Protein 4JN7 (pdb70)

CATH classification: 3.30.390.10 (+1 more: 3.20.20.120)

Foldseek 3Di:
DAFADKDWFFFPQAQAIWIKIWTADPVGDIFIFTFDRPFPCVVLVVLLVVLVVQRGGDDLLVLCVSLVVLCVVVVPRDAFRNLLNLLGVSRGSLQRNQVVVQFASLVVLQHFPDFWAFAEEEQFAQAQQVQVQVVQVVCCVPFQHQEYEYALFPDDCQADDLVVRLVSSLVSLVRNCVRHDVRGAYAHELPQFDADLVSLQSSQQSNQVSAHVEYENNHDQPDLLVLLVSCVNRRHFYEYACNPAALVSLLSNLVSVNGQEYAHQSSGRSHPVGVVSSLVSCVVSNHAYAYDDPDAQNSVLSVGSSQRNRPRYDYYYDYDQWFADDDHYDHHRGPRTDHHPQWPDGFGHHSRTTGDDGSGTGSPIDTDVVNSVVGRDHGDDDDFDARPVGDTTGD

InterPro domains:
  IPR013341 Mandelate racemase, N-terminal domain [PF02746] (12-110)
  IPR013342 Mandelate racemase, C-terminal domain [PF13378] (133-370)
  IPR013342 Mandelate racemase, C-terminal domain [SM00922] (129-237)
  IPR029017 Enolase-like, N-terminal [G3DSA:3.30.390.10] (1-107)
  IPR029017 Enolase-like, N-terminal [SSF54826] (1-115)
  IPR034593 D-galactonate dehydratase DgoD-like [PTHR48080] (14-375)
  IPR034623 Galactarate dehydratase 3 [SFLDF00563] (1-395)
  IPR036849 Enolase-like, C-terminal domain superfamily [G3DSA:3.20.20.120] (108-378)
  IPR036849 Enolase-like, C-terminal domain superfamily [SSF51604] (98-374)

Sequence (395 aa):
MKIDRMRVFMTRDKDRPRVIVALDTDDDGLTGWGECYNHGPDKALPPILDYLYGFLSSGQDPTRIDYLVNLLIQQQSRFPPGALGLSSAISALDHCLWDLSAKAANVPVYKLLGGAVRDRRVKKVYAGVYTAPDAPAARDEFDRLNAEWGFTAFKLSPWRVDIHAHRWGNVVKASADYFRSSLRETVRDDDYEIAFDAHAQQIFEPVAARQLGNALAPYDPLFYEEPLRPENIDDMWGDLKQGLNCVLATGESLYNRNEFLRRLLQVKGADLIQPDICVVGGISSEMRRIATLAEAYFVGVAPHNPMGPLATAVNVHFSAATQNFRILEYRLPKGQAYVYGGKDDIEKRQGETRYVVDPYLPKDGYLELRPDRPGWGVEMDEKAMEEEGYIHWQRRVPKRPDGSYAFA

B-factor: mean 12.77, std 7.73, range [4.07, 57.21]

GO terms:
  GO:0008867 galactarate dehydratase activity (F, IDA)

Radius of gyration: 20.5 Å; Cα contacts (8 Å, |Δi|>4): 910; chains: 1; bounding box: 51×58×53 Å

Secondary structure (DSSP, 8-state):
--EEEEEEEEEEETTEEEEEEEEEETTS-EEEEE----S-GGGHHHHHHHHHTTTTT--TT-HHHHHHHHHHHH-S--HHHHHHHHHHHHHHHHHHHHHHTTSBGGGGTT--SSSEEEEEEE--S---HHHHHHHHHHHHHHH---EEEE---SS-TTSS-HHHHHHHHHHHHHHHHHHS-TT-EEEEE-TT----HHHHHHHHHHHGGG--S-EE--S-SS-SHHHHHHHTT--S-EEE-TT--SHHHHHHHHHTT--SEE---TTTTTSHHHHHHHHHHHHHTT-EE-----S-HHHHHHHHHHHHH-TTB--EEE--SEEEPS----SS----EEE--SBSS----BTTEEE--TTS-BTS--B-HHHHHHS----------B-TTS-B---

Organism: Rhizobium rhizogenes (strain K84 / ATCC BAA-868) (NCBI:txid311403)

Structure (mmCIF, N/CA/C/O backbone):
data_4JN7
#
_entry.id   4JN7
#
_cell.length_a   131.008
_cell.length_b   131.008
_cell.length_c   102.232
_cell.angle_alpha   90.00
_cell.angle_beta   90.00
_cell.angle_gamma   90.00
#
_symmetry.space_group_name_H-M   'I 4 2 2'
#
loop_
_entity.id
_entity.type
_entity.pdbx_description
1 polymer ENOLASE
2 non-polymer 'SODIUM ION'
3 non-polymer '(2S)-2-hydroxybutanedioic acid'
4 non-polymer 'PHOSPHATE ION'
5 non-polymer 1,2-ETHANEDIOL
6 non-polymer 'CHLORIDE ION'
7 water water
#
loop_
_atom_site.group_PDB
_atom_site.id
_atom_site.type_symbol
_atom_site.label_atom_id
_atom_site.label_alt_id
_atom_site.label_comp_id
_atom_site.label_asym_id
_atom_site.label_entity_id
_atom_site.label_seq_id
_atom_site.pdbx_PDB_ins_code
_atom_site.Cartn_x
_atom_site.Cartn_y
_atom_site.Cartn_z
_atom_site.occupancy
_atom_site.B_iso_or_equiv
_atom_site.auth_seq_id
_atom_site.auth_comp_id
_atom_site.auth_asym_id
_atom_site.auth_atom_id
_atom_site.pdbx_PDB_model_num
ATOM 1 N N . MET A 1 1 ? 22.603 -36.074 59.805 1.00 15.66 1 MET A N 1
ATOM 2 C CA . MET A 1 1 ? 21.444 -36.904 59.381 1.00 15.07 1 MET A CA 1
ATOM 3 C C . MET A 1 1 ? 21.693 -38.347 59.787 1.00 13.15 1 MET A C 1
ATOM 4 O O . MET A 1 1 ? 22.818 -38.719 60.133 1.00 14.14 1 MET A O 1
ATOM 20 N N . LYS A 1 2 ? 20.638 -39.152 59.760 1.00 13.23 2 LYS A N 1
ATOM 21 C CA . LYS A 1 2 ? 20.707 -40.552 60.138 1.00 12.87 2 LYS A CA 1
ATOM 22 C C . LYS A 1 2 ? 20.104 -41.426 59.058 1.00 11.97 2 LYS A C 1
ATOM 23 O O . LYS A 1 2 ? 19.091 -41.090 58.447 1.00 12.78 2 LYS A O 1
ATOM 42 N N . ILE A 1 3 ? 20.741 -42.562 58.828 1.00 11.01 3 ILE A N 1
ATOM 43 C CA . ILE A 1 3 ? 20.183 -43.579 57.962 1.00 10.97 3 ILE A CA 1
ATOM 44 C C . ILE A 1 3 ? 18.873 -44.082 58.569 1.00 11.32 3 ILE A C 1
ATOM 45 O O . ILE A 1 3 ? 18.826 -44.432 59.752 1.00 12.37 3 ILE A O 1
ATOM 61 N N . ASP A 1 4 ? 17.802 -44.119 57.780 1.00 11.38 4 ASP A N 1
ATOM 62 C CA . ASP A 1 4 ? 16.516 -44.548 58.328 1.00 12.36 4 ASP A CA 1
ATOM 63 C C . ASP A 1 4 ? 15.728 -45.529 57.459 1.00 12.97 4 ASP A C 1
ATOM 64 O O . ASP A 1 4 ? 14.637 -45.942 57.851 1.00 14.84 4 ASP A O 1
ATOM 73 N N . ARG A 1 5 ? 16.255 -45.933 56.311 1.00 12.51 5 ARG A N 1
ATOM 74 C CA . ARG A 1 5 ? 15.612 -46.980 55.531 1.00 11.89 5 ARG A CA 1
ATOM 75 C C . ARG A 1 5 ? 16.605 -47.573 54.547 1.00 10.86 5 ARG A C 1
ATOM 76 O O . ARG A 1 5 ? 17.512 -46.890 54.082 1.00 11.58 5 ARG A O 1
ATOM 97 N N . MET A 1 6 ? 16.408 -48.849 54.233 1.00 11.77 6 MET A N 1
ATOM 98 C CA . MET A 1 6 ? 17.100 -49.499 53.130 1.00 10.76 6 MET A CA 1
ATOM 99 C C . MET A 1 6 ? 16.051 -50.069 52.184 1.00 11.70 6 MET A C 1
ATOM 100 O O . MET A 1 6 ? 15.053 -50.647 52.622 1.00 13.15 6 MET A O 1
ATOM 114 N N . ARG A 1 7 ? 16.274 -49.896 50.886 1.00 10.99 7 ARG A N 1
ATOM 115 C CA . ARG A 1 7 ? 15.417 -50.495 49.869 1.00 11.79 7 ARG A CA 1
ATOM 116 C C . ARG A 1 7 ? 16.298 -51.339 48.958 1.00 11.59 7 ARG A C 1
ATOM 117 O O . ARG A 1 7 ? 17.356 -50.891 48.513 1.00 13.77 7 ARG A O 1
ATOM 138 N N . VAL A 1 8 ? 15.889 -52.571 48.714 1.00 11.13 8 VAL A N 1
ATOM 139 C CA . VAL A 1 8 ? 16.683 -53.515 47.939 1.00 11.05 8 VAL A CA 1
ATOM 140 C C . VAL A 1 8 ? 15.872 -53.904 46.715 1.00 11.57 8 VAL A C 1
ATOM 141 O O . VAL A 1 8 ? 14.695 -54.283 46.824 1.00 13.51 8 VAL A O 1
ATOM 154 N N . PHE A 1 9 ? 16.484 -53.767 45.546 1.00 10.34 9 PHE A N 1
ATOM 155 C CA . PHE A 1 9 ? 15.829 -54.044 44.278 1.00 10.62 9 PHE A CA 1
ATOM 156 C C . PHE A 1 9 ? 16.498 -55.244 43.619 1.00 10.93 9 PHE A C 1
ATOM 157 O O . PHE A 1 9 ? 17.708 -55.225 43.363 1.00 12.62 9 PHE A O 1
ATOM 174 N N . MET A 1 10 ? 15.732 -56.286 43.342 0.85 10.64 10 MET A N 1
ATOM 175 C CA . MET A 1 10 ? 16.226 -57.411 42.575 0.85 10.98 10 MET A CA 1
ATOM 176 C C . MET A 1 10 ? 15.864 -57.161 41.131 0.85 10.76 10 MET A C 1
ATOM 177 O O . MET A 1 10 ? 14.693 -57.221 40.755 0.85 12.56 10 MET A O 1
ATOM 191 N N . THR A 1 11 ? 16.861 -56.846 40.322 1.00 11.68 11 THR A N 1
ATOM 192 C CA . THR A 1 11 ? 16.621 -56.554 38.926 1.00 11.73 11 THR A CA 1
ATOM 193 C C . THR A 1 11 ? 17.618 -57.347 38.073 1.00 11.51 11 THR A C 1
ATOM 194 O O . THR A 1 11 ? 18.051 -58.430 38.474 1.00 11.59 11 THR A O 1
ATOM 205 N N . ARG A 1 12 ? 17.949 -56.846 36.890 1.00 12.72 12 ARG A N 1
ATOM 206 C CA . ARG A 1 12 ? 18.865 -57.571 36.019 1.00 12.46 12 ARG A CA 1
ATOM 207 C C . ARG A 1 12 ? 19.670 -56.637 35.130 1.00 12.26 12 ARG A C 1
ATOM 208 O O . ARG A 1 12 ? 19.308 -55.474 34.915 1.00 13.45 12 ARG A O 1
ATOM 229 N N . ASP A 1 13 ? 20.771 -57.178 34.625 1.00 11.51 13 ASP A N 1
ATOM 230 C CA . ASP A 1 13 ? 21.672 -56.496 33.713 1.00 11.13 13 ASP A CA 1
ATOM 231 C C . ASP A 1 13 ? 21.816 -57.453 32.548 1.00 11.36 13 ASP A C 1
ATOM 232 O O . ASP A 1 13 ? 22.680 -58.337 32.540 1.00 11.29 13 ASP A O 1
ATOM 241 N N . LYS A 1 14 ? 20.913 -57.295 31.586 1.00 11.29 14 LYS A N 1
ATOM 242 C CA . LYS A 1 14 ? 20.776 -58.219 30.465 1.00 12.30 14 LYS A CA 1
ATOM 243 C C . LYS A 1 14 ? 20.468 -59.638 30.959 1.00 11.62 14 LYS A C 1
ATOM 244 O O . LYS A 1 14 ? 19.396 -59.861 31.514 1.00 14.47 14 LYS A O 1
ATOM 263 N N . ASP A 1 15 ? 21.388 -60.580 30.792 1.00 11.22 15 ASP A N 1
ATOM 264 C CA . ASP A 1 15 ? 21.153 -61.970 31.186 1.00 12.21 15 ASP A CA 1
ATOM 265 C C . ASP A 1 15 ? 21.667 -62.347 32.578 1.00 11.07 15 ASP A C 1
ATOM 266 O O . ASP A 1 15 ? 21.583 -63.512 32.961 1.00 12.41 15 ASP A O 1
ATOM 275 N N . ARG A 1 16 ? 22.171 -61.378 33.334 1.00 9.83 16 ARG A N 1
ATOM 276 C CA . ARG A 1 16 ? 22.639 -61.643 34.692 1.00 9.39 16 ARG A CA 1
ATOM 277 C C . ARG A 1 16 ? 21.777 -60.879 35.670 1.00 10.46 16 ARG A C 1
ATOM 278 O O . ARG A 1 16 ? 21.418 -59.730 35.408 1.00 11.71 16 ARG A O 1
ATOM 299 N N . PRO A 1 17 ? 21.406 -61.507 36.797 1.00 9.76 17 PRO A N 1
ATOM 300 C CA . PRO A 1 17 ? 20.650 -60.755 37.798 1.00 9.83 17 PRO A CA 1
ATOM 301 C C . PRO A 1 17 ? 21.521 -59.676 38.439 1.00 9.46 17 PRO A C 1
ATOM 302 O O . PRO A 1 17 ? 22.749 -59.716 38.352 1.00 9.36 17 PRO A O 1
ATOM 313 N N . ARG A 1 18 ? 20.883 -58.703 39.071 1.00 9.42 18 ARG A N 1
ATOM 314 C CA . ARG A 1 18 ? 21.598 -57.608 39.697 1.00 8.98 18 ARG A CA 1
ATOM 315 C C . ARG A 1 18 ? 20.801 -57.052 40.860 1.00 9.46 18 ARG A C 1
ATOM 316 O O . ARG A 1 18 ? 19.630 -56.666 40.706 1.00 10.74 18 ARG A O 1
ATOM 337 N N . VAL A 1 19 ? 21.439 -57.023 42.024 1.00 9.21 19 VAL A N 1
ATOM 338 C CA . VAL A 1 19 ? 20.854 -56.437 43.219 1.00 9.22 19 VAL A CA 1
ATOM 339 C C . VAL A 1 19 ? 21.375 -55.019 43.388 1.00 8.71 19 VAL A C 1
ATOM 340 O O . VAL A 1 19 ? 22.595 -54.782 43.440 1.00 9.39 19 VAL A O 1
ATOM 353 N N . ILE A 1 20 ? 20.430 -54.083 43.435 1.00 9.63 20 ILE A N 1
ATOM 354 C CA . ILE A 1 20 ? 20.693 -52.663 43.578 1.00 8.98 20 ILE A CA 1
ATOM 355 C C . ILE A 1 20 ? 20.139 -52.216 44.933 1.00 10.13 20 ILE A C 1
ATOM 356 O O . ILE A 1 20 ? 19.035 -52.616 45.319 1.00 10.60 20 ILE A O 1
ATOM 372 N N . VAL A 1 21 ? 20.898 -51.408 45.661 1.00 8.91 21 VAL A N 1
ATOM 373 C CA . VAL A 1 21 ? 20.566 -51.049 47.034 1.00 9.60 21 VAL A CA 1
ATOM 374 C C . VAL A 1 21 ? 20.482 -49.539 47.178 1.00 9.30 21 VAL A C 1
ATOM 375 O O . VAL A 1 21 ? 21.339 -48.805 46.670 1.00 9.70 21 VAL A O 1
ATOM 388 N N . ALA A 1 22 ? 19.454 -49.085 47.888 1.00 10.16 22 ALA A N 1
ATOM 389 C CA . ALA A 1 22 ? 19.331 -47.693 48.291 1.00 10.24 22 ALA A CA 1
ATOM 390 C C . ALA A 1 22 ? 19.359 -47.591 49.810 1.00 10.39 22 ALA A C 1
ATOM 391 O O . ALA A 1 22 ? 18.697 -48.372 50.497 1.00 11.73 22 ALA A O 1
ATOM 398 N N . LEU A 1 23 ? 20.091 -46.609 50.322 1.00 10.07 23 LEU A N 1
ATOM 399 C CA . LEU A 1 23 ? 19.995 -46.213 51.729 1.00 10.42 23 LEU A CA 1
ATOM 400 C C . LEU A 1 23 ? 19.427 -44.805 51.790 1.00 10.45 23 LEU A C 1
ATOM 401 O O . LEU A 1 23 ? 19.950 -43.890 51.143 1.00 10.96 23 LEU A O 1
ATOM 417 N N . ASP A 1 24 ? 18.356 -44.639 52.561 1.00 10.91 24 ASP A N 1
ATOM 418 C CA . ASP A 1 24 ? 17.686 -43.351 52.694 1.00 11.99 24 ASP A CA 1
ATOM 419 C C . ASP A 1 24 ? 18.010 -42.747 54.066 1.00 12.01 24 ASP A C 1
ATOM 420 O O . ASP A 1 24 ? 18.267 -43.471 55.032 1.00 12.00 24 ASP A O 1
ATOM 429 N N . THR A 1 25 ? 17.997 -41.422 54.150 1.00 12.73 25 THR A N 1
ATOM 430 C CA . THR A 1 25 ? 18.196 -40.742 55.421 1.00 11.28 25 THR A CA 1
ATOM 431 C C . THR A 1 25 ? 16.992 -39.907 55.830 1.00 13.62 25 THR A C 1
ATOM 432 O O . THR A 1 25 ? 16.084 -39.632 55.027 1.00 13.98 25 THR A O 1
ATOM 443 N N . ASP A 1 26 ? 17.013 -39.487 57.090 1.00 11.97 26 ASP A N 1
ATOM 444 C CA . ASP A 1 26 ? 15.929 -38.700 57.650 1.00 13.96 26 ASP A CA 1
ATOM 445 C C . ASP A 1 26 ? 15.932 -37.247 57.181 1.00 16.38 26 ASP A C 1
ATOM 446 O O . ASP A 1 26 ? 15.059 -36.479 57.578 1.00 19.52 26 ASP A O 1
ATOM 455 N N A ASP A 1 27 ? 16.878 -36.848 56.342 0.52 17.11 27 ASP A N 1
ATOM 456 N N B ASP A 1 27 ? 16.899 -36.887 56.341 0.48 17.56 27 ASP A N 1
ATOM 457 C CA A ASP A 1 27 ? 16.785 -35.530 55.722 0.52 19.34 27 ASP A CA 1
ATOM 458 C CA B ASP A 1 27 ? 16.944 -35.572 55.707 0.48 19.50 27 ASP A CA 1
ATOM 459 C C A ASP A 1 27 ? 16.584 -35.672 54.215 0.52 17.58 27 ASP A C 1
ATOM 460 C C B ASP A 1 27 ? 16.386 -35.620 54.283 0.48 17.68 27 ASP A C 1
ATOM 461 O O A ASP A 1 27 ? 16.933 -34.782 53.434 0.52 19.04 27 ASP A O 1
ATOM 462 O O B ASP A 1 27 ? 16.285 -34.591 53.614 0.48 20.39 27 ASP A O 1
ATOM 479 N N . GLY A 1 28 ? 16.029 -36.813 53.817 1.00 15.38 28 GLY A N 1
ATOM 480 C CA . GLY A 1 28 ? 15.485 -36.975 52.482 1.00 15.17 28 GLY A CA 1
ATOM 481 C C . GLY A 1 28 ? 16.477 -37.292 51.381 1.00 14.25 28 GLY A C 1
ATOM 482 O O . GLY A 1 28 ? 16.140 -37.165 50.210 1.00 16.58 28 GLY A O 1
ATOM 487 N N . LEU A 1 29 ? 17.690 -37.706 51.736 1.00 12.92 29 LEU A N 1
ATOM 488 C CA . LEU A 1 29 ? 18.678 -38.100 50.744 1.00 11.63 29 LEU A CA 1
ATOM 489 C C . LEU A 1 29 ? 18.654 -39.611 50.540 1.00 11.68 29 LEU A C 1
ATOM 490 O O . LEU A 1 29 ? 18.203 -40.365 51.403 1.00 12.18 29 LEU A O 1
ATOM 506 N N . THR A 1 30 ? 19.151 -40.043 49.388 1.00 11.84 30 THR A N 1
ATOM 507 C CA . THR A 1 30 ? 19.288 -41.457 49.076 1.00 11.31 30 THR A CA 1
ATOM 508 C C . THR A 1 30 ? 20.637 -41.700 48.426 1.00 10.90 30 THR A C 1
ATOM 509 O O . THR A 1 30 ? 21.035 -40.956 47.521 1.00 11.98 30 THR A O 1
ATOM 520 N N . GLY A 1 31 ? 21.334 -42.739 48.883 1.00 10.09 31 GLY A N 1
ATOM 521 C CA . GLY A 1 31 ? 22.533 -43.209 48.214 1.00 9.90 31 GLY A CA 1
ATOM 522 C C . GLY A 1 31 ? 22.321 -44.588 47.623 1.00 9.40 31 GLY A C 1
ATOM 523 O O . GLY A 1 31 ? 21.575 -45.401 48.186 1.00 9.57 31 GLY A O 1
ATOM 527 N N . TRP A 1 32 ? 23.026 -44.863 46.526 1.00 8.77 32 TRP A N 1
ATOM 528 C CA . TRP A 1 32 ? 22.804 -46.060 45.727 1.00 8.68 32 TRP A CA 1
ATOM 529 C C . TRP A 1 32 ? 24.075 -46.902 45.574 1.00 8.19 32 TRP A C 1
ATOM 530 O O . TRP A 1 32 ? 25.176 -46.360 45.475 1.00 8.97 32 TRP A O 1
ATOM 551 N N . GLY A 1 33 ? 23.897 -48.214 45.496 1.00 8.52 33 GLY A N 1
ATOM 552 C CA . GLY A 1 33 ? 25.005 -49.129 45.303 1.00 7.75 33 GLY A CA 1
ATOM 553 C C . GLY A 1 33 ? 24.616 -50.357 44.501 1.00 8.14 33 GLY A C 1
ATOM 554 O O . GLY A 1 33 ? 23.434 -50.710 44.391 1.00 8.45 33 GLY A O 1
ATOM 558 N N . GLU A 1 34 ? 25.627 -51.019 43.930 1.00 7.60 34 GLU A N 1
ATOM 559 C CA . GLU A 1 34 ? 25.447 -52.178 43.075 1.00 8.10 34 GLU A CA 1
ATOM 560 C C . GLU A 1 34 ? 26.267 -53.369 43.599 1.00 7.50 34 GLU A C 1
ATOM 561 O O . GLU A 1 34 ? 27.479 -53.269 43.784 1.00 8.30 34 GLU A O 1
ATOM 573 N N . CYS A 1 35 ? 25.593 -54.494 43.828 1.00 7.73 35 CYS A N 1
ATOM 574 C CA . CYS A 1 35 ? 26.241 -55.738 44.233 1.00 7.58 35 CYS A CA 1
ATOM 575 C C . CYS A 1 35 ? 26.816 -56.474 43.041 1.00 8.12 35 CYS A C 1
ATOM 576 O O . CYS A 1 35 ? 26.182 -56.535 41.988 1.00 10.01 35 CYS A O 1
ATOM 584 N N . TYR A 1 36 ? 27.991 -57.086 43.192 1.00 7.61 36 TYR A N 1
ATOM 585 C CA . TYR A 1 36 ? 28.448 -58.018 42.166 1.00 7.42 36 TYR A CA 1
ATOM 586 C C . TYR A 1 36 ? 27.465 -59.182 42.042 1.00 8.92 36 TYR A C 1
ATOM 587 O O . TYR A 1 36 ? 26.833 -59.578 43.025 1.00 11.23 36 TYR A O 1
ATOM 605 N N . ASN A 1 37 ? 27.341 -59.736 40.840 1.00 8.13 37 ASN A N 1
ATOM 606 C CA . ASN A 1 37 ? 26.556 -60.949 40.602 1.00 8.76 37 ASN A CA 1
ATOM 607 C C . ASN A 1 37 ? 27.435 -62.203 40.657 1.00 8.29 37 ASN A C 1
ATOM 608 O O . ASN A 1 37 ? 27.965 -62.664 39.649 1.00 8.95 37 ASN A O 1
ATOM 619 N N . HIS A 1 38 ? 27.603 -62.743 41.860 1.00 7.43 38 HIS A N 1
ATOM 620 C CA . HIS A 1 38 ? 28.329 -63.990 42.038 1.00 7.62 38 HIS A CA 1
ATOM 621 C C . HIS A 1 38 ? 27.564 -65.198 41.527 1.00 8.04 38 HIS A C 1
ATOM 622 O O . HIS A 1 38 ? 28.156 -66.107 40.966 1.00 10.18 38 HIS A O 1
ATOM 637 N N . GLY A 1 39 ? 26.254 -65.205 41.678 1.00 9.44 39 GLY A N 1
ATOM 638 C CA . GLY A 1 39 ? 25.460 -66.303 41.164 1.00 9.89 39 GLY A CA 1
ATOM 639 C C . GLY A 1 39 ? 24.130 -66.386 41.877 1.00 9.14 39 GLY A C 1
ATOM 640 O O . GLY A 1 39 ? 23.094 -65.995 41.334 1.00 9.29 39 GLY A O 1
ATOM 644 N N . PRO A 1 40 ? 24.146 -66.888 43.120 1.00 8.62 40 PRO A N 1
ATOM 645 C CA . PRO A 1 40 ? 22.922 -67.063 43.910 1.00 9.72 40 PRO A CA 1
ATOM 646 C C . PRO A 1 40 ? 22.452 -65.750 44.511 1.00 9.68 40 PRO A C 1
ATOM 647 O O . PRO A 1 40 ? 22.463 -65.555 45.736 1.00 10.63 40 PRO A O 1
ATOM 658 N N . ASP A 1 41 ? 22.044 -64.825 43.668 1.00 10.39 41 ASP A N 1
ATOM 659 C CA . ASP A 1 41 ? 21.814 -63.475 44.147 1.00 12.21 41 ASP A CA 1
ATOM 660 C C . ASP A 1 41 ? 20.576 -63.324 45.054 1.00 11.21 41 ASP A C 1
ATOM 661 O O . ASP A 1 41 ? 20.449 -62.326 45.762 1.00 10.31 41 ASP A O 1
ATOM 670 N N . LYS A 1 42 ? 19.699 -64.319 45.094 1.00 10.15 42 LYS A N 1
ATOM 671 C CA . LYS A 1 42 ? 18.642 -64.309 46.093 1.00 10.76 42 LYS A CA 1
ATOM 672 C C . LYS A 1 42 ? 19.197 -64.379 47.516 1.00 10.67 42 LYS A C 1
ATOM 673 O O . LYS A 1 42 ? 18.458 -64.125 48.462 1.00 11.24 42 LYS A O 1
ATOM 692 N N . ALA A 1 43 ? 20.474 -64.703 47.679 1.00 9.55 43 ALA A N 1
ATOM 693 C CA . ALA A 1 43 ? 21.088 -64.677 48.998 1.00 10.10 43 ALA A CA 1
ATOM 694 C C . ALA A 1 43 ? 21.400 -63.249 49.452 1.00 9.66 43 ALA A C 1
ATOM 695 O O . ALA A 1 43 ? 21.596 -63.000 50.648 1.00 10.40 43 ALA A O 1
ATOM 702 N N . LEU A 1 44 ? 21.476 -62.305 48.519 1.00 9.56 44 LEU A N 1
ATOM 703 C CA . LEU A 1 44 ? 21.918 -60.965 48.879 1.00 9.58 44 LEU A CA 1
ATOM 704 C C . LEU A 1 44 ? 20.913 -60.194 49.751 1.00 10.19 44 LEU A C 1
ATOM 705 O O . LEU A 1 44 ? 21.322 -59.581 50.725 1.00 9.87 44 LEU A O 1
ATOM 721 N N . PRO A 1 45 ? 19.610 -60.224 49.424 1.00 9.89 45 PRO A N 1
ATOM 722 C CA . PRO A 1 45 ? 18.694 -59.476 50.292 1.00 10.34 45 PRO A CA 1
ATOM 723 C C . PRO A 1 45 ? 18.748 -59.894 51.782 1.00 9.78 45 PRO A C 1
ATOM 724 O O . PRO A 1 45 ? 18.785 -59.003 52.634 1.00 10.14 45 PRO A O 1
ATOM 735 N N . PRO A 1 46 ? 18.778 -61.206 52.103 1.00 10.08 46 PRO A N 1
ATOM 736 C CA . PRO A 1 46 ? 18.891 -61.505 53.542 1.00 11.09 46 PRO A CA 1
ATOM 737 C C . PRO A 1 46 ? 20.226 -61.090 54.165 1.00 9.41 46 PRO A C 1
ATOM 738 O O . PRO A 1 46 ? 20.268 -60.767 55.351 1.00 9.79 46 PRO A O 1
ATOM 749 N N . ILE A 1 47 ? 21.311 -61.112 53.398 1.00 9.12 47 ILE A N 1
ATOM 750 C CA . ILE A 1 47 ? 22.575 -60.596 53.914 1.00 8.80 47 ILE A CA 1
ATOM 751 C C . ILE A 1 47 ? 22.435 -59.110 54.203 1.00 8.63 47 ILE A C 1
ATOM 752 O O . ILE A 1 47 ? 22.798 -58.631 55.278 1.00 9.78 47 ILE A O 1
ATOM 768 N N . LEU A 1 48 ? 21.889 -58.381 53.236 1.00 9.52 48 LEU A N 1
ATOM 769 C CA . LEU A 1 48 ? 21.681 -56.944 53.386 1.00 9.83 48 LEU A CA 1
ATOM 770 C C . LEU A 1 48 ? 20.788 -56.616 54.586 1.00 10.26 48 LEU A C 1
ATOM 771 O O . LEU A 1 48 ? 21.062 -55.668 55.328 1.00 10.24 48 LEU A O 1
ATOM 787 N N . ASP A 1 49 ? 19.725 -57.391 54.780 1.00 9.59 49 ASP A N 1
ATOM 788 C CA . ASP A 1 49 ? 18.837 -57.183 55.916 1.00 11.19 49 ASP A CA 1
ATOM 789 C C . ASP A 1 49 ? 19.615 -57.263 57.232 1.00 10.76 49 ASP A C 1
ATOM 790 O O . ASP A 1 49 ? 19.386 -56.483 58.160 1.00 12.60 49 ASP A O 1
ATOM 799 N N . TYR A 1 50 ? 20.502 -58.246 57.336 1.00 9.47 50 TYR A N 1
ATOM 800 C CA . TYR A 1 50 ? 21.302 -58.459 58.536 1.00 9.62 50 TYR A CA 1
ATOM 801 C C . TYR A 1 50 ? 22.295 -57.310 58.721 1.00 9.52 50 TYR A C 1
ATOM 802 O O . TYR A 1 50 ? 22.417 -56.738 59.810 1.00 10.37 50 TYR A O 1
ATOM 820 N N . LEU A 1 51 ? 22.986 -56.945 57.652 1.00 9.82 51 LEU A N 1
ATOM 821 C CA . LEU A 1 51 ? 23.967 -55.872 57.746 1.00 9.93 51 LEU A CA 1
ATOM 822 C C . LEU A 1 51 ? 23.316 -54.535 58.095 1.00 9.35 51 LEU A C 1
ATOM 823 O O . LEU A 1 51 ? 23.902 -53.708 58.798 1.00 10.33 51 LEU A O 1
ATOM 839 N N . TYR A 1 52 ? 22.103 -54.324 57.604 1.00 10.34 52 TYR A N 1
ATOM 840 C CA . TYR A 1 52 ? 21.408 -53.063 57.845 1.00 10.54 52 TYR A CA 1
ATOM 841 C C . TYR A 1 52 ? 21.191 -52.803 59.331 1.00 10.54 52 TYR A C 1
ATOM 842 O O . TYR A 1 52 ? 21.134 -51.660 59.759 1.00 10.58 52 TYR A O 1
ATOM 860 N N . GLY A 1 53 ? 21.060 -53.865 60.119 1.00 10.76 53 GLY A N 1
ATOM 861 C CA . GLY A 1 53 ? 20.932 -53.715 61.561 1.00 11.95 53 GLY A CA 1
ATOM 862 C C . GLY A 1 53 ? 22.057 -52.900 62.181 1.00 11.35 53 GLY A C 1
ATOM 863 O O . GLY A 1 53 ? 21.869 -52.266 63.221 1.00 12.37 53 GLY A O 1
ATOM 867 N N . PHE A 1 54 ? 23.225 -52.913 61.550 1.00 10.05 54 PHE A N 1
ATOM 868 C CA . PHE A 1 54 ? 24.377 -52.181 62.050 1.00 10.76 54 PHE A CA 1
ATOM 869 C C . PHE A 1 54 ? 24.467 -50.763 61.498 1.00 11.27 54 PHE A C 1
ATOM 870 O O . PHE A 1 54 ? 25.291 -49.969 61.963 1.00 13.31 54 PHE A O 1
ATOM 887 N N . LEU A 1 55 ? 23.619 -50.434 60.524 1.00 9.90 55 LEU A N 1
ATOM 888 C CA . LEU A 1 55 ? 23.629 -49.117 59.885 1.00 10.79 55 LEU A CA 1
ATOM 889 C C . LEU A 1 55 ? 22.469 -48.230 60.317 1.00 10.29 55 LEU A C 1
ATOM 890 O O . LEU A 1 55 ? 22.568 -47.013 60.282 1.00 11.13 55 LEU A O 1
ATOM 906 N N A SER A 1 56 ? 21.350 -48.843 60.682 0.32 11.73 56 SER A N 1
ATOM 907 N N B SER A 1 56 ? 21.368 -48.854 60.724 0.68 11.55 56 SER A N 1
ATOM 908 C CA A SER A 1 56 ? 20.154 -48.084 61.017 0.32 12.69 56 SER A CA 1
ATOM 909 C CA B SER A 1 56 ? 20.170 -48.129 61.125 0.68 12.67 56 SER A CA 1
ATOM 910 C C A SER A 1 56 ? 20.448 -47.094 62.135 0.32 12.33 56 SER A C 1
ATOM 911 C C B SER A 1 56 ? 20.507 -47.069 62.160 0.68 11.03 56 SER A C 1
ATOM 912 O O A SER A 1 56 ? 21.031 -47.452 63.154 0.32 11.20 56 SER A O 1
ATOM 913 O O B SER A 1 56 ? 21.179 -47.353 63.149 0.68 12.87 56 SER A O 1
ATOM 928 N N . GLY A 1 57 ? 20.040 -45.847 61.923 1.00 11.52 57 GLY A N 1
ATOM 929 C CA . GLY A 1 57 ? 20.231 -44.785 62.885 1.00 12.34 57 GLY A CA 1
ATOM 930 C C . GLY A 1 57 ? 21.607 -44.154 62.912 1.00 12.90 57 GLY A C 1
ATOM 931 O O . GLY A 1 57 ? 21.848 -43.254 63.718 1.00 12.57 57 GLY A O 1
ATOM 936 N N . GLN A 1 58 ? 22.512 -44.600 62.040 1.00 10.43 58 GLN A N 1
ATOM 937 C CA . GLN A 1 58 ? 23.887 -44.117 62.057 1.00 10.49 58 GLN A CA 1
ATOM 938 C C . GLN A 1 58 ? 24.096 -42.942 61.106 1.00 10.52 58 GLN A C 1
ATOM 939 O O . GLN A 1 58 ? 23.296 -42.688 60.205 1.00 10.94 58 GLN A O 1
ATOM 953 N N . ASP A 1 59 ? 25.193 -42.232 61.331 1.00 10.31 59 ASP A N 1
ATOM 954 C CA . ASP A 1 59 ? 25.602 -41.088 60.524 1.00 10.76 59 ASP A CA 1
ATOM 955 C C . ASP A 1 59 ? 26.319 -41.607 59.280 1.00 9.81 59 ASP A C 1
ATOM 956 O O . ASP A 1 59 ? 27.434 -42.109 59.393 1.00 9.65 59 ASP A O 1
ATOM 965 N N . PRO A 1 60 ? 25.696 -41.480 58.099 1.00 9.34 60 PRO A N 1
ATOM 966 C CA . PRO A 1 60 ? 26.313 -42.079 56.909 1.00 9.46 60 PRO A CA 1
ATOM 967 C C . PRO A 1 60 ? 27.612 -41.421 56.464 1.00 8.43 60 PRO A C 1
ATOM 968 O O . PRO A 1 60 ? 28.314 -41.987 55.617 1.00 9.55 60 PRO A O 1
ATOM 979 N N . THR A 1 61 ? 27.925 -40.246 56.996 1.00 8.59 61 THR A N 1
ATOM 980 C CA . THR A 1 61 ? 29.181 -39.586 56.651 1.00 8.84 61 THR A CA 1
ATOM 981 C C . THR A 1 61 ? 30.383 -40.197 57.384 1.00 8.66 61 THR A C 1
ATOM 982 O O . THR A 1 61 ? 31.520 -39.807 57.119 1.00 9.31 61 THR A O 1
ATOM 993 N N . ARG A 1 62 ? 30.133 -41.143 58.285 1.00 8.26 62 ARG A N 1
ATOM 994 C CA . ARG A 1 62 ? 31.199 -41.920 58.921 1.00 7.88 62 ARG A CA 1
ATOM 995 C C . ARG A 1 62 ? 31.408 -43.194 58.098 1.00 7.80 62 ARG A C 1
ATOM 996 O O . ARG A 1 62 ? 31.117 -44.305 58.550 1.00 7.90 62 ARG A O 1
ATOM 1017 N N . ILE A 1 63 ? 31.896 -43.022 56.872 1.00 7.60 63 ILE A N 1
ATOM 1018 C CA . ILE A 1 63 ? 31.870 -44.105 55.897 1.00 7.67 63 ILE A CA 1
ATOM 1019 C C . ILE A 1 63 ? 32.742 -45.272 56.348 1.00 7.32 63 ILE A C 1
ATOM 1020 O O . ILE A 1 63 ? 32.266 -46.393 56.484 1.00 7.70 63 ILE A O 1
ATOM 1036 N N . ASP A 1 64 ? 34.030 -45.033 56.562 1.00 6.65 64 ASP A N 1
ATOM 1037 C CA . ASP A 1 64 ? 34.908 -46.140 56.922 1.00 7.10 64 ASP A CA 1
ATOM 1038 C C . ASP A 1 64 ? 34.563 -46.736 58.283 1.00 6.96 64 ASP A C 1
ATOM 1039 O O . ASP A 1 64 ? 34.756 -47.925 58.529 1.00 7.30 64 ASP A O 1
ATOM 1048 N N . TYR A 1 65 ? 34.067 -45.902 59.180 1.00 6.82 65 TYR A N 1
ATOM 1049 C CA . TYR A 1 65 ? 33.630 -46.360 60.487 1.00 6.68 65 TYR A CA 1
ATOM 1050 C C . TYR A 1 65 ? 32.577 -47.451 60.335 1.00 7.19 65 TYR A C 1
ATOM 1051 O O . TYR A 1 65 ? 32.658 -48.501 60.972 1.00 7.65 65 TYR A O 1
ATOM 1069 N N . LEU A 1 66 ? 31.590 -47.182 59.481 1.00 7.08 66 LEU A N 1
ATOM 1070 C CA . LEU A 1 66 ? 30.471 -48.106 59.303 1.00 7.55 66 LEU A CA 1
ATOM 1071 C C . LEU A 1 66 ? 30.868 -49.317 58.453 1.00 6.65 66 LEU A C 1
ATOM 1072 O O . LEU A 1 66 ? 30.496 -50.446 58.765 1.00 7.21 66 LEU A O 1
ATOM 1088 N N . VAL A 1 67 ? 31.635 -49.110 57.389 1.00 6.62 67 VAL A N 1
ATOM 1089 C CA . VAL A 1 67 ? 32.026 -50.238 56.557 1.00 6.86 67 VAL A CA 1
ATOM 1090 C C . VAL A 1 67 ? 32.905 -51.194 57.368 1.00 6.87 67 VAL A C 1
ATOM 1091 O O . VAL A 1 67 ? 32.718 -52.411 57.343 1.00 6.81 67 VAL A O 1
ATOM 1104 N N . ASN A 1 68 ? 33.849 -50.656 58.135 1.00 6.69 68 ASN A N 1
ATOM 1105 C CA . ASN A 1 68 ? 34.670 -51.506 58.985 1.00 6.23 68 ASN A CA 1
ATOM 1106 C C . ASN A 1 68 ? 33.817 -52.231 60.026 1.00 6.41 68 ASN A C 1
ATOM 1107 O O . ASN A 1 68 ? 34.094 -53.370 60.357 1.00 7.14 68 ASN A O 1
ATOM 1118 N N . LEU A 1 69 ? 32.792 -51.578 60.568 1.00 6.65 69 LEU A N 1
ATOM 1119 C CA . LEU A 1 69 ? 31.901 -52.271 61.492 1.00 6.56 69 LEU A CA 1
ATOM 1120 C C . LEU A 1 69 ? 31.275 -53.492 60.804 1.00 6.67 69 LEU A C 1
ATOM 1121 O O . LEU A 1 69 ? 31.175 -54.563 61.407 1.00 7.42 69 LEU A O 1
ATOM 1137 N N . LEU A 1 70 ? 30.826 -53.332 59.567 1.00 7.31 70 LEU A N 1
ATOM 1138 C CA . LEU A 1 70 ? 30.275 -54.467 58.830 1.00 7.61 70 LEU A CA 1
ATOM 1139 C C . LEU A 1 70 ? 31.283 -55.594 58.677 1.00 8.04 70 LEU A C 1
ATOM 1140 O O . LEU A 1 70 ? 30.945 -56.766 58.852 1.00 8.74 70 LEU A O 1
ATOM 1156 N N . ILE A 1 71 ? 32.527 -55.247 58.373 1.00 7.01 71 ILE A N 1
ATOM 1157 C CA . ILE A 1 71 ? 33.588 -56.230 58.271 1.00 6.82 71 ILE A CA 1
ATOM 1158 C C . ILE A 1 71 ? 33.822 -56.920 59.613 1.00 7.28 71 ILE A C 1
ATOM 1159 O O . ILE A 1 71 ? 33.960 -58.150 59.684 1.00 7.56 71 ILE A O 1
ATOM 1175 N N . GLN A 1 72 ? 33.889 -56.151 60.691 1.00 6.96 72 GLN A N 1
ATOM 1176 C CA . GLN A 1 72 ? 34.220 -56.741 61.982 1.00 7.43 72 GLN A CA 1
ATOM 1177 C C . GLN A 1 72 ? 33.078 -57.579 62.566 1.00 8.00 72 GLN A C 1
ATOM 1178 O O . GLN A 1 72 ? 33.329 -58.572 63.261 1.00 8.46 72 GLN A O 1
ATOM 1192 N N A GLN A 1 73 ? 31.831 -57.187 62.306 0.64 8.95 73 GLN A N 1
ATOM 1193 N N B GLN A 1 73 ? 31.834 -57.220 62.301 0.36 8.90 73 GLN A N 1
ATOM 1194 C CA A GLN A 1 73 ? 30.690 -57.988 62.746 0.64 8.79 73 GLN A CA 1
ATOM 1195 C CA B GLN A 1 73 ? 30.746 -58.030 62.828 0.36 8.87 73 GLN A CA 1
ATOM 1196 C C A GLN A 1 73 ? 30.797 -59.374 62.135 0.64 7.64 73 GLN A C 1
ATOM 1197 C C B GLN A 1 73 ? 30.664 -59.363 62.072 0.36 8.51 73 GLN A C 1
ATOM 1198 O O A GLN A 1 73 ? 30.448 -60.378 62.773 0.64 9.21 73 GLN A O 1
ATOM 1199 O O B GLN A 1 73 ? 30.065 -60.326 62.549 0.36 8.54 73 GLN A O 1
ATOM 1226 N N . SER A 1 74 ? 31.276 -59.416 60.894 1.00 8.42 74 SER A N 1
ATOM 1227 C CA . SER A 1 74 ? 31.413 -60.664 60.144 1.00 9.66 74 SER A CA 1
ATOM 1228 C C . SER A 1 74 ? 32.526 -61.517 60.753 1.00 9.54 74 SER A C 1
ATOM 1229 O O . SER A 1 74 ? 32.381 -62.734 60.894 1.00 9.60 74 SER A O 1
ATOM 1238 N N . ARG A 1 75 ? 33.623 -60.847 61.124 1.00 9.75 75 ARG A N 1
ATOM 1239 C CA . ARG A 1 75 ? 34.790 -61.413 61.819 1.00 9.90 75 ARG A CA 1
ATOM 1240 C C . ARG A 1 75 ? 35.621 -62.312 60.919 1.00 8.74 75 ARG A C 1
ATOM 1241 O O . ARG A 1 75 ? 36.835 -62.098 60.758 1.00 9.01 75 ARG A O 1
ATOM 1262 N N . PHE A 1 76 ? 34.994 -63.344 60.366 1.00 8.21 76 PHE A N 1
ATOM 1263 C CA . PHE A 1 76 ? 35.608 -64.145 59.322 1.00 7.75 76 PHE A CA 1
ATOM 1264 C C . PHE A 1 76 ? 35.739 -63.250 58.096 1.00 8.82 76 PHE A C 1
ATOM 1265 O O . PHE A 1 76 ? 34.826 -62.480 57.779 1.00 10.18 76 PHE A O 1
ATOM 1282 N N . PRO A 1 77 ? 36.841 -63.354 57.354 1.00 7.25 77 PRO A N 1
ATOM 1283 C CA . PRO A 1 77 ? 36.888 -62.588 56.094 1.00 8.64 77 PRO A CA 1
ATOM 1284 C C . PRO A 1 77 ? 35.687 -62.987 55.201 1.00 10.09 77 PRO A C 1
ATOM 1285 O O . PRO A 1 77 ? 35.485 -64.165 54.938 1.00 11.27 77 PRO A O 1
ATOM 1296 N N . PRO A 1 78 ? 34.873 -62.027 54.726 1.00 10.75 78 PRO A N 1
ATOM 1297 C CA . PRO A 1 78 ? 33.603 -62.490 54.115 1.00 11.96 78 PRO A CA 1
ATOM 1298 C C . PRO A 1 78 ? 33.694 -63.200 52.747 1.00 10.76 78 PRO A C 1
ATOM 1299 O O . PRO A 1 78 ? 32.874 -64.074 52.440 1.00 13.80 78 PRO A O 1
ATOM 1310 N N . GLY A 1 79 ? 34.655 -62.857 51.912 1.00 12.46 79 GLY A N 1
ATOM 1311 C CA . GLY A 1 79 ? 34.628 -63.414 50.572 1.00 12.30 79 GLY A CA 1
ATOM 1312 C C . GLY A 1 79 ? 33.344 -63.058 49.831 1.00 10.13 79 GLY A C 1
ATOM 1313 O O . GLY A 1 79 ? 32.693 -62.046 50.108 1.00 10.81 79 GLY A O 1
ATOM 1317 N N . ALA A 1 80 ? 32.957 -63.913 48.889 1.00 10.34 80 ALA A N 1
ATOM 1318 C CA . ALA A 1 80 ? 32.150 -63.478 47.769 1.00 8.65 80 ALA A CA 1
ATOM 1319 C C . ALA A 1 80 ? 30.839 -62.795 48.155 1.00 7.40 80 ALA A C 1
ATOM 1320 O O . ALA A 1 80 ? 30.642 -61.613 47.884 1.00 7.27 80 ALA A O 1
ATOM 1327 N N . LEU A 1 81 ? 29.903 -63.533 48.734 1.00 7.83 81 LEU A N 1
ATOM 1328 C CA . LEU A 1 81 ? 28.561 -62.984 48.885 1.00 8.08 81 LEU A CA 1
ATOM 1329 C C . LEU A 1 81 ? 28.526 -61.859 49.913 1.00 7.84 81 LEU A C 1
ATOM 1330 O O . LEU A 1 81 ? 27.937 -60.809 49.675 1.00 8.08 81 LEU A O 1
ATOM 1346 N N . GLY A 1 82 ? 29.166 -62.085 51.057 1.00 7.87 82 GLY A N 1
ATOM 1347 C CA . GLY A 1 82 ? 29.204 -61.076 52.093 1.00 8.87 82 GLY A CA 1
ATOM 1348 C C . GLY A 1 82 ? 29.832 -59.780 51.620 1.00 7.24 82 GLY A C 1
ATOM 1349 O O . GLY A 1 82 ? 29.299 -58.700 51.890 1.00 8.00 82 GLY A O 1
ATOM 1353 N N . LEU A 1 83 ? 30.958 -59.861 50.926 1.00 6.59 83 LEU A N 1
ATOM 1354 C CA . LEU A 1 83 ? 31.603 -58.644 50.437 1.00 7.20 83 LEU A CA 1
ATOM 1355 C C . LEU A 1 83 ? 30.862 -57.963 49.300 1.00 7.00 83 LEU A C 1
ATOM 1356 O O . LEU A 1 83 ? 31.000 -56.760 49.117 1.00 7.38 83 LEU A O 1
ATOM 1372 N N A SER A 1 84 ? 30.108 -58.720 48.513 0.54 6.52 84 SER A N 1
ATOM 1373 N N B SER A 1 84 ? 30.082 -58.708 48.523 0.46 6.40 84 SER A N 1
ATOM 1374 C CA A SER A 1 84 ? 29.294 -58.121 47.470 0.54 6.54 84 SER A CA 1
ATOM 1375 C CA B SER A 1 84 ? 29.310 -58.085 47.455 0.46 6.44 84 SER A CA 1
ATOM 1376 C C A SER A 1 84 ? 28.255 -57.209 48.113 0.54 6.66 84 SER A C 1
ATOM 1377 C C B SER A 1 84 ? 28.179 -57.247 48.047 0.46 8.52 84 SER A C 1
ATOM 1378 O O A SER A 1 84 ? 28.043 -56.076 47.682 0.54 6.69 84 SER A O 1
ATOM 1379 O O B SER A 1 84 ? 27.849 -56.186 47.522 0.46 8.59 84 SER A O 1
ATOM 1394 N N . ALA A 1 85 ? 27.600 -57.712 49.153 1.00 7.23 85 ALA A N 1
ATOM 1395 C CA . ALA A 1 85 ? 26.615 -56.934 49.896 1.00 7.92 85 ALA A CA 1
ATOM 1396 C C . ALA A 1 85 ? 27.271 -55.721 50.566 1.00 7.15 85 ALA A C 1
ATOM 1397 O O . ALA A 1 85 ? 26.757 -54.594 50.489 1.00 7.77 85 ALA A O 1
ATOM 1405 N N . ILE A 1 86 ? 28.408 -55.929 51.229 1.00 7.11 86 ILE A N 1
ATOM 1406 C CA . ILE A 1 86 ? 29.124 -54.821 51.836 1.00 6.64 86 ILE A CA 1
ATOM 1407 C C . ILE A 1 86 ? 29.519 -53.778 50.790 1.00 6.70 86 ILE A C 1
ATOM 1408 O O . ILE A 1 86 ? 29.435 -52.582 51.051 1.00 7.38 86 ILE A O 1
ATOM 1424 N N . SER A 1 87 ? 29.943 -54.231 49.610 1.00 7.06 87 SER A N 1
ATOM 1425 C CA . SER A 1 87 ? 30.316 -53.300 48.548 1.00 7.12 87 SER A CA 1
ATOM 1426 C C . SER A 1 87 ? 29.186 -52.336 48.214 1.00 6.63 87 SER A C 1
ATOM 1427 O O . SER A 1 87 ? 29.395 -51.126 48.148 1.00 7.09 87 SER A O 1
ATOM 1435 N N . ALA A 1 88 ? 27.978 -52.863 48.012 1.00 7.17 88 ALA A N 1
ATOM 1436 C CA . ALA A 1 88 ? 26.857 -51.987 47.663 1.00 7.74 88 ALA A CA 1
ATOM 1437 C C . ALA A 1 88 ? 26.555 -50.994 48.782 1.00 7.86 88 ALA A C 1
ATOM 1438 O O . ALA A 1 88 ? 26.239 -49.835 48.523 1.00 7.88 88 ALA A O 1
ATOM 1445 N N . LEU A 1 89 ? 26.663 -51.450 50.031 1.00 7.22 89 LEU A N 1
ATOM 1446 C CA . LEU A 1 89 ? 26.425 -50.565 51.165 1.00 7.99 89 LEU A CA 1
ATOM 1447 C C . LEU A 1 89 ? 27.492 -49.473 51.267 1.00 7.97 89 LEU A C 1
ATOM 1448 O O . LEU A 1 89 ? 27.166 -48.319 51.535 1.00 7.50 89 LEU A O 1
ATOM 1464 N N . ASP A 1 90 ? 28.757 -49.835 51.035 1.00 7.10 90 ASP A N 1
ATOM 1465 C CA . ASP A 1 90 ? 29.824 -48.848 50.917 1.00 6.94 90 ASP A CA 1
ATOM 1466 C C . ASP A 1 90 ? 29.444 -47.812 49.852 1.00 7.28 90 ASP A C 1
ATOM 1467 O O . ASP A 1 90 ? 29.537 -46.605 50.093 1.00 7.34 90 ASP A O 1
ATOM 1476 N N . HIS A 1 91 ? 29.014 -48.260 48.673 1.00 6.95 91 HIS A N 1
ATOM 1477 C CA . HIS A 1 91 ? 28.669 -47.300 47.624 1.00 7.00 91 HIS A CA 1
ATOM 1478 C C . HIS A 1 91 ? 27.604 -46.329 48.128 1.00 7.23 91 HIS A C 1
ATOM 1479 O O . HIS A 1 91 ? 27.690 -45.120 47.926 1.00 8.01 91 HIS A O 1
ATOM 1494 N N . CYS A 1 92 ? 26.579 -46.874 48.765 1.00 7.67 92 CYS A N 1
ATOM 1495 C CA . CYS A 1 92 ? 25.484 -46.049 49.269 1.00 7.93 92 CYS A CA 1
ATOM 1496 C C . CYS A 1 92 ? 25.972 -44.967 50.220 1.00 8.41 92 CYS A C 1
ATOM 1497 O O . CYS A 1 92 ? 25.484 -43.838 50.195 1.00 8.82 92 CYS A O 1
ATOM 1505 N N . LEU A 1 93 ? 26.921 -45.317 51.077 1.00 7.51 93 LEU A N 1
ATOM 1506 C CA . LEU A 1 93 ? 27.462 -44.382 52.050 1.00 7.57 93 LEU A CA 1
ATOM 1507 C C . LEU A 1 93 ? 28.276 -43.258 51.412 1.00 7.35 93 LEU A C 1
ATOM 1508 O O . LEU A 1 93 ? 28.137 -42.102 51.804 1.00 8.68 93 LEU A O 1
ATOM 1524 N N . TRP A 1 94 ? 29.137 -43.584 50.444 1.00 7.96 94 TRP A N 1
ATOM 1525 C CA . TRP A 1 94 ? 29.859 -42.537 49.719 1.00 7.77 94 TRP A CA 1
ATOM 1526 C C . TRP A 1 94 ? 28.889 -41.611 49.013 1.00 8.51 94 TRP A C 1
ATOM 1527 O O . TRP A 1 94 ? 29.052 -40.398 49.023 1.00 8.85 94 TRP A O 1
ATOM 1548 N N . ASP A 1 95 ? 27.871 -42.190 48.390 1.00 8.32 95 ASP A N 1
ATOM 1549 C CA . ASP A 1 95 ? 26.887 -41.414 47.634 1.00 9.15 95 ASP A CA 1
ATOM 1550 C C . ASP A 1 95 ? 26.130 -40.472 48.583 1.00 8.37 95 ASP A C 1
ATOM 1551 O O . ASP A 1 95 ? 25.978 -39.284 48.289 1.00 9.34 95 ASP A O 1
ATOM 1560 N N . LEU A 1 96 ? 25.669 -40.991 49.717 1.00 8.99 96 LEU A N 1
ATOM 1561 C CA . LEU A 1 96 ? 24.984 -40.161 50.711 1.00 9.59 96 LEU A CA 1
ATOM 1562 C C . LEU A 1 96 ? 25.880 -39.044 51.207 1.00 9.19 96 LEU A C 1
ATOM 1563 O O . LEU A 1 96 ? 25.452 -37.907 51.349 1.00 10.16 96 LEU A O 1
ATOM 1579 N N . SER A 1 97 ? 27.133 -39.355 51.497 1.00 9.43 97 SER A N 1
ATOM 1580 C CA . SER A 1 97 ? 28.030 -38.365 52.071 1.00 9.54 97 SER A CA 1
ATOM 1581 C C . SER A 1 97 ? 28.323 -37.259 51.060 1.00 8.55 97 SER A C 1
ATOM 1582 O O . SER A 1 97 ? 28.408 -36.076 51.411 1.00 10.02 97 SER A O 1
ATOM 1590 N N . ALA A 1 98 ? 28.486 -37.650 49.802 1.00 8.75 98 ALA A N 1
ATOM 1591 C CA . ALA A 1 98 ? 28.736 -36.674 48.751 1.00 8.62 98 ALA A CA 1
ATOM 1592 C C . ALA A 1 98 ? 27.515 -35.782 48.528 1.00 9.25 98 ALA A C 1
ATOM 1593 O O . ALA A 1 98 ? 27.640 -34.572 48.382 1.00 10.55 98 ALA A O 1
ATOM 1600 N N . LYS A 1 99 ? 26.336 -36.383 48.516 1.00 9.38 99 LYS A N 1
ATOM 1601 C CA . LYS A 1 99 ? 25.113 -35.606 48.378 1.00 10.20 99 LYS A CA 1
ATOM 1602 C C . LYS A 1 99 ? 24.923 -34.676 49.577 1.00 10.84 99 LYS A C 1
ATOM 1603 O O . LYS A 1 99 ? 24.488 -33.539 49.406 1.00 12.37 99 LYS A O 1
ATOM 1622 N N . ALA A 1 100 ? 25.272 -35.124 50.776 1.00 11.15 100 ALA A N 1
ATOM 1623 C CA . ALA A 1 100 ? 25.150 -34.272 51.961 1.00 12.01 100 ALA A CA 1
ATOM 1624 C C . ALA A 1 100 ? 26.043 -33.049 51.846 1.00 11.77 100 ALA A C 1
ATOM 1625 O O . ALA A 1 100 ? 25.672 -31.957 52.290 1.00 15.32 100 ALA A O 1
ATOM 1632 N N . ALA A 1 101 ? 27.229 -33.233 51.266 1.00 12.59 101 ALA A N 1
ATOM 1633 C CA . ALA A 1 101 ? 28.198 -32.153 51.106 1.00 13.38 101 ALA A CA 1
ATOM 1634 C C . ALA A 1 101 ? 28.032 -31.430 49.768 1.00 12.06 101 ALA A C 1
ATOM 1635 O O . ALA A 1 101 ? 28.764 -30.490 49.468 1.00 14.39 101 ALA A O 1
ATOM 1642 N N . ASN A 1 102 ? 27.056 -31.868 48.978 1.00 11.64 102 ASN A N 1
ATOM 1643 C CA . ASN A 1 102 ? 26.780 -31.312 47.653 1.00 11.59 102 ASN A CA 1
ATOM 1644 C C . ASN A 1 102 ? 27.985 -31.330 46.713 1.00 10.92 102 ASN A C 1
ATOM 1645 O O . ASN A 1 102 ? 28.238 -30.349 46.011 1.00 12.07 102 ASN A O 1
ATOM 1656 N N . VAL A 1 103 ? 28.698 -32.456 46.674 1.00 10.31 103 VAL A N 1
ATOM 1657 C CA . VAL A 1 103 ? 29.846 -32.613 45.788 1.00 9.19 103 VAL A CA 1
ATOM 1658 C C . VAL A 1 103 ? 29.751 -33.929 45.029 1.00 8.82 103 VAL A C 1
ATOM 1659 O O . VAL A 1 103 ? 29.116 -34.872 45.502 1.00 9.45 103 VAL A O 1
ATOM 1672 N N . PRO A 1 104 ? 30.448 -34.028 43.885 1.00 9.37 104 PRO A N 1
ATOM 1673 C CA . PRO A 1 104 ? 30.656 -35.341 43.261 1.00 8.95 104 PRO A CA 1
ATOM 1674 C C . PRO A 1 104 ? 31.451 -36.234 44.203 1.00 7.90 104 PRO A C 1
ATOM 1675 O O . PRO A 1 104 ? 32.279 -35.736 44.972 1.00 8.47 104 PRO A O 1
ATOM 1686 N N . VAL A 1 105 ? 31.236 -37.542 44.147 1.00 7.69 105 VAL A N 1
ATOM 1687 C CA . VAL A 1 105 ? 31.961 -38.439 45.050 1.00 7.66 105 VAL A CA 1
ATOM 1688 C C . VAL A 1 105 ? 33.479 -38.248 44.977 1.00 7.79 105 VAL A C 1
ATOM 1689 O O . VAL A 1 105 ? 34.148 -38.333 46.010 1.00 7.91 105 VAL A O 1
ATOM 1702 N N . TYR A 1 106 ? 34.056 -37.955 43.811 1.00 7.81 106 TYR A N 1
ATOM 1703 C CA . TYR A 1 106 ? 35.508 -37.875 43.729 1.00 8.08 106 TYR A CA 1
ATOM 1704 C C . TYR A 1 106 ? 36.067 -36.774 44.640 1.00 8.19 106 TYR A C 1
ATOM 1705 O O . TYR A 1 106 ? 37.226 -36.865 45.040 1.00 7.90 106 TYR A O 1
ATOM 1723 N N . LYS A 1 107 ? 35.274 -35.771 45.014 1.00 8.08 107 LYS A N 1
ATOM 1724 C CA . LYS A 1 107 ? 35.780 -34.750 45.920 1.00 8.38 107 LYS A CA 1
ATOM 1725 C C . LYS A 1 107 ? 35.960 -35.262 47.346 1.00 8.62 107 LYS A C 1
ATOM 1726 O O . LYS A 1 107 ? 36.635 -34.601 48.139 1.00 10.06 107 LYS A O 1
ATOM 1745 N N . LEU A 1 108 ? 35.383 -36.427 47.662 1.00 8.08 108 LEU A N 1
ATOM 1746 C CA . LEU A 1 108 ? 35.572 -37.092 48.960 1.00 8.08 108 LEU A CA 1
ATOM 1747 C C . LEU A 1 108 ? 36.753 -38.065 48.959 1.00 7.97 108 LEU A C 1
ATOM 1748 O O . LEU A 1 108 ? 37.049 -38.664 49.988 1.00 8.13 108 LEU A O 1
ATOM 1764 N N . LEU A 1 109 ? 37.415 -38.201 47.809 1.00 7.86 109 LEU A N 1
ATOM 1765 C CA . LEU A 1 109 ? 38.485 -39.177 47.586 1.00 8.15 109 LEU A CA 1
ATOM 1766 C C . LEU A 1 109 ? 39.813 -38.495 47.286 1.00 8.66 109 LEU A C 1
ATOM 1767 O O . LEU A 1 109 ? 40.718 -39.122 46.721 1.00 11.06 109 LEU A O 1
ATOM 1783 N N . GLY A 1 110 ? 39.948 -37.232 47.651 1.00 7.85 110 GLY A N 1
ATOM 1784 C CA . GLY A 1 110 ? 41.144 -36.462 47.382 1.00 8.46 110 GLY A CA 1
ATOM 1785 C C . GLY A 1 110 ? 41.067 -35.636 46.107 1.00 7.69 110 GLY A C 1
ATOM 1786 O O . GLY A 1 110 ? 42.055 -34.994 45.730 1.00 8.40 110 GLY A O 1
ATOM 1790 N N . GLY A 1 111 ? 39.912 -35.636 45.455 1.00 7.75 111 GLY A N 1
ATOM 1791 C CA . GLY A 1 111 ? 39.705 -34.828 44.267 1.00 7.44 111 GLY A CA 1
ATOM 1792 C C . GLY A 1 111 ? 40.075 -35.549 42.983 1.00 7.68 111 GLY A C 1
ATOM 1793 O O . GLY A 1 111 ? 40.741 -36.602 42.992 1.00 7.98 111 GLY A O 1
ATOM 1797 N N . ALA A 1 112 ? 39.634 -34.992 41.865 1.00 7.17 112 ALA A N 1
ATOM 1798 C CA . ALA A 1 112 ? 39.955 -35.552 40.560 1.00 7.89 112 ALA A CA 1
ATOM 1799 C C . ALA A 1 112 ? 41.428 -35.355 40.234 1.00 7.53 112 ALA A C 1
ATOM 1800 O O . ALA A 1 112 ? 41.927 -34.234 40.311 1.00 8.90 112 ALA A O 1
ATOM 1807 N N . VAL A 1 113 ? 42.114 -36.427 39.832 1.00 6.61 113 VAL A N 1
ATOM 1808 C CA . VAL A 1 113 ? 43.509 -36.340 39.383 1.00 6.41 113 VAL A CA 1
ATOM 1809 C C . VAL A 1 113 ? 43.635 -36.499 37.867 1.00 5.95 113 VAL A C 1
ATOM 1810 O O . VAL A 1 113 ? 44.736 -36.480 37.318 1.00 6.38 113 VAL A O 1
ATOM 1823 N N . ARG A 1 114 ? 42.489 -36.629 37.200 1.00 7.00 114 ARG A N 1
ATOM 1824 C CA . ARG A 1 114 ? 42.414 -36.652 35.747 1.00 6.85 114 ARG A CA 1
ATOM 1825 C C . ARG A 1 114 ? 41.078 -36.047 35.351 1.00 7.41 114 ARG A C 1
ATOM 1826 O O . ARG A 1 114 ? 40.181 -35.903 36.177 1.00 8.53 114 ARG A O 1
ATOM 1847 N N . ASP A 1 115 ? 40.958 -35.687 34.085 1.00 7.62 115 ASP A N 1
ATOM 1848 C CA . ASP A 1 115 ? 39.786 -34.978 33.597 1.00 9.45 115 ASP A CA 1
ATOM 1849 C C . ASP A 1 115 ? 38.725 -35.911 33.019 1.00 8.55 115 ASP A C 1
ATOM 1850 O O . ASP A 1 115 ? 37.554 -35.534 32.899 1.00 10.92 115 ASP A O 1
ATOM 1859 N N A ARG A 1 116 ? 39.149 -37.110 32.636 0.46 8.97 116 ARG A N 1
ATOM 1860 N N B ARG A 1 116 ? 39.118 -37.123 32.670 0.54 7.54 116 ARG A N 1
ATOM 1861 C CA A ARG A 1 116 ? 38.308 -38.084 31.952 0.46 6.98 116 ARG A CA 1
ATOM 1862 C CA B ARG A 1 116 ? 38.210 -38.092 32.091 0.54 9.35 116 ARG A CA 1
ATOM 1863 C C A ARG A 1 116 ? 38.876 -39.475 32.246 0.46 7.17 116 ARG A C 1
ATOM 1864 C C B ARG A 1 116 ? 38.841 -39.465 32.297 0.54 7.90 116 ARG A C 1
ATOM 1865 O O A ARG A 1 116 ? 40.021 -39.595 32.675 0.46 8.34 116 ARG A O 1
ATOM 1866 O O B ARG A 1 116 ? 39.999 -39.564 32.695 0.54 7.98 116 ARG A O 1
ATOM 1907 N N . VAL A 1 117 ? 38.073 -40.514 32.034 1.00 7.16 117 VAL A N 1
ATOM 1908 C CA . VAL A 1 117 ? 38.427 -41.868 32.450 1.00 7.71 117 VAL A CA 1
ATOM 1909 C C . VAL A 1 117 ? 38.467 -42.806 31.249 1.00 7.27 117 VAL A C 1
ATOM 1910 O O . VAL A 1 117 ? 37.434 -43.099 30.639 1.00 7.99 117 VAL A O 1
ATOM 1924 N N A LYS A 1 118 ? 39.656 -43.272 30.887 0.49 7.04 118 LYS A N 1
ATOM 1925 N N B LYS A 1 118 ? 39.656 -43.274 30.898 0.51 7.07 118 LYS A N 1
ATOM 1926 C CA A LYS A 1 118 ? 39.805 -44.131 29.715 0.49 6.47 118 LYS A CA 1
ATOM 1927 C CA B LYS A 1 118 ? 39.815 -44.144 29.739 0.51 6.89 118 LYS A CA 1
ATOM 1928 C C A LYS A 1 118 ? 39.143 -45.485 29.938 0.49 6.59 118 LYS A C 1
ATOM 1929 C C B LYS A 1 118 ? 39.108 -45.475 29.957 0.51 6.58 118 LYS A C 1
ATOM 1930 O O A LYS A 1 118 ? 39.271 -46.081 31.009 0.49 6.75 118 LYS A O 1
ATOM 1931 O O B LYS A 1 118 ? 39.168 -46.045 31.048 0.51 6.73 118 LYS A O 1
ATOM 1968 N N . VAL A 1 119 ? 38.448 -45.967 28.912 1.00 6.78 119 VAL A N 1
ATOM 1969 C CA . VAL A 1 119 ? 37.792 -47.265 28.948 1.00 6.87 119 VAL A CA 1
ATOM 1970 C C . VAL A 1 119 ? 38.281 -48.156 27.816 1.00 7.18 119 VAL A C 1
ATOM 1971 O O . VAL A 1 119 ? 38.727 -47.668 26.766 1.00 8.38 119 VAL A O 1
ATOM 1985 N N . TYR A 1 120 ? 38.212 -49.459 28.053 1.00 6.80 120 TYR A N 1
ATOM 1986 C CA . TYR A 1 120 ? 38.322 -50.437 26.981 1.00 6.62 120 TYR A CA 1
ATOM 1987 C C . TYR A 1 120 ? 37.003 -51.188 26.858 1.00 6.85 120 TYR A C 1
ATOM 1988 O O . TYR A 1 120 ? 36.252 -51.329 27.827 1.00 6.91 120 TYR A O 1
ATOM 2006 N N . ALA A 1 121 ? 36.722 -51.655 25.650 1.00 7.05 121 ALA A N 1
ATOM 2007 C CA . ALA A 1 121 ? 35.479 -52.364 25.380 1.00 7.33 121 ALA A CA 1
ATOM 2008 C C . ALA A 1 121 ? 35.634 -53.829 25.715 1.00 7.72 121 ALA A C 1
ATOM 2009 O O . ALA A 1 121 ? 36.530 -54.506 25.204 1.00 8.12 121 ALA A O 1
ATOM 2016 N N . GLY A 1 122 ? 34.742 -54.328 26.558 1.00 7.82 122 GLY A N 1
ATOM 2017 C CA . GLY A 1 122 ? 34.693 -55.747 26.850 1.00 8.68 122 GLY A CA 1
ATOM 2018 C C . GLY A 1 122 ? 34.014 -56.507 25.731 1.00 9.11 122 GLY A C 1
ATOM 2019 O O . GLY A 1 122 ? 32.784 -56.478 25.615 1.00 10.86 122 GLY A O 1
ATOM 2023 N N . VAL A 1 123 ? 34.798 -57.162 24.877 1.00 9.87 123 VAL A N 1
ATOM 2024 C CA . VAL A 1 123 ? 34.274 -57.906 23.735 1.00 9.34 123 VAL A CA 1
ATOM 2025 C C . VAL A 1 123 ? 34.208 -59.397 24.077 1.00 9.61 123 VAL A C 1
ATOM 2026 O O . VAL A 1 123 ? 33.175 -60.050 23.853 1.00 10.75 123 VAL A O 1
ATOM 2039 N N . TYR A 1 124 ? 35.307 -59.922 24.614 1.00 8.93 124 TYR A N 1
ATOM 2040 C CA . TYR A 1 124 ? 35.347 -61.179 25.361 1.00 9.40 124 TYR A CA 1
ATOM 2041 C C . TYR A 1 124 ? 35.377 -62.448 24.526 1.00 9.59 124 TYR A C 1
ATOM 2042 O O . TYR A 1 124 ? 35.587 -63.519 25.070 1.00 11.11 124 TYR A O 1
ATOM 2060 N N . THR A 1 125 ? 35.173 -62.328 23.221 1.00 11.23 125 THR A N 1
ATOM 2061 C CA . THR A 1 125 ? 35.154 -63.477 22.326 1.00 10.81 125 THR A CA 1
ATOM 2062 C C . THR A 1 125 ? 36.440 -63.488 21.522 1.00 9.48 125 THR A C 1
ATOM 2063 O O . THR A 1 125 ? 37.316 -62.667 21.768 1.00 9.06 125 THR A O 1
ATOM 2074 N N . ALA A 1 126 ? 36.561 -64.427 20.588 1.00 9.95 126 ALA A N 1
ATOM 2075 C CA . ALA A 1 126 ? 37.747 -64.558 19.753 1.00 9.51 126 ALA A CA 1
ATOM 2076 C C . ALA A 1 126 ? 37.337 -64.604 18.281 1.00 10.26 126 ALA A C 1
ATOM 2077 O O . ALA A 1 126 ? 37.574 -65.583 17.576 1.00 11.25 126 ALA A O 1
ATOM 2084 N N . PRO A 1 127 ? 36.712 -63.524 17.793 1.00 11.08 127 PRO A N 1
ATOM 2085 C CA . PRO A 1 127 ? 36.240 -63.463 16.404 1.00 13.37 127 PRO A CA 1
ATOM 2086 C C . PRO A 1 127 ? 37.380 -63.476 15.383 1.00 11.13 127 PRO A C 1
ATOM 2087 O O . PRO A 1 127 ? 38.439 -62.924 15.652 1.00 10.56 127 PRO A O 1
ATOM 2098 N N . ASP A 1 128 ? 37.157 -64.075 14.216 1.00 12.26 128 ASP A N 1
ATOM 2099 C CA . ASP A 1 128 ? 38.148 -64.000 13.144 1.00 12.08 128 ASP A CA 1
ATOM 2100 C C . ASP A 1 128 ? 38.510 -62.544 12.887 1.00 11.34 128 ASP A C 1
ATOM 2101 O O . ASP A 1 128 ? 37.689 -61.642 13.056 1.00 11.48 128 ASP A O 1
ATOM 2110 N N . ALA A 1 129 ? 39.740 -62.321 12.435 1.00 10.81 129 ALA A N 1
ATOM 2111 C CA . ALA A 1 129 ? 40.277 -60.965 12.339 1.00 11.43 129 ALA A CA 1
ATOM 2112 C C . ALA A 1 129 ? 39.430 -59.970 11.528 1.00 10.89 129 ALA A C 1
ATOM 2113 O O . ALA A 1 129 ? 39.288 -58.832 11.951 1.00 11.27 129 ALA A O 1
ATOM 2120 N N . PRO A 1 130 ? 38.874 -60.375 10.368 1.00 11.70 130 PRO A N 1
ATOM 2121 C CA . PRO A 1 130 ? 38.041 -59.402 9.646 1.00 11.68 130 PRO A CA 1
ATOM 2122 C C . PRO A 1 130 ? 36.808 -58.964 10.445 1.00 11.31 130 PRO A C 1
ATOM 2123 O O . PRO A 1 130 ? 36.474 -57.778 10.471 1.00 12.33 130 PRO A O 1
ATOM 2134 N N . ALA A 1 131 ? 36.149 -59.911 11.104 1.00 11.69 131 ALA A N 1
ATOM 2135 C CA . ALA A 1 131 ? 35.011 -59.603 11.965 1.00 12.60 131 ALA A CA 1
ATOM 2136 C C . ALA A 1 131 ? 35.437 -58.768 13.168 1.00 11.93 131 ALA A C 1
ATOM 2137 O O . ALA A 1 131 ? 34.709 -57.873 13.592 1.00 12.43 131 ALA A O 1
ATOM 2144 N N . ALA A 1 132 ? 36.606 -59.061 13.726 1.00 11.09 132 ALA A N 1
ATOM 2145 C CA . ALA A 1 132 ? 37.127 -58.264 14.824 1.00 10.32 132 ALA A CA 1
ATOM 2146 C C . ALA A 1 132 ? 37.339 -56.825 14.369 1.00 10.59 132 ALA A C 1
ATOM 2147 O O . ALA A 1 132 ? 36.952 -55.881 15.058 1.00 10.36 132 ALA A O 1
ATOM 2154 N N . ARG A 1 133 ? 37.983 -56.666 13.217 1.00 10.09 133 ARG A N 1
ATOM 2155 C CA . ARG A 1 133 ? 38.211 -55.345 12.649 1.00 11.20 133 ARG A CA 1
ATOM 2156 C C . ARG A 1 133 ? 36.907 -54.572 12.544 1.00 10.62 133 ARG A C 1
ATOM 2157 O O . ARG A 1 133 ? 36.822 -53.416 12.943 1.00 11.75 133 ARG A O 1
ATOM 2178 N N . ASP A 1 134 ? 35.892 -55.205 11.968 1.00 10.79 134 ASP A N 1
ATOM 2179 C CA . ASP A 1 134 ? 34.630 -54.520 11.740 1.00 11.64 134 ASP A CA 1
ATOM 2180 C C . ASP A 1 134 ? 33.987 -54.107 13.052 1.00 10.72 134 ASP A C 1
ATOM 2181 O O . ASP A 1 134 ? 33.441 -53.015 13.156 1.00 11.93 134 ASP A O 1
ATOM 2190 N N . GLU A 1 135 ? 34.041 -54.978 14.047 1.00 11.50 135 GLU A N 1
ATOM 2191 C CA . GLU A 1 135 ? 33.447 -54.651 15.343 1.00 12.00 135 GLU A CA 1
ATOM 2192 C C . GLU A 1 135 ? 34.228 -53.562 16.053 1.00 10.38 135 GLU A C 1
ATOM 2193 O O . GLU A 1 135 ? 33.645 -52.641 16.629 1.00 11.70 135 GLU A O 1
ATOM 2205 N N . PHE A 1 136 ? 35.552 -53.670 16.048 1.00 10.09 136 PHE A N 1
ATOM 2206 C CA . PHE A 1 136 ? 36.385 -52.634 16.644 1.00 8.78 136 PHE A CA 1
ATOM 2207 C 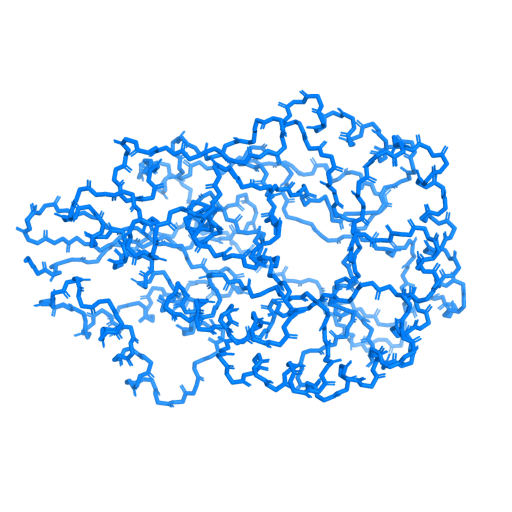C . PHE A 1 136 ? 36.103 -51.282 15.985 1.00 9.09 136 PHE A C 1
ATOM 2208 O O . PHE A 1 136 ? 35.991 -50.259 16.657 1.00 9.25 136 PHE A O 1
ATOM 2225 N N . ASP A 1 137 ? 36.023 -51.272 14.656 1.00 9.96 137 ASP A N 1
ATOM 2226 C CA . ASP A 1 137 ? 35.801 -50.020 13.937 1.00 9.70 137 ASP A CA 1
ATOM 2227 C C . ASP A 1 137 ? 34.428 -49.432 14.239 1.00 10.73 137 ASP A C 1
ATOM 2228 O O . ASP A 1 137 ? 34.267 -48.216 14.305 1.00 11.02 137 ASP A O 1
ATOM 2237 N N . ARG A 1 138 ? 33.432 -50.287 14.412 1.00 10.47 138 ARG A N 1
ATOM 2238 C CA . ARG A 1 138 ? 32.102 -49.816 14.768 1.00 11.77 138 ARG A CA 1
ATOM 2239 C C . ARG A 1 138 ? 32.108 -49.163 16.158 1.00 10.31 138 ARG A C 1
ATOM 2240 O O . ARG A 1 138 ? 31.561 -48.068 16.364 1.00 11.57 138 ARG A O 1
ATOM 2261 N N . LEU A 1 139 ? 32.733 -49.847 17.110 1.00 10.03 139 LEU A N 1
ATOM 2262 C CA . LEU A 1 139 ? 32.846 -49.343 18.463 1.00 9.70 139 LEU A CA 1
ATOM 2263 C C . LEU A 1 139 ? 33.669 -48.055 18.499 1.00 8.99 139 LEU A C 1
ATOM 2264 O O . LEU A 1 139 ? 33.380 -47.141 19.268 1.00 9.46 139 LEU A O 1
ATOM 2280 N N . ASN A 1 140 ? 34.699 -47.988 17.667 1.00 9.13 140 ASN A N 1
ATOM 2281 C CA . ASN A 1 140 ? 35.513 -46.780 17.563 1.00 9.38 140 ASN A CA 1
ATOM 2282 C C . ASN A 1 140 ? 34.718 -45.597 16.997 1.00 9.09 140 ASN A C 1
ATOM 2283 O O . ASN A 1 140 ? 34.792 -44.480 17.508 1.00 10.10 140 ASN A O 1
ATOM 2294 N N . ALA A 1 141 ? 33.950 -45.843 15.949 1.00 9.93 141 ALA A N 1
ATOM 2295 C CA . ALA A 1 141 ? 33.159 -44.768 15.351 1.00 10.74 141 ALA A CA 1
ATOM 2296 C C . ALA A 1 141 ? 32.144 -44.219 16.349 1.00 12.07 141 ALA A C 1
ATOM 2297 O O . ALA A 1 141 ? 31.981 -43.002 16.498 1.00 12.27 141 ALA A O 1
ATOM 2304 N N . GLU A 1 142 ? 31.455 -45.109 17.046 1.00 10.75 142 GLU A N 1
ATOM 2305 C CA . GLU A 1 142 ? 30.354 -44.694 17.898 1.00 11.02 142 GLU A CA 1
ATOM 2306 C C . GLU A 1 142 ? 30.772 -44.101 19.221 1.00 11.68 142 GLU A C 1
ATOM 2307 O O . GLU A 1 142 ? 30.186 -43.110 19.681 1.00 12.41 142 GLU A O 1
ATOM 2319 N N . TRP A 1 143 ? 31.781 -44.702 19.842 1.00 10.13 143 TRP A N 1
ATOM 2320 C CA . TRP A 1 143 ? 32.133 -44.353 21.210 1.00 9.48 143 TRP A CA 1
ATOM 2321 C C . TRP A 1 143 ? 33.579 -43.937 21.361 1.00 9.90 143 TRP A C 1
ATOM 2322 O O . TRP A 1 143 ? 33.989 -43.537 22.435 1.00 9.77 143 TRP A O 1
ATOM 2343 N N . GLY A 1 144 ? 34.376 -44.068 20.301 1.00 9.34 144 GLY A N 1
ATOM 2344 C CA . GLY A 1 144 ? 35.756 -43.643 20.334 1.00 9.25 144 GLY A CA 1
ATOM 2345 C C . GLY A 1 144 ? 36.710 -44.674 20.911 1.00 8.65 144 GLY A C 1
ATOM 2346 O O . GLY A 1 144 ? 37.866 -44.365 21.132 1.00 8.44 144 GLY A O 1
ATOM 2350 N N . PHE A 1 145 ? 36.237 -45.890 21.193 1.00 8.04 145 PHE A N 1
ATOM 2351 C CA . PHE A 1 145 ? 37.117 -46.935 21.706 1.00 8.74 145 PHE A CA 1
ATOM 2352 C C . PHE A 1 145 ? 38.319 -47.146 20.802 1.00 8.41 145 PHE A C 1
ATOM 2353 O O . PHE A 1 145 ? 38.180 -47.256 19.583 1.00 8.53 145 PHE A O 1
ATOM 2370 N N . THR A 1 146 ? 39.489 -47.257 21.422 1.00 7.56 146 THR A N 1
ATOM 2371 C CA . THR A 1 146 ? 40.703 -47.684 20.747 1.00 8.05 146 THR A CA 1
ATOM 2372 C C . THR A 1 146 ? 41.378 -48.828 21.500 1.00 7.72 146 THR A C 1
ATOM 2373 O O . THR A 1 146 ? 42.460 -49.248 21.105 1.00 9.10 146 THR A O 1
ATOM 2384 N N . ALA A 1 147 ? 40.745 -49.322 22.562 1.00 6.76 147 ALA A N 1
ATOM 2385 C CA . ALA A 1 147 ? 41.243 -50.451 23.333 1.00 6.27 147 ALA A CA 1
ATOM 2386 C C . ALA A 1 147 ? 40.110 -51.453 23.515 1.00 6.30 147 ALA A C 1
ATOM 2387 O O . ALA A 1 147 ? 38.963 -51.060 23.791 1.00 6.49 147 ALA A O 1
ATOM 2394 N N . PHE A 1 148 ? 40.447 -52.738 23.396 1.00 6.38 148 PHE A N 1
ATOM 2395 C CA . PHE A 1 148 ? 39.469 -53.819 23.338 1.00 6.51 148 PHE A CA 1
ATOM 2396 C C . PHE A 1 148 ? 40.038 -55.021 24.053 1.00 6.00 148 PHE A C 1
ATOM 2397 O O . PHE A 1 148 ? 41.252 -55.224 24.046 1.00 7.88 148 PHE A O 1
ATOM 2414 N N . LYS A 1 149 ? 39.170 -55.834 24.649 1.00 6.03 149 LYS A N 1
ATOM 2415 C CA . LYS A 1 149 ? 39.597 -57.075 25.297 1.00 5.85 149 LYS A CA 1
ATOM 2416 C C . LYS A 1 149 ? 38.894 -58.274 24.688 1.00 6.43 149 LYS A C 1
ATOM 2417 O O . LYS A 1 149 ? 37.664 -58.313 24.616 1.00 7.33 149 LYS A O 1
ATOM 2436 N N . LEU A 1 150 ? 39.699 -59.252 24.281 1.00 5.90 150 LEU A N 1
ATOM 2437 C CA . LEU A 1 150 ? 39.269 -60.495 23.644 1.00 6.41 150 LEU A CA 1
ATOM 2438 C C . LEU A 1 150 ? 39.637 -61.700 24.489 1.00 6.14 150 LEU A C 1
ATOM 2439 O O . LEU A 1 150 ? 40.441 -61.608 25.413 1.00 6.28 150 LEU A O 1
ATOM 2455 N N . SER A 1 151 ? 39.067 -62.848 24.139 1.00 6.23 151 SER A N 1
ATOM 2456 C CA . SER A 1 151 ? 39.593 -64.136 24.576 1.00 6.79 151 SER A CA 1
ATOM 2457 C C . SER A 1 151 ? 40.731 -64.558 23.648 1.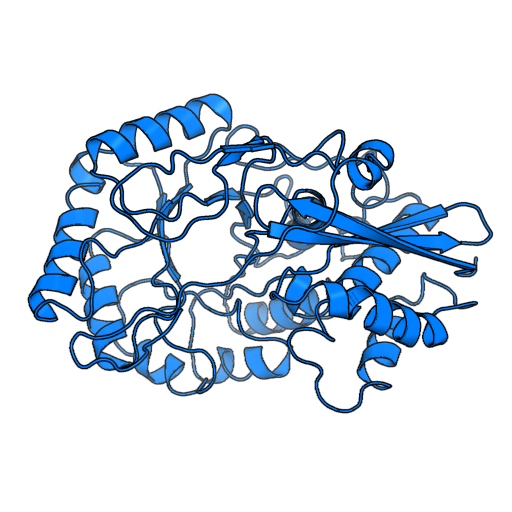00 6.52 151 SER A C 1
ATOM 2458 O O . SER A 1 151 ? 40.652 -64.347 22.429 1.00 7.03 151 SER A O 1
ATOM 2466 N N . PRO A 1 152 ? 41.783 -65.185 24.192 1.00 6.19 152 PRO A N 1
ATOM 2467 C CA . PRO A 1 152 ? 42.840 -65.701 23.317 1.00 6.91 152 PRO A CA 1
ATOM 2468 C C . PRO A 1 152 ? 42.531 -67.068 22.734 1.00 6.80 152 PRO A C 1
ATOM 2469 O O . PRO A 1 152 ? 43.281 -67.533 21.866 1.00 8.79 152 PRO A O 1
ATOM 2480 N N . TRP A 1 153 ? 41.495 -67.735 23.223 1.00 7.55 153 TRP A N 1
ATOM 2481 C CA . TRP A 1 153 ? 41.326 -69.154 22.929 1.00 7.89 153 TRP A CA 1
ATOM 2482 C C . TRP A 1 153 ? 40.598 -69.373 21.616 1.00 7.85 153 TRP A C 1
ATOM 2483 O O . TRP A 1 153 ? 39.478 -68.904 21.421 1.00 10.24 153 TRP A O 1
ATOM 2504 N N . ARG A 1 154 ? 41.240 -70.078 20.699 1.00 8.69 154 ARG A N 1
ATOM 2505 C CA . ARG A 1 154 ? 40.681 -70.302 19.381 1.00 8.37 154 ARG A CA 1
ATOM 2506 C C . ARG A 1 154 ? 40.242 -71.754 19.194 1.00 9.59 154 ARG A C 1
ATOM 2507 O O . ARG A 1 154 ? 39.642 -72.081 18.157 1.00 12.06 154 ARG A O 1
ATOM 2528 N N . VAL A 1 155 ? 40.536 -72.616 20.179 1.00 11.66 155 VAL A N 1
ATOM 2529 C CA . VAL A 1 155 ? 40.100 -74.018 20.191 1.00 11.82 155 VAL A CA 1
ATOM 2530 C C . VAL A 1 155 ? 39.814 -74.405 21.640 1.00 11.90 155 VAL A C 1
ATOM 2531 O O . VAL A 1 155 ? 40.153 -73.658 22.558 1.00 13.30 155 VAL A O 1
ATOM 2544 N N . ASP A 1 156 ? 39.176 -75.556 21.844 1.00 12.40 156 ASP A N 1
ATOM 2545 C CA . ASP A 1 156 ? 39.003 -76.144 23.175 1.00 12.12 156 ASP A CA 1
ATOM 2546 C C . ASP A 1 156 ? 40.377 -76.520 23.702 1.00 10.62 156 ASP A C 1
ATOM 2547 O O . ASP A 1 156 ? 41.039 -77.405 23.167 1.00 11.00 156 ASP A O 1
ATOM 2556 N N . ILE A 1 157 ? 40.799 -75.860 24.767 1.00 10.12 157 ILE A N 1
ATOM 2557 C CA . ILE A 1 157 ? 42.146 -76.029 25.269 1.00 10.09 157 ILE A CA 1
ATOM 2558 C C . ILE A 1 157 ? 42.385 -77.415 25.849 1.00 9.95 157 ILE A C 1
ATOM 2559 O O . ILE A 1 157 ? 43.521 -77.808 26.033 1.00 12.72 157 ILE A O 1
ATOM 2575 N N . HIS A 1 158 ? 41.326 -78.166 26.142 1.00 9.35 158 HIS A N 1
ATOM 2576 C CA . HIS A 1 158 ? 41.497 -79.495 26.732 1.00 9.91 158 HIS A CA 1
ATOM 2577 C C . HIS A 1 158 ? 41.380 -80.625 25.702 1.00 11.44 158 HIS A C 1
ATOM 2578 O O . HIS A 1 158 ? 41.538 -81.797 26.053 1.00 13.33 158 HIS A O 1
ATOM 2593 N N . ALA A 1 159 ? 41.118 -80.289 24.437 1.00 9.91 159 ALA A N 1
ATOM 2594 C CA . ALA A 1 159 ? 40.870 -81.298 23.410 1.00 12.02 159 ALA A CA 1
ATOM 2595 C C . ALA A 1 159 ? 41.870 -81.241 22.256 1.00 10.59 159 ALA A C 1
ATOM 2596 O O . ALA A 1 159 ? 41.667 -81.887 21.224 1.00 12.63 159 ALA A O 1
ATOM 2603 N N . HIS A 1 160 ? 42.952 -80.499 22.440 1.00 9.81 160 HIS A N 1
ATOM 2604 C CA . HIS A 1 160 ? 43.994 -80.399 21.430 1.00 10.23 160 HIS A CA 1
ATOM 2605 C C . HIS A 1 160 ? 45.323 -80.366 22.106 1.00 9.85 160 HIS A C 1
ATOM 2606 O O . HIS A 1 160 ? 45.428 -80.010 23.285 1.00 9.97 160 HIS A O 1
ATOM 2621 N N . ARG A 1 161 ? 46.354 -80.734 21.355 1.00 9.31 161 ARG A N 1
ATOM 2622 C CA . ARG A 1 161 ? 47.707 -80.685 21.860 1.00 10.14 161 ARG A CA 1
ATOM 2623 C C . ARG A 1 161 ? 48.077 -79.247 22.266 1.00 9.88 161 ARG A C 1
ATOM 2624 O O . ARG A 1 161 ? 47.813 -78.295 21.536 1.00 9.03 161 ARG A O 1
ATOM 2645 N N . TRP A 1 162 ? 48.711 -79.081 23.420 1.00 8.33 162 TRP A N 1
ATOM 2646 C CA . TRP A 1 162 ? 48.956 -77.758 23.994 1.00 9.05 162 TRP A CA 1
ATOM 2647 C C . TRP A 1 162 ? 49.756 -76.840 23.055 1.00 8.35 162 TRP A C 1
ATOM 2648 O O . TRP A 1 162 ? 49.435 -75.664 22.906 1.00 8.01 162 TRP A O 1
ATOM 2669 N N . GLY A 1 163 ? 50.805 -77.363 22.425 1.00 7.79 163 GLY A N 1
ATOM 2670 C CA . GLY A 1 163 ? 51.573 -76.553 21.492 1.00 7.93 163 GLY A CA 1
ATOM 2671 C C . GLY A 1 163 ? 50.709 -75.996 20.372 1.00 7.08 163 GLY A C 1
ATOM 2672 O O . GLY A 1 163 ? 50.926 -74.879 19.902 1.00 8.03 163 GLY A O 1
ATOM 2676 N N . ASN A 1 164 ? 49.722 -76.770 19.934 1.00 7.55 164 ASN A N 1
ATOM 2677 C CA . ASN A 1 164 ? 48.798 -76.306 18.904 1.00 8.42 164 ASN A CA 1
ATOM 2678 C C . ASN A 1 164 ? 47.805 -75.285 19.443 1.00 8.04 164 ASN A C 1
ATOM 2679 O O . ASN A 1 164 ? 47.410 -74.379 18.717 1.00 8.30 164 ASN A O 1
ATOM 2690 N N . VAL A 1 165 ? 47.388 -75.428 20.699 1.00 7.78 165 VAL A N 1
ATOM 2691 C CA . VAL A 1 165 ? 46.537 -74.419 21.318 1.00 7.90 165 VAL A CA 1
ATOM 2692 C C . VAL A 1 165 ? 47.257 -73.066 21.357 1.00 7.39 165 VAL A C 1
ATOM 2693 O O . VAL A 1 165 ? 46.708 -72.029 20.965 1.00 7.46 165 VAL A O 1
ATOM 2706 N N . VAL A 1 166 ? 48.498 -73.072 21.811 1.00 7.07 166 VAL A N 1
ATOM 2707 C CA . VAL A 1 166 ? 49.262 -71.843 21.947 1.00 6.76 166 VAL A CA 1
ATOM 2708 C C . VAL A 1 166 ? 49.551 -71.244 20.566 1.00 6.88 166 VAL A C 1
ATOM 2709 O O . VAL A 1 166 ? 49.405 -70.034 20.358 1.00 7.61 166 VAL A O 1
ATOM 2722 N N . LYS A 1 167 ? 49.945 -72.080 19.610 1.00 7.62 167 LYS A N 1
ATOM 2723 C CA . LYS A 1 167 ? 50.190 -71.599 18.255 1.00 7.71 167 LYS A CA 1
ATOM 2724 C C . LYS A 1 167 ? 48.936 -70.964 17.662 1.00 7.59 167 LYS A C 1
ATOM 2725 O O . LYS A 1 167 ? 49.011 -69.938 16.975 1.00 8.38 167 LYS A O 1
ATOM 2744 N N . ALA A 1 168 ? 47.772 -71.550 17.920 1.00 7.63 168 ALA A N 1
ATOM 2745 C CA . ALA A 1 168 ? 46.544 -70.959 17.411 1.00 8.54 168 ALA A CA 1
ATOM 2746 C C . ALA A 1 168 ? 46.330 -69.557 17.985 1.00 7.44 168 ALA A C 1
ATOM 2747 O O . ALA A 1 168 ? 45.872 -68.656 17.281 1.00 7.90 168 ALA A O 1
ATOM 2754 N N . SER A 1 169 ? 46.643 -69.365 19.266 1.00 7.04 169 SER A N 1
ATOM 2755 C CA . SER A 1 169 ? 46.493 -68.047 19.869 1.00 6.86 169 SER A CA 1
ATOM 2756 C C . SER A 1 169 ? 47.492 -67.055 19.292 1.00 7.13 169 SER A C 1
ATOM 2757 O O . SER A 1 169 ? 47.143 -65.903 19.030 1.00 7.56 169 SER A O 1
ATOM 2765 N N . ALA A 1 170 ? 48.734 -67.478 19.109 1.00 7.14 170 ALA A N 1
ATOM 2766 C CA . ALA A 1 170 ? 49.763 -66.593 18.560 1.00 7.75 170 ALA A CA 1
ATOM 2767 C C . ALA A 1 170 ? 49.437 -66.215 17.118 1.00 6.96 170 ALA A C 1
ATOM 2768 O O . ALA A 1 170 ? 49.562 -65.053 16.730 1.00 8.57 170 ALA A O 1
ATOM 2775 N N . ASP A 1 171 ? 49.039 -67.191 16.318 1.00 7.68 171 ASP A N 1
ATOM 2776 C CA . ASP A 1 171 ? 48.654 -66.942 14.930 1.00 7.74 171 ASP A CA 1
ATOM 2777 C C . ASP A 1 171 ? 47.473 -65.979 14.869 1.00 7.85 171 ASP A C 1
ATOM 2778 O O . ASP A 1 171 ? 47.385 -65.125 13.981 1.00 7.86 171 ASP A O 1
ATOM 2787 N N . TYR A 1 172 ? 46.550 -66.143 15.806 1.00 7.70 172 TYR A N 1
ATOM 2788 C CA . TYR A 1 172 ? 45.387 -65.278 15.879 1.00 8.17 172 TYR A CA 1
ATOM 2789 C C . TYR A 1 172 ? 45.802 -63.830 16.148 1.00 6.84 172 TYR A C 1
ATOM 2790 O O . TYR A 1 172 ? 45.350 -62.900 15.476 1.00 7.46 172 TYR A O 1
ATOM 2808 N N . PHE A 1 173 ? 46.633 -63.626 17.162 1.00 6.91 173 PHE A N 1
ATOM 2809 C CA . PHE A 1 173 ? 47.059 -62.268 17.488 1.00 6.78 173 PHE A CA 1
ATOM 2810 C C . PHE A 1 173 ? 47.824 -61.664 16.301 1.00 6.88 173 PHE A C 1
ATOM 2811 O O . PHE A 1 173 ? 47.614 -60.495 15.941 1.00 7.78 173 PHE A O 1
ATOM 2828 N N . ARG A 1 174 ? 48.682 -62.456 15.658 1.00 7.43 174 ARG A N 1
ATOM 2829 C CA . ARG A 1 174 ? 49.379 -61.979 14.471 1.00 8.20 174 ARG A CA 1
ATOM 2830 C C . ARG A 1 174 ? 48.365 -61.513 13.414 1.00 8.73 174 ARG A C 1
ATOM 2831 O O . ARG A 1 174 ? 48.518 -60.439 12.822 1.00 9.22 174 ARG A O 1
ATOM 2852 N N A SER A 1 175 ? 47.309 -62.299 13.195 0.51 8.03 175 SER A N 1
ATOM 2853 N N B SER A 1 175 ? 47.342 -62.326 13.175 0.49 8.10 175 SER A N 1
ATOM 2854 C CA A SER A 1 175 ? 46.307 -61.966 12.173 0.51 8.29 175 SER A CA 1
ATOM 2855 C CA B SER A 1 175 ? 46.308 -61.999 12.197 0.49 8.81 175 SER A CA 1
ATOM 2856 C C A SER A 1 175 ? 45.563 -60.681 12.527 0.51 8.72 175 SER A C 1
ATOM 2857 C C B SER A 1 175 ? 45.649 -60.660 12.542 0.49 8.85 175 SER A C 1
ATOM 2858 O O A SER A 1 175 ? 45.205 -59.902 11.645 0.51 9.20 175 SER A O 1
ATOM 2859 O O B SER A 1 175 ? 45.439 -59.822 11.673 0.49 8.30 175 SER A O 1
ATOM 2874 N N . LEU A 1 176 ? 45.329 -60.453 13.815 1.00 8.18 176 LEU A N 1
ATOM 2875 C CA . LEU A 1 176 ? 44.710 -59.217 14.255 1.00 7.98 176 LEU A CA 1
ATOM 2876 C C . LEU A 1 176 ? 45.627 -58.036 13.939 1.00 8.23 176 LEU A C 1
ATOM 2877 O O . LEU A 1 176 ? 45.169 -57.022 13.409 1.00 8.57 176 LEU A O 1
ATOM 2894 N N . ARG A 1 177 ? 46.914 -58.153 14.250 1.00 8.29 177 ARG A N 1
ATOM 2895 C CA . ARG A 1 177 ? 47.857 -57.074 13.946 1.00 8.46 177 ARG A CA 1
ATOM 2896 C C . ARG A 1 177 ? 48.021 -56.810 12.451 1.00 9.53 177 ARG A C 1
ATOM 2897 O O . ARG A 1 177 ? 48.318 -55.680 12.048 1.00 10.79 177 ARG A O 1
ATOM 2918 N N . GLU A 1 178 ? 47.825 -57.830 11.627 1.00 9.36 178 GLU A N 1
ATOM 2919 C CA . GLU A 1 178 ? 47.866 -57.661 10.171 1.00 10.00 178 GLU A CA 1
ATOM 2920 C C . GLU A 1 178 ? 46.593 -57.028 9.629 1.00 10.64 178 GLU A C 1
ATOM 2921 O O . GLU A 1 178 ? 46.569 -56.635 8.455 1.00 12.86 178 GLU A O 1
ATOM 2933 N N . THR A 1 179 ? 45.542 -56.933 10.442 1.00 9.29 179 THR A N 1
ATOM 2934 C CA . THR A 1 179 ? 44.211 -56.615 9.922 1.00 10.25 179 THR A CA 1
ATOM 2935 C C . THR A 1 179 ? 43.613 -55.330 10.510 1.00 10.30 179 THR A C 1
ATOM 2936 O O . THR A 1 179 ? 43.006 -54.538 9.777 1.00 11.33 179 THR A O 1
ATOM 2947 N N . VAL A 1 180 ? 43.757 -55.120 11.815 1.00 9.70 180 VAL A N 1
ATOM 2948 C CA . VAL A 1 180 ? 43.115 -53.977 12.469 1.00 9.58 180 VAL A CA 1
ATOM 2949 C C . VAL A 1 180 ? 44.020 -52.758 12.549 1.00 9.47 180 VAL A C 1
ATOM 2950 O O . VAL A 1 180 ? 45.216 -52.843 12.299 1.00 10.67 180 VAL A O 1
ATOM 2963 N N . ARG A 1 181 ? 43.442 -51.623 12.922 1.00 9.55 181 ARG A N 1
ATOM 2964 C CA . ARG A 1 181 ? 44.204 -50.391 13.000 1.00 9.50 181 ARG A CA 1
ATOM 2965 C C . ARG A 1 181 ? 45.435 -50.523 13.892 1.00 9.03 181 ARG A C 1
ATOM 2966 O O . ARG A 1 181 ? 45.382 -51.120 14.972 1.00 8.75 181 ARG A O 1
ATOM 2987 N N A ASP A 1 182 ? 46.535 -49.925 13.454 0.56 9.49 182 ASP A N 1
ATOM 2988 N N B ASP A 1 182 ? 46.548 -49.954 13.430 0.44 8.90 182 ASP A N 1
ATOM 2989 C CA A ASP A 1 182 ? 47.814 -50.101 14.121 0.56 9.89 182 ASP A CA 1
ATOM 2990 C CA B ASP A 1 182 ? 47.831 -50.069 14.119 0.44 10.66 182 ASP A CA 1
ATOM 2991 C C A ASP A 1 182 ? 47.866 -49.494 15.526 0.56 9.87 182 ASP A C 1
ATOM 2992 C C B ASP A 1 182 ? 47.795 -49.562 15.558 0.44 9.48 182 ASP A C 1
ATOM 2993 O O A ASP A 1 182 ? 48.694 -49.888 16.341 0.56 8.84 182 ASP A O 1
ATOM 2994 O O B ASP A 1 182 ? 48.493 -50.086 16.424 0.44 10.29 182 ASP A O 1
ATOM 3011 N N . ASP A 1 183 ? 46.994 -48.534 15.804 1.00 9.10 183 ASP A N 1
ATOM 3012 C CA . ASP A 1 183 ? 46.970 -47.876 17.106 1.00 9.45 183 ASP A CA 1
ATOM 3013 C C . ASP A 1 183 ? 46.066 -48.587 18.096 1.00 8.58 183 ASP A C 1
ATOM 3014 O O . ASP A 1 183 ? 46.122 -48.298 19.291 1.00 9.97 183 ASP A O 1
ATOM 3024 N N . TYR A 1 184 ? 45.241 -49.517 17.637 1.00 7.70 184 TYR A N 1
ATOM 3025 C CA . TYR A 1 184 ? 44.346 -50.199 18.569 1.00 7.34 184 TYR A CA 1
ATOM 3026 C C . TYR A 1 184 ? 45.130 -51.039 19.588 1.00 7.21 184 TYR A C 1
ATOM 3027 O O . TYR A 1 184 ? 46.108 -51.728 19.249 1.00 7.54 184 TYR A O 1
ATOM 3045 N N . GLU A 1 185 ? 44.673 -50.981 20.825 1.00 6.53 185 GLU A N 1
ATOM 3046 C CA . GLU A 1 185 ? 45.174 -51.796 21.909 1.00 6.07 185 GLU A CA 1
ATOM 3047 C C . GLU A 1 185 ? 44.276 -53.006 22.083 1.00 6.14 185 GLU A C 1
ATOM 3048 O O . GLU A 1 185 ? 43.048 -52.883 22.047 1.00 6.85 185 GLU A O 1
ATOM 3060 N N . ILE A 1 186 ? 44.892 -54.165 22.268 1.00 5.77 186 ILE A N 1
ATOM 3061 C CA . ILE A 1 186 ? 44.163 -55.411 22.399 1.00 6.05 186 ILE A CA 1
ATOM 3062 C C . ILE A 1 186 ? 44.691 -56.156 23.624 1.00 5.45 186 ILE A C 1
ATOM 3063 O O . ILE A 1 186 ? 45.873 -56.498 23.691 1.00 6.07 186 ILE A O 1
ATOM 3079 N N . ALA A 1 187 ? 43.813 -56.385 24.596 1.00 6.02 187 ALA A N 1
ATOM 3080 C CA . ALA A 1 187 ? 44.109 -57.195 25.763 1.00 5.41 187 ALA A CA 1
ATOM 3081 C C . ALA A 1 187 ? 43.502 -58.580 25.565 1.00 5.29 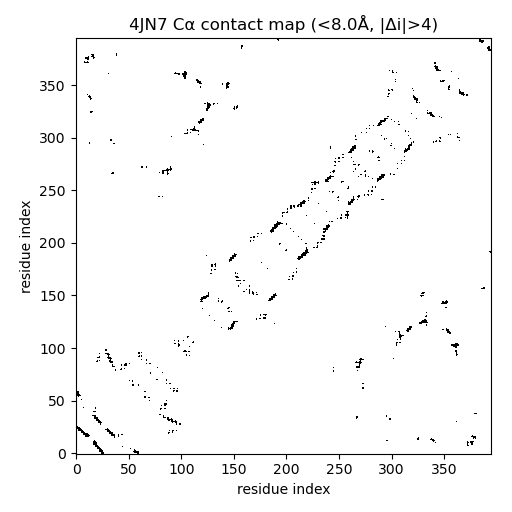187 ALA A C 1
ATOM 3082 O O . ALA A 1 187 ? 42.524 -58.731 24.826 1.00 5.93 187 ALA A O 1
ATOM 3089 N N . PHE A 1 188 ? 44.062 -59.571 26.252 1.00 5.21 188 PHE A N 1
ATOM 3090 C CA . PHE A 1 188 ? 43.540 -60.938 26.225 1.00 5.77 188 PHE A CA 1
ATOM 3091 C C . PHE A 1 188 ? 43.266 -61.422 27.627 1.00 5.48 188 PHE A C 1
ATOM 3092 O O . PHE A 1 188 ? 44.150 -61.376 28.487 1.00 6.51 188 PHE A O 1
ATOM 3109 N N . ASP A 1 189 ? 42.047 -61.903 27.836 1.00 5.74 189 ASP A N 1
ATOM 3110 C CA . ASP A 1 189 ? 41.620 -62.464 29.121 1.00 6.13 189 ASP A CA 1
ATOM 3111 C C . ASP A 1 189 ? 41.592 -63.974 29.018 1.00 5.56 189 ASP A C 1
ATOM 3112 O O . ASP A 1 189 ? 40.747 -64.535 28.328 1.00 6.93 189 ASP A O 1
ATOM 3121 N N . ALA A 1 190 ? 42.554 -64.625 29.669 1.00 5.90 190 ALA A N 1
ATOM 3122 C CA . ALA A 1 190 ? 42.661 -66.077 29.633 1.00 6.24 190 ALA A CA 1
ATOM 3123 C C . ALA A 1 190 ? 41.715 -66.758 30.628 1.00 6.80 190 ALA A C 1
ATOM 3124 O O . ALA A 1 190 ? 41.602 -67.991 30.644 1.00 7.90 190 ALA A O 1
ATOM 3131 N N . HIS A 1 191 ? 41.048 -65.955 31.456 1.00 6.63 191 HIS A N 1
ATOM 3132 C CA . HIS A 1 191 ? 39.860 -66.378 32.200 1.00 6.91 191 HIS A CA 1
ATOM 3133 C C . HIS A 1 191 ? 40.091 -67.517 33.187 1.00 6.70 191 HIS A C 1
ATOM 3134 O O . HIS A 1 191 ? 39.193 -68.345 33.410 1.00 8.40 191 HIS A O 1
ATOM 3149 N N . ALA A 1 192 ? 41.265 -67.507 33.822 1.00 6.82 192 ALA A N 1
ATOM 3150 C CA . ALA A 1 192 ? 41.625 -68.450 34.884 1.00 7.05 192 ALA A CA 1
ATOM 3151 C C . ALA A 1 192 ? 41.432 -69.900 34.438 1.00 7.56 192 ALA A C 1
ATOM 3152 O O . ALA A 1 192 ? 41.029 -70.751 35.226 1.00 9.04 192 ALA A O 1
ATOM 3159 N N A GLN A 1 193 ? 41.753 -70.145 33.163 0.51 8.08 193 GLN A N 1
ATOM 3160 N N B GLN A 1 193 ? 41.795 -70.218 33.213 0.49 5.83 193 GLN A N 1
ATOM 3161 C CA A GLN A 1 193 ? 41.581 -71.439 32.495 0.51 8.27 193 GLN A CA 1
ATOM 3162 C CA B GLN A 1 193 ? 41.550 -71.557 32.713 0.49 7.52 193 GLN A CA 1
ATOM 3163 C C A GLN A 1 193 ? 42.764 -72.385 32.675 0.51 6.29 193 GLN A C 1
ATOM 3164 C C B GLN A 1 193 ? 42.820 -72.390 32.532 0.49 7.37 193 GLN A C 1
ATOM 3165 O O A GLN A 1 193 ? 42.583 -73.591 32.551 0.51 5.80 193 GLN A O 1
ATOM 3166 O O B GLN A 1 193 ? 42.769 -73.522 32.043 0.49 8.60 193 GLN A O 1
ATOM 3193 N N . ILE A 1 194 ? 43.955 -71.841 32.944 1.00 6.44 194 ILE A N 1
ATOM 3194 C CA . ILE A 1 194 ? 45.218 -72.575 32.889 1.00 6.77 194 ILE A CA 1
ATOM 3195 C C . ILE A 1 194 ? 45.595 -73.015 34.294 1.00 5.50 194 ILE A C 1
ATOM 3196 O O . ILE A 1 194 ? 45.586 -72.217 35.219 1.00 7.44 194 ILE A O 1
ATOM 3213 N N . PHE A 1 195 ? 45.944 -74.282 34.459 1.00 6.03 195 PHE A N 1
ATOM 3214 C CA . PHE A 1 195 ? 46.314 -74.807 35.777 1.00 5.83 195 PHE A CA 1
ATOM 3215 C C . PHE A 1 195 ? 47.767 -74.503 36.146 1.00 5.25 195 PHE A C 1
ATOM 3216 O O . PHE A 1 195 ? 48.060 -74.144 37.287 1.00 6.29 195 PHE A O 1
ATOM 3233 N N . GLU A 1 196 ? 48.689 -74.670 35.190 1.00 6.43 196 GLU A N 1
ATOM 3234 C CA . GLU A 1 196 ? 50.132 -74.709 35.469 1.00 6.94 196 GLU A CA 1
ATOM 3235 C C . GLU A 1 196 ? 50.798 -73.372 35.177 1.00 5.99 196 GLU A C 1
ATOM 3236 O O . GLU A 1 196 ? 50.691 -72.839 34.067 1.00 5.45 196 GLU A O 1
ATOM 3248 N N . PRO A 1 197 ? 51.558 -72.841 36.137 1.00 6.23 197 PRO A N 1
ATOM 3249 C CA . PRO A 1 197 ? 52.323 -71.632 35.854 1.00 6.15 197 PRO A CA 1
ATOM 3250 C C . PRO A 1 197 ? 53.154 -71.700 34.552 1.00 5.34 197 PRO A C 1
ATOM 3251 O O . PRO A 1 197 ? 53.153 -70.743 33.780 1.00 5.80 197 PRO A O 1
ATOM 3262 N N . VAL A 1 198 ? 53.834 -72.816 34.288 1.00 5.06 198 VAL A N 1
ATOM 3263 C CA . VAL A 1 198 ? 54.665 -72.879 33.094 1.00 5.74 198 VAL A CA 1
ATOM 3264 C C . VAL A 1 198 ? 53.832 -72.712 31.824 1.00 4.91 198 VAL A C 1
ATOM 3265 O O . VAL A 1 198 ? 54.258 -72.045 30.876 1.00 5.75 198 VAL A O 1
ATOM 3278 N N . ALA A 1 199 ? 52.632 -73.300 31.792 1.00 4.85 199 ALA A N 1
ATOM 3279 C CA . ALA A 1 199 ? 51.763 -73.188 30.625 1.00 5.12 199 ALA A CA 1
ATOM 3280 C C . ALA A 1 199 ? 51.295 -71.748 30.437 1.00 5.26 199 ALA A C 1
ATOM 3281 O O . ALA A 1 199 ? 51.241 -71.233 29.312 1.00 5.50 199 ALA A O 1
ATOM 3288 N N . ALA A 1 200 ? 50.956 -71.081 31.530 1.00 4.82 200 ALA A N 1
ATOM 3289 C CA . ALA A 1 200 ? 50.557 -69.691 31.437 1.00 5.30 200 ALA A CA 1
ATOM 3290 C C . ALA A 1 200 ? 51.701 -68.831 30.916 1.00 4.63 200 ALA A C 1
ATOM 3291 O O . ALA A 1 200 ? 51.478 -67.869 30.173 1.00 5.17 200 ALA A O 1
ATOM 3298 N N . ARG A 1 201 ? 52.929 -69.158 31.308 1.00 5.14 201 ARG A N 1
ATOM 3299 C CA . ARG A 1 201 ? 54.092 -68.403 30.858 1.00 5.87 201 ARG A CA 1
ATOM 3300 C C . ARG A 1 201 ? 54.297 -68.620 29.358 1.00 5.19 201 ARG A C 1
ATOM 3301 O O . ARG A 1 201 ? 54.586 -67.683 28.617 1.00 5.78 201 ARG A O 1
ATOM 3322 N N . GLN A 1 202 ? 54.172 -69.865 28.905 1.00 5.28 202 GLN A N 1
ATOM 3323 C CA . GLN A 1 202 ? 54.321 -70.169 27.480 1.00 5.56 202 GLN A CA 1
ATOM 3324 C C . GLN A 1 202 ? 53.314 -69.386 26.642 1.00 5.22 202 GLN A C 1
ATOM 3325 O O . GLN A 1 202 ? 53.682 -68.798 25.615 1.00 5.94 202 GLN A O 1
ATOM 3339 N N . LEU A 1 203 ? 52.053 -69.357 27.059 1.00 5.77 203 LEU A N 1
ATOM 3340 C CA . LEU A 1 203 ? 51.064 -68.609 26.295 1.00 5.26 203 LEU A CA 1
ATOM 3341 C C . LEU A 1 203 ? 51.374 -67.115 26.299 1.00 5.08 203 LEU A C 1
ATOM 3342 O O . LEU A 1 203 ? 51.318 -66.466 25.248 1.00 5.76 203 LEU A O 1
ATOM 3358 N N . GLY A 1 204 ? 51.688 -66.557 27.456 1.00 5.39 204 GLY A N 1
ATOM 3359 C CA . GLY A 1 204 ? 51.996 -65.140 27.533 1.00 5.55 204 GLY A CA 1
ATOM 3360 C C . GLY A 1 204 ? 53.168 -64.773 26.643 1.00 5.43 204 GLY A C 1
ATOM 3361 O O . GLY A 1 204 ? 53.156 -63.756 25.944 1.00 5.64 204 GLY A O 1
ATOM 3365 N N . ASN A 1 205 ? 54.197 -65.602 26.631 1.00 5.06 205 ASN A N 1
ATOM 3366 C CA . ASN A 1 205 ? 55.365 -65.303 25.825 1.00 5.07 205 ASN A CA 1
ATOM 3367 C C . ASN A 1 205 ? 55.098 -65.492 24.342 1.00 5.38 205 ASN A C 1
ATOM 3368 O O . ASN A 1 205 ? 55.754 -64.862 23.512 1.00 6.57 205 ASN A O 1
ATOM 3379 N N . ALA A 1 206 ? 54.121 -66.312 23.968 1.00 5.71 206 ALA A N 1
ATOM 3380 C CA . ALA A 1 206 ? 53.716 -66.444 22.570 1.00 6.16 206 ALA A CA 1
ATOM 3381 C C . ALA A 1 206 ? 52.917 -65.217 22.112 1.00 5.97 206 ALA A C 1
ATOM 3382 O O . ALA A 1 206 ? 52.979 -64.827 20.943 1.00 6.99 206 ALA A O 1
ATOM 3389 N N . LEU A 1 207 ? 52.157 -64.609 23.012 1.00 5.79 207 LEU A N 1
ATOM 3390 C CA . LEU A 1 207 ? 51.412 -63.391 22.690 1.00 5.97 207 LEU A CA 1
ATOM 3391 C C . LEU A 1 207 ? 52.296 -62.147 22.701 1.00 5.43 207 LEU A C 1
ATOM 3392 O O . LEU A 1 207 ? 52.016 -61.174 21.994 1.00 6.04 207 LEU A O 1
ATOM 3408 N N . ALA A 1 208 ? 53.337 -62.175 23.524 1.00 5.55 208 ALA A N 1
ATOM 3409 C CA . ALA A 1 208 ? 54.128 -60.991 23.819 1.00 6.02 208 ALA A CA 1
ATOM 3410 C C . ALA A 1 208 ? 54.656 -60.205 22.608 1.00 6.28 208 ALA A C 1
ATOM 3411 O O . ALA A 1 208 ? 54.634 -58.986 22.645 1.00 6.84 208 ALA A O 1
ATOM 3418 N N . PRO A 1 209 ? 55.128 -60.877 21.540 1.00 6.72 209 PRO A N 1
ATOM 3419 C CA . PRO A 1 209 ? 55.698 -60.098 20.428 1.00 7.93 209 PRO A CA 1
ATOM 3420 C C . PRO A 1 209 ? 54.691 -59.169 19.760 1.00 7.20 209 PRO A C 1
ATOM 3421 O O . PRO A 1 209 ? 55.116 -58.252 19.048 1.00 10.00 209 PRO A O 1
ATOM 3432 N N . TYR A 1 210 ? 53.393 -59.390 19.949 1.00 6.68 210 TYR A N 1
ATOM 3433 C CA . TYR A 1 210 ? 52.364 -58.580 19.309 1.00 6.74 210 TYR A CA 1
ATOM 3434 C C . TYR A 1 210 ? 51.791 -57.526 20.247 1.00 6.83 210 TYR A C 1
ATOM 3435 O O . TYR A 1 210 ? 50.810 -56.864 19.894 1.00 7.45 210 TYR A O 1
ATOM 3453 N N . ASP A 1 211 ? 52.405 -57.346 21.417 1.00 6.33 211 ASP A N 1
ATOM 3454 C CA . ASP A 1 211 ? 52.063 -56.256 22.329 1.00 5.80 211 ASP A CA 1
ATOM 3455 C C . ASP A 1 211 ? 50.641 -56.345 22.876 1.00 5.68 211 ASP A C 1
ATOM 3456 O O . ASP A 1 211 ? 49.818 -55.472 22.618 1.00 6.91 211 ASP A O 1
ATOM 3465 N N . PRO A 1 212 ? 50.334 -57.382 23.648 1.00 5.82 212 PRO A N 1
ATOM 3466 C CA . PRO A 1 212 ? 49.042 -57.346 24.339 1.00 6.24 212 PRO A CA 1
ATOM 3467 C C . PRO A 1 212 ? 49.013 -56.189 25.324 1.00 4.98 212 PRO A C 1
ATOM 3468 O O . PRO A 1 212 ? 49.987 -55.976 26.049 1.00 6.26 212 PRO A O 1
ATOM 3479 N N . LEU A 1 213 ? 47.911 -55.456 25.378 1.00 5.54 213 LEU A N 1
ATOM 3480 C CA . LEU A 1 213 ? 47.775 -54.367 26.334 1.00 6.25 213 LEU A CA 1
ATOM 3481 C C . LEU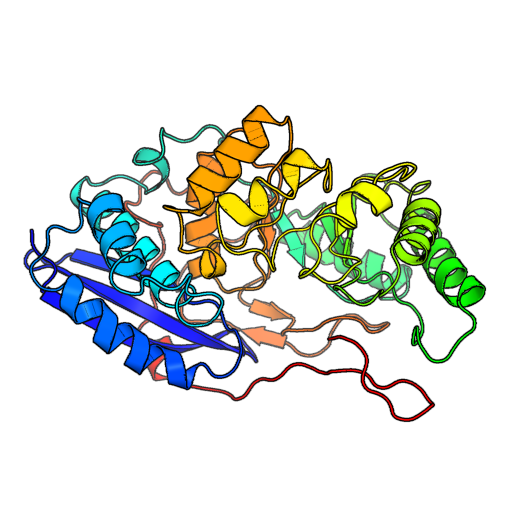 A 1 213 ? 48.004 -54.919 27.746 1.00 5.30 213 LEU A C 1
ATOM 3482 O O . LEU A 1 213 ? 48.697 -54.302 28.567 1.00 6.62 213 LEU A O 1
ATOM 3498 N N . PHE A 1 214 ? 47.395 -56.073 28.020 1.00 5.24 214 PHE A N 1
ATOM 3499 C CA . PHE A 1 214 ? 47.725 -56.876 29.173 1.00 5.00 214 PHE A CA 1
ATOM 3500 C C . PHE A 1 214 ? 47.230 -58.280 28.877 1.00 4.95 214 PHE A C 1
ATOM 3501 O O . PHE A 1 214 ? 46.412 -58.506 27.960 1.00 5.44 214 PHE A O 1
ATOM 3518 N N . TYR A 1 215 ? 47.757 -59.217 29.659 1.00 4.61 215 TYR A N 1
ATOM 3519 C CA . TYR A 1 215 ? 47.427 -60.638 29.616 1.00 4.97 215 TYR A CA 1
ATOM 3520 C C . TYR A 1 215 ? 46.779 -60.897 30.971 1.00 4.55 215 TYR A C 1
ATOM 3521 O O . TYR A 1 215 ? 47.468 -60.864 32.008 1.00 4.85 215 TYR A O 1
ATOM 3539 N N . GLU A 1 216 ? 45.464 -61.121 30.964 1.00 4.66 216 GLU A N 1
ATOM 3540 C CA . GLU A 1 216 ? 44.648 -61.136 32.172 1.00 4.71 216 GLU A CA 1
ATOM 3541 C C . GLU A 1 216 ? 44.330 -62.525 32.694 1.00 4.87 216 GLU A C 1
ATOM 3542 O O . GLU A 1 216 ? 43.902 -63.437 31.966 1.00 4.89 216 GLU A O 1
ATOM 3554 N N . GLU A 1 217 ? 44.515 -62.636 34.006 1.00 4.77 217 GLU A N 1
ATOM 3555 C CA . GLU A 1 217 ? 44.074 -63.754 34.842 1.00 4.94 217 GLU A CA 1
ATOM 3556 C C . GLU A 1 217 ? 44.267 -65.144 34.234 1.00 5.17 217 GLU A C 1
ATOM 3557 O O . GLU A 1 217 ? 43.327 -65.919 34.150 1.00 5.81 217 GLU A O 1
ATOM 3569 N N . PRO A 1 218 ? 45.501 -65.514 33.864 1.00 4.85 218 PRO A N 1
ATOM 3570 C CA . PRO A 1 218 ? 45.632 -66.842 33.249 1.00 4.87 218 PRO A CA 1
ATOM 3571 C C . PRO A 1 218 ? 45.433 -68.024 34.199 1.00 4.93 218 PRO A C 1
ATOM 3572 O O . PRO A 1 218 ? 44.921 -69.051 33.769 1.00 5.93 218 PRO A O 1
ATOM 3583 N N . LEU A 1 219 ? 45.876 -67.888 35.445 1.00 4.92 219 LEU A N 1
ATOM 3584 C CA . LEU A 1 219 ? 45.835 -68.963 36.434 1.00 4.90 219 LEU A CA 1
ATOM 3585 C C . LEU A 1 219 ? 44.656 -68.787 37.397 1.00 5.05 219 LEU A C 1
ATOM 3586 O O . LEU A 1 219 ? 43.969 -67.762 37.398 1.00 5.72 219 LEU A O 1
ATOM 3602 N N . ARG A 1 220 ? 44.464 -69.786 38.247 1.00 5.46 220 ARG A N 1
ATOM 3603 C CA . ARG A 1 220 ? 43.493 -69.736 39.329 1.00 5.70 220 ARG A CA 1
ATOM 3604 C C . ARG A 1 220 ? 43.998 -68.827 40.459 1.00 5.59 220 ARG A C 1
ATOM 3605 O O . ARG A 1 220 ? 45.183 -68.512 40.553 1.00 5.79 220 ARG A O 1
ATOM 3626 N N . PRO A 1 221 ? 43.076 -68.400 41.333 1.00 5.76 221 PRO A N 1
ATOM 3627 C CA . PRO A 1 221 ? 43.427 -67.343 42.279 1.00 6.10 221 PRO A CA 1
ATOM 3628 C C . PRO A 1 221 ? 43.967 -67.811 43.626 1.00 6.77 221 PRO A C 1
ATOM 3629 O O . PRO A 1 221 ? 44.617 -66.999 44.309 1.00 7.58 221 PRO A O 1
ATOM 3640 N N . GLU A 1 222 ? 43.719 -69.064 44.020 1.00 7.25 222 GLU A N 1
ATOM 3641 C CA . GLU A 1 222 ? 43.890 -69.462 45.420 1.00 7.20 222 GLU A CA 1
ATOM 3642 C C . GLU A 1 222 ? 45.344 -69.472 45.878 1.00 6.71 222 GLU A C 1
ATOM 3643 O O . GLU A 1 222 ? 45.648 -69.145 47.032 1.00 8.20 222 GLU A O 1
ATOM 3655 N N . ASN A 1 223 ? 46.252 -69.915 45.015 1.00 5.88 223 ASN A N 1
ATOM 3656 C CA . ASN A 1 223 ? 47.665 -69.868 45.318 1.00 6.09 223 ASN A CA 1
ATOM 3657 C C . ASN A 1 223 ? 48.191 -68.550 44.765 1.00 5.79 223 ASN A C 1
ATOM 3658 O O . ASN A 1 223 ? 48.288 -68.367 43.552 1.00 6.51 223 ASN A O 1
ATOM 3669 N N . ILE A 1 224 ? 48.477 -67.602 45.643 1.00 5.53 224 ILE A N 1
ATOM 3670 C CA . ILE A 1 224 ? 48.949 -66.293 45.220 1.00 5.71 224 ILE A CA 1
ATOM 3671 C C . ILE A 1 224 ? 50.425 -66.345 44.845 1.00 5.31 224 ILE A C 1
ATOM 3672 O O . ILE A 1 224 ? 50.871 -65.697 43.877 1.00 5.88 224 ILE A O 1
ATOM 3688 N N A ASP A 1 225 ? 51.192 -67.131 45.584 0.49 5.72 225 ASP A N 1
ATOM 3689 N N B ASP A 1 225 ? 51.197 -67.114 45.604 0.51 5.69 225 ASP A N 1
ATOM 3690 C CA A ASP A 1 225 ? 52.636 -67.165 45.395 0.49 5.92 225 ASP A CA 1
ATOM 3691 C CA B ASP A 1 225 ? 52.644 -67.149 45.412 0.51 6.26 225 ASP A CA 1
ATOM 3692 C C A ASP A 1 225 ? 53.059 -67.638 44.010 0.49 5.58 225 ASP A C 1
ATOM 3693 C C B ASP A 1 225 ? 53.056 -67.632 44.016 0.51 5.32 225 ASP A C 1
ATOM 3694 O O A ASP A 1 225 ? 54.058 -67.165 43.449 0.49 5.95 225 ASP A O 1
ATOM 3695 O O B ASP A 1 225 ? 54.052 -67.156 43.452 0.51 5.98 225 ASP A O 1
ATOM 3712 N N . MET A 1 226 ? 52.298 -68.554 43.428 1.00 5.11 226 MET A N 1
ATOM 3713 C CA . MET A 1 226 ? 52.651 -69.086 42.117 1.00 5.64 226 MET A CA 1
ATOM 3714 C C . MET A 1 226 ? 52.609 -68.002 41.050 1.00 5.54 226 MET A C 1
ATOM 3715 O O . MET A 1 226 ? 53.245 -68.137 40.005 1.00 5.99 226 MET A O 1
ATOM 3729 N N . TRP A 1 227 ? 51.883 -66.918 41.297 1.00 5.10 227 TRP A N 1
ATOM 3730 C CA . TRP A 1 227 ? 51.841 -65.813 40.359 1.00 4.54 227 TRP A CA 1
ATOM 3731 C C . TRP A 1 227 ? 53.216 -65.145 40.217 1.00 4.49 227 TRP A C 1
ATOM 3732 O O . TRP A 1 227 ? 53.606 -64.701 39.128 1.00 4.64 227 TRP A O 1
ATOM 3753 N N . GLY A 1 228 ? 53.966 -65.070 41.310 1.00 4.64 228 GLY A N 1
ATOM 3754 C CA . GLY A 1 228 ? 55.334 -64.581 41.244 1.00 5.15 228 GLY A CA 1
ATOM 3755 C C . GLY A 1 228 ? 56.221 -65.485 40.395 1.00 4.91 228 GLY A C 1
ATOM 3756 O O . GLY A 1 228 ? 57.105 -65.016 39.676 1.00 5.48 228 GLY A O 1
ATOM 3760 N N . ASP A 1 229 ? 56.006 -66.792 40.472 1.00 4.88 229 ASP A N 1
ATOM 3761 C CA . ASP A 1 229 ? 56.749 -67.739 39.646 1.00 4.60 229 ASP A CA 1
ATOM 3762 C C . ASP A 1 229 ? 56.388 -67.560 38.178 1.00 4.96 229 ASP A C 1
ATOM 3763 O O . ASP A 1 229 ? 57.280 -67.510 37.330 1.00 5.45 229 ASP A O 1
ATOM 3772 N N . LEU A 1 230 ? 55.096 -67.489 37.857 1.00 4.65 230 LEU A N 1
ATOM 3773 C CA . LEU A 1 230 ? 54.666 -67.221 36.494 1.00 4.43 230 LEU A CA 1
ATOM 3774 C C . LEU A 1 230 ? 55.367 -66.008 35.910 1.00 4.68 230 LEU A C 1
ATOM 3775 O O . LEU A 1 230 ? 55.882 -66.048 34.784 1.00 5.01 230 LEU A O 1
ATOM 3791 N N . LYS A 1 231 ? 55.379 -64.899 36.658 1.00 4.33 231 LYS A N 1
ATOM 3792 C CA . LYS A 1 231 ? 55.826 -63.635 36.093 1.00 4.45 231 LYS A CA 1
ATOM 3793 C C . LYS A 1 231 ? 57.341 -63.595 35.857 1.00 5.11 231 LYS A C 1
ATOM 3794 O O . LYS A 1 231 ? 57.803 -62.798 35.056 1.00 5.54 231 LYS A O 1
ATOM 3813 N N . GLN A 1 232 ? 58.098 -64.422 36.558 1.00 5.25 232 GLN A N 1
ATOM 3814 C CA . GLN A 1 232 ? 59.528 -64.520 36.309 1.00 5.48 232 GLN A CA 1
ATOM 3815 C C . GLN A 1 232 ? 59.764 -65.128 34.936 1.00 6.10 232 GLN A C 1
ATOM 3816 O O . GLN A 1 232 ? 59.405 -66.281 34.678 1.00 6.90 232 GLN A O 1
ATOM 3830 N N . GLY A 1 233 ? 60.364 -64.355 34.044 1.00 5.27 233 GLY A N 1
ATOM 3831 C CA . GLY A 1 233 ? 60.591 -64.787 32.680 1.00 6.12 233 GLY A CA 1
ATOM 3832 C C . GLY A 1 233 ? 59.421 -64.551 31.760 1.00 5.65 233 GLY A C 1
ATOM 3833 O O . GLY A 1 233 ? 59.420 -65.072 30.644 1.00 6.88 233 GLY A O 1
ATOM 3837 N N . LEU A 1 234 ? 58.424 -63.796 32.212 1.00 5.81 234 LEU A N 1
ATOM 3838 C CA . LEU A 1 234 ? 57.292 -63.428 31.364 1.00 5.40 234 LEU A CA 1
ATOM 3839 C C . LEU A 1 234 ? 57.572 -62.098 30.665 1.00 5.40 234 LEU A C 1
ATOM 3840 O O . LEU A 1 234 ? 57.946 -61.123 31.310 1.00 6.94 234 LEU A O 1
ATOM 3856 N N . ASN A 1 235 ? 57.383 -62.076 29.344 1.00 5.46 235 ASN A N 1
ATOM 3857 C CA . ASN A 1 235 ? 57.760 -60.938 28.515 1.00 6.41 235 ASN A CA 1
ATOM 3858 C C . ASN A 1 235 ? 56.663 -59.935 28.213 1.00 6.22 235 ASN A C 1
ATOM 3859 O O . ASN A 1 235 ? 56.925 -58.911 27.567 1.00 9.15 235 ASN A O 1
ATOM 3870 N N . CYS A 1 236 ? 55.440 -60.223 28.619 1.00 5.63 236 CYS A N 1
ATOM 3871 C CA . CYS A 1 236 ? 54.313 -59.310 28.436 1.00 5.47 236 CYS A CA 1
ATOM 3872 C C . CYS A 1 236 ? 53.788 -58.835 29.774 1.00 5.35 236 CYS A C 1
ATOM 3873 O O . CYS A 1 236 ? 54.079 -59.418 30.826 1.00 5.69 236 CYS A O 1
ATOM 3881 N N . VAL A 1 237 ? 52.986 -57.780 29.722 1.00 4.93 237 VAL A N 1
ATOM 3882 C CA . VAL A 1 237 ? 52.315 -57.248 30.895 1.00 4.66 237 VAL A CA 1
ATOM 3883 C C . VAL A 1 237 ? 51.288 -58.241 31.430 1.00 4.49 237 VAL A C 1
ATOM 3884 O O . VAL A 1 237 ? 50.415 -58.690 30.688 1.00 5.48 237 VAL A O 1
ATOM 3897 N N . LEU A 1 238 ? 51.407 -58.571 32.722 1.00 4.46 238 LEU A N 1
ATOM 3898 C CA . LEU A 1 238 ? 50.518 -59.518 33.390 1.00 4.58 238 LEU A CA 1
ATOM 3899 C C . LEU A 1 238 ? 49.540 -58.767 34.278 1.00 4.21 238 LEU A C 1
ATOM 3900 O O . LEU A 1 238 ? 49.960 -57.938 35.105 1.00 4.98 238 LEU A O 1
ATOM 3916 N N . ALA A 1 239 ? 48.251 -59.070 34.143 1.00 4.23 239 ALA A N 1
ATOM 3917 C CA . ALA A 1 239 ? 47.223 -58.451 34.981 1.00 4.24 239 ALA A CA 1
ATOM 3918 C C . ALA A 1 239 ? 46.424 -59.536 35.674 1.00 4.54 239 ALA A C 1
ATOM 3919 O O . ALA A 1 239 ? 46.120 -60.565 35.074 1.00 5.02 239 ALA A O 1
ATOM 3926 N N . THR A 1 240 ? 46.074 -59.303 36.930 1.00 4.60 240 THR A N 1
ATOM 3927 C CA . THR A 1 240 ? 45.129 -60.181 37.591 1.00 4.60 240 THR A CA 1
ATOM 3928 C C . THR A 1 240 ? 44.529 -59.450 38.780 1.00 4.69 240 THR A C 1
ATOM 3929 O O . THR A 1 240 ? 44.931 -58.327 39.112 1.00 4.78 240 THR A O 1
ATOM 3940 N N . GLY A 1 241 ? 43.555 -60.082 39.424 1.00 5.53 241 GLY A N 1
ATOM 3941 C CA . GLY A 1 241 ? 43.082 -59.637 40.724 1.00 5.68 241 GLY A CA 1
ATOM 3942 C C . GLY A 1 241 ? 41.582 -59.581 40.895 1.00 6.02 241 GLY A C 1
ATOM 3943 O O . GLY A 1 241 ? 41.104 -59.339 42.013 1.00 5.92 241 GLY A O 1
ATOM 3947 N N . GLU A 1 242 ? 40.797 -59.800 39.839 1.00 5.56 242 GLU A N 1
ATOM 3948 C CA . GLU A 1 242 ? 39.351 -59.721 39.998 1.00 5.68 242 GLU A CA 1
ATOM 3949 C C . GLU A 1 242 ? 38.827 -60.667 41.052 1.00 5.67 242 GLU A C 1
ATOM 3950 O O . GLU A 1 242 ? 37.782 -60.413 41.651 1.00 6.34 242 GLU A O 1
ATOM 3962 N N . SER A 1 243 ? 39.547 -61.768 41.281 1.00 5.50 243 SER A N 1
ATOM 3963 C CA . SER A 1 243 ? 39.120 -62.829 42.183 1.00 6.08 243 SER A CA 1
ATOM 3964 C C . SER A 1 243 ? 39.729 -62.709 43.575 1.00 5.30 243 SER A C 1
ATOM 3965 O O . SER A 1 243 ? 39.558 -63.614 44.386 1.00 6.54 243 SER A O 1
ATOM 3973 N N . LEU A 1 244 ? 40.419 -61.605 43.843 1.00 5.22 244 LEU A N 1
ATOM 3974 C CA . LEU A 1 244 ? 40.991 -61.306 45.150 1.00 5.23 244 LEU A CA 1
ATOM 3975 C C . LEU A 1 244 ? 40.148 -60.245 45.858 1.00 5.53 244 LEU A C 1
ATOM 3976 O O . LEU A 1 244 ? 39.565 -59.369 45.213 1.00 6.40 244 LEU A O 1
ATOM 3992 N N . TYR A 1 245 ? 40.084 -60.330 47.183 1.00 5.58 245 TYR A N 1
ATOM 3993 C CA . TYR A 1 245 ? 39.057 -59.632 47.954 1.00 6.24 245 TYR A CA 1
ATOM 3994 C C . TYR A 1 245 ? 39.489 -58.434 48.763 1.00 6.69 245 TYR A C 1
ATOM 3995 O O . TYR A 1 245 ? 38.645 -57.590 49.076 1.00 8.50 245 TYR A O 1
ATOM 4013 N N . ASN A 1 246 ? 40.736 -58.368 49.209 1.00 7.02 246 ASN A N 1
ATOM 4014 C CA . ASN A 1 246 ? 41.073 -57.386 50.230 1.00 6.71 246 ASN A CA 1
ATOM 4015 C C . ASN A 1 246 ? 42.519 -56.937 50.179 1.00 5.83 246 ASN A C 1
ATOM 4016 O O . ASN A 1 246 ? 43.344 -57.450 49.400 1.00 6.20 246 ASN A O 1
ATOM 4027 N N . ARG A 1 247 ? 42.813 -55.943 51.006 1.00 5.46 247 ARG A N 1
ATOM 4028 C CA . ARG A 1 247 ? 44.131 -55.333 51.054 1.00 5.87 247 ARG A CA 1
ATOM 4029 C C . ARG A 1 247 ? 45.228 -56.382 51.243 1.00 5.08 247 ARG A C 1
ATOM 4030 O O . ARG A 1 247 ? 46.325 -56.208 50.734 1.00 5.48 247 ARG A O 1
ATOM 4051 N N . ASN A 1 248 ? 44.956 -57.443 51.994 1.00 5.09 248 ASN A N 1
ATOM 4052 C CA . ASN A 1 248 ? 45.997 -58.415 52.321 1.00 5.09 248 ASN A CA 1
ATOM 4053 C C . ASN A 1 248 ? 46.253 -59.432 51.221 1.00 5.39 248 ASN A C 1
ATOM 4054 O O . ASN A 1 248 ? 47.390 -59.850 51.012 1.00 5.39 248 ASN A O 1
ATOM 4065 N N . GLU A 1 249 ? 45.219 -59.842 50.497 1.00 5.07 249 GLU A N 1
ATOM 4066 C CA . GLU A 1 249 ? 45.424 -60.723 49.348 1.00 4.92 249 GLU A CA 1
ATOM 4067 C C . GLU A 1 249 ? 46.195 -59.956 48.275 1.00 4.70 249 GLU A C 1
ATOM 4068 O O . GLU A 1 249 ? 47.128 -60.485 47.673 1.00 5.49 249 GLU A O 1
ATOM 4080 N N . PHE A 1 250 ? 45.840 -58.693 48.051 1.00 5.02 250 PHE A N 1
ATOM 4081 C CA . PHE A 1 250 ? 46.599 -57.869 47.118 1.00 5.24 250 PHE A CA 1
ATOM 4082 C C . PHE A 1 250 ? 48.010 -57.590 47.618 1.00 4.50 250 PHE A C 1
ATOM 4083 O O . PHE A 1 250 ? 48.947 -57.606 46.818 1.00 5.08 250 PHE A O 1
ATOM 4100 N N . LEU A 1 251 ? 48.204 -57.361 48.921 1.00 5.17 251 LEU A N 1
ATOM 4101 C CA . LEU A 1 251 ? 49.555 -57.164 49.421 1.00 4.99 251 LEU A CA 1
ATOM 4102 C C . LEU A 1 251 ? 50.410 -58.378 49.079 1.00 4.87 251 LEU A C 1
ATOM 4103 O O . LEU A 1 251 ? 51.553 -58.224 48.640 1.00 5.79 251 LEU A O 1
ATOM 4119 N N A ARG A 1 252 ? 49.919 -59.590 49.284 0.55 5.24 252 ARG A N 1
ATOM 4120 N N B ARG A 1 252 ? 49.877 -59.581 49.297 0.45 5.36 252 ARG A N 1
ATOM 4121 C CA A ARG A 1 252 ? 50.766 -60.726 48.980 0.55 5.61 252 ARG A CA 1
ATOM 4122 C CA B ARG A 1 252 ? 50.605 -60.811 49.004 0.45 5.58 252 ARG A CA 1
ATOM 4123 C C A ARG A 1 252 ? 51.065 -60.799 47.481 0.55 5.76 252 ARG A C 1
ATOM 4124 C C B ARG A 1 252 ? 50.993 -60.905 47.525 0.45 5.55 252 ARG A C 1
ATOM 4125 O O A ARG A 1 252 ? 52.213 -61.054 47.083 0.55 4.51 252 ARG A O 1
ATOM 4126 O O B ARG A 1 252 ? 52.113 -61.307 47.192 0.45 8.12 252 ARG A O 1
ATOM 4167 N N . LEU A 1 253 ? 50.059 -60.573 46.648 1.00 4.71 253 LEU A N 1
ATOM 4168 C CA . LEU A 1 253 ? 50.303 -60.577 45.204 1.00 5.11 253 LEU A CA 1
ATOM 4169 C C . LEU A 1 253 ? 51.425 -59.608 44.834 1.00 4.27 253 LEU A C 1
ATOM 4170 O O . LEU A 1 253 ? 52.289 -59.920 44.007 1.00 4.94 253 LEU A O 1
ATOM 4186 N N . LEU A 1 254 ? 51.392 -58.420 45.423 1.00 4.53 254 LEU A N 1
ATOM 4187 C CA . LEU A 1 254 ? 52.398 -57.403 45.153 1.00 4.59 254 LEU A CA 1
ATOM 4188 C C . LEU A 1 254 ? 53.763 -57.833 45.699 1.00 4.99 254 LEU A C 1
ATOM 4189 O O . LEU A 1 254 ? 54.789 -57.668 45.029 1.00 4.86 254 LEU A O 1
ATOM 4205 N N . GLN A 1 255 ? 53.787 -58.412 46.900 1.00 4.39 255 GLN A N 1
ATOM 4206 C CA . GLN A 1 255 ? 55.044 -58.806 47.519 1.00 5.62 255 GLN A CA 1
ATOM 4207 C C . GLN A 1 255 ? 55.796 -59.834 46.695 1.00 4.59 255 GLN A C 1
ATOM 4208 O O . GLN A 1 255 ? 57.023 -59.827 46.652 1.00 5.98 255 GLN A O 1
ATOM 4222 N N . VAL A 1 256 ? 55.064 -60.757 46.077 1.00 4.88 256 VAL A N 1
ATOM 4223 C CA . VAL A 1 256 ? 55.694 -61.800 45.268 1.00 5.55 256 VAL A CA 1
ATOM 4224 C C . VAL A 1 256 ? 55.921 -61.361 43.824 1.00 5.27 256 VAL A C 1
ATOM 4225 O O . VAL A 1 256 ? 56.401 -62.159 43.010 1.00 6.04 256 VAL A O 1
ATOM 4238 N N . LYS A 1 257 ? 55.593 -60.120 43.491 1.00 4.98 257 LYS A N 1
ATOM 4239 C CA . LYS A 1 257 ? 55.736 -59.628 42.108 1.00 5.46 257 LYS A CA 1
ATOM 4240 C C . LYS A 1 257 ? 54.929 -60.511 41.175 1.00 4.64 257 LYS A C 1
ATOM 4241 O O . LYS A 1 257 ? 55.398 -60.993 40.144 1.00 4.91 257 LYS A O 1
ATOM 4260 N N . GLY A 1 258 ? 53.672 -60.668 41.552 1.00 4.44 258 GLY A N 1
ATOM 4261 C CA . GLY A 1 258 ? 52.763 -61.544 40.842 1.00 4.49 258 GLY A CA 1
ATOM 4262 C C . GLY A 1 258 ? 51.909 -60.912 39.764 1.00 4.36 258 GLY A C 1
ATOM 4263 O O . GLY A 1 258 ? 51.130 -61.605 39.109 1.00 5.36 258 GLY A O 1
ATOM 4267 N N . ALA A 1 259 ? 52.039 -59.607 39.559 1.00 4.16 259 ALA A N 1
ATOM 4268 C CA . ALA A 1 259 ? 51.284 -58.899 38.534 1.00 4.63 259 ALA A CA 1
ATOM 4269 C C . ALA A 1 259 ? 51.959 -57.580 38.244 1.00 4.76 259 ALA A C 1
ATOM 4270 O O . ALA A 1 259 ? 52.572 -56.991 39.128 1.00 5.62 259 ALA A O 1
ATOM 4277 N N . ASP A 1 260 ? 51.816 -57.095 37.016 1.00 4.28 260 ASP A N 1
ATOM 4278 C CA . ASP A 1 260 ? 52.236 -55.748 36.638 1.00 4.29 260 ASP A CA 1
ATOM 4279 C C . ASP A 1 260 ? 51.114 -54.730 36.760 1.00 5.32 260 ASP A C 1
ATOM 4280 O O . ASP A 1 260 ? 51.389 -53.528 36.843 1.00 5.41 260 ASP A O 1
ATOM 4289 N N . LEU A 1 261 ? 49.873 -55.210 36.735 1.00 4.88 261 LEU A N 1
ATOM 4290 C CA . LEU A 1 261 ? 48.653 -54.411 36.742 1.00 4.47 261 LEU A CA 1
ATOM 4291 C C . LEU A 1 261 ? 47.647 -55.205 37.556 1.00 5.00 261 LEU A C 1
ATOM 4292 O O . LEU A 1 261 ? 47.527 -56.411 37.337 1.00 5.53 261 LEU A O 1
ATOM 4308 N N . ILE A 1 262 ? 46.939 -54.561 38.486 1.00 4.77 262 ILE A N 1
ATOM 4309 C CA . ILE A 1 262 ? 45.932 -55.268 39.278 1.00 4.47 262 ILE A CA 1
ATOM 4310 C C . ILE A 1 262 ? 44.527 -54.835 38.904 1.00 4.85 262 ILE A C 1
ATOM 4311 O O . ILE A 1 262 ? 44.289 -53.707 38.473 1.00 5.32 262 ILE A O 1
ATOM 4327 N N . GLN A 1 263 ? 43.597 -55.775 39.082 1.00 4.81 263 GLN A N 1
ATOM 4328 C CA . GLN A 1 263 ? 42.227 -55.650 38.582 1.00 4.59 263 GLN A CA 1
ATOM 4329 C C . GLN A 1 263 ? 41.166 -55.961 39.643 1.00 5.12 263 GLN A C 1
ATOM 4330 O O . GLN A 1 263 ? 40.275 -56.762 39.407 1.00 5.46 263 GLN A O 1
ATOM 4344 N N . PRO A 1 264 ? 41.257 -55.321 40.825 1.00 5.28 264 PRO A N 1
ATOM 4345 C CA . PRO A 1 264 ? 40.160 -55.481 41.788 1.00 5.13 264 PRO A CA 1
ATOM 4346 C C . PRO A 1 264 ? 38.845 -54.992 41.187 1.00 5.03 264 PRO A C 1
ATOM 4347 O O . PRO A 1 264 ? 38.844 -54.117 40.321 1.00 5.63 264 PRO A O 1
ATOM 4358 N N . ASP A 1 265 ? 37.744 -55.527 41.704 1.00 5.17 265 ASP A N 1
ATOM 4359 C CA . ASP A 1 265 ? 36.402 -55.104 41.311 1.00 5.39 265 ASP A CA 1
ATOM 4360 C C . ASP A 1 265 ? 35.746 -54.405 42.491 1.00 5.73 265 ASP A C 1
ATOM 4361 O O . ASP A 1 265 ? 35.651 -54.960 43.595 1.00 5.95 265 ASP A O 1
ATOM 4370 N N . ILE A 1 266 ? 35.271 -53.191 42.241 1.00 5.70 266 ILE A N 1
ATOM 4371 C CA . ILE A 1 266 ? 34.709 -52.333 43.273 1.00 6.06 266 ILE A CA 1
ATOM 4372 C C . ILE A 1 266 ? 33.384 -52.852 43.839 1.00 6.10 266 ILE A C 1
ATOM 4373 O O . ILE A 1 266 ? 32.919 -52.365 44.873 1.00 6.27 266 ILE A O 1
ATOM 4389 N N . CYS A 1 267 ? 32.778 -53.829 43.165 1.00 6.12 267 CYS A N 1
ATOM 4390 C CA . CYS A 1 267 ? 31.585 -54.511 43.650 1.00 6.33 267 CYS A CA 1
ATOM 4391 C C . CYS A 1 267 ? 31.890 -55.832 44.373 1.00 6.49 267 CYS A C 1
ATOM 4392 O O . CYS A 1 267 ? 30.965 -56.493 44.865 1.00 6.71 267 CYS A O 1
ATOM 4400 N N . VAL A 1 268 ? 33.174 -56.209 44.402 1.00 6.32 268 VAL A N 1
ATOM 4401 C CA . VAL A 1 268 ? 33.633 -57.473 44.967 1.00 6.89 268 VAL A CA 1
ATOM 4402 C C . VAL A 1 268 ? 34.419 -57.280 46.268 1.00 6.26 268 VAL A C 1
ATOM 4403 O O . VAL A 1 268 ? 34.290 -58.082 47.193 1.00 6.75 268 VAL A O 1
ATOM 4416 N N . VAL A 1 269 ? 35.261 -56.248 46.337 1.00 6.03 269 VAL A N 1
ATOM 4417 C CA . VAL A 1 269 ? 36.249 -56.110 47.412 1.00 5.62 269 VAL A CA 1
ATOM 4418 C C . VAL A 1 269 ? 35.712 -55.392 48.640 1.00 5.82 269 VAL A C 1
ATOM 4419 O O . VAL A 1 269 ? 36.431 -55.288 49.636 1.00 6.90 269 VAL A O 1
ATOM 4432 N N . GLY A 1 270 ? 34.473 -54.903 48.591 1.00 6.88 270 GLY A N 1
ATOM 4433 C CA . GLY A 1 270 ? 33.943 -54.100 49.680 1.00 8.12 270 GLY A CA 1
ATOM 4434 C C . GLY A 1 270 ? 33.851 -52.621 49.347 1.00 7.91 270 GLY A C 1
ATOM 4435 O O . GLY A 1 270 ? 33.840 -51.776 50.237 1.00 10.07 270 GLY A O 1
ATOM 4439 N N . GLY A 1 271 ? 33.768 -52.294 48.070 1.00 6.89 271 GLY A N 1
ATOM 4440 C CA . GLY A 1 271 ? 33.554 -50.926 47.651 1.00 6.67 271 GLY A CA 1
ATOM 4441 C C . GLY A 1 271 ? 34.788 -50.056 47.710 1.00 6.31 271 GLY A C 1
ATOM 4442 O O . GLY A 1 271 ? 35.930 -50.535 47.750 1.00 6.11 271 GLY A O 1
ATOM 4446 N N . ILE A 1 272 ? 34.562 -48.751 47.680 1.00 6.59 272 ILE A N 1
ATOM 4447 C CA . ILE A 1 272 ? 35.664 -47.802 47.600 1.00 6.56 272 ILE A CA 1
ATOM 4448 C C . ILE A 1 272 ? 36.571 -47.868 48.821 1.00 6.65 272 ILE A C 1
ATOM 4449 O O . ILE A 1 272 ? 37.787 -47.691 48.709 1.00 6.93 272 ILE A O 1
ATOM 4465 N N A SER A 1 273 ? 35.975 -48.150 49.976 0.47 6.55 273 SER A N 1
ATOM 4466 N N B SER A 1 273 ? 36.000 -48.123 49.986 0.53 6.72 273 SER A N 1
ATOM 4467 C CA A SER A 1 273 ? 36.704 -48.254 51.239 0.47 7.47 273 SER A CA 1
ATOM 4468 C CA B SER A 1 273 ? 36.812 -48.173 51.187 0.53 6.62 273 SER A CA 1
ATOM 4469 C C A SER A 1 273 ? 37.897 -49.200 51.139 0.47 7.17 273 SER A C 1
ATOM 4470 C C B SER A 1 273 ? 37.971 -49.150 51.018 0.53 6.21 273 SER A C 1
ATOM 4471 O O A SER A 1 273 ? 38.969 -48.940 51.691 0.47 6.17 273 SER A O 1
ATOM 4472 O O B SER A 1 273 ? 39.112 -48.845 51.379 0.53 7.37 273 SER A O 1
ATOM 4487 N N . GLU A 1 274 ? 37.694 -50.321 50.461 1.00 6.05 274 GLU A N 1
ATOM 4488 C CA . GLU A 1 274 ? 38.754 -51.311 50.279 1.00 6.11 274 GLU A CA 1
ATOM 4489 C C . GLU A 1 274 ? 39.530 -51.058 48.991 1.00 5.60 274 GLU A C 1
ATOM 4490 O O . GLU A 1 274 ? 40.748 -51.266 48.946 1.00 5.54 274 GLU A O 1
ATOM 4503 N N . MET A 1 275 ? 38.836 -50.648 47.931 1.00 5.76 275 MET A N 1
ATOM 4504 C CA . MET A 1 275 ? 39.481 -50.393 46.649 1.00 6.67 275 MET A CA 1
ATOM 4505 C C . MET A 1 275 ? 40.610 -49.388 46.795 1.00 6.08 275 MET A C 1
ATOM 4506 O O . MET A 1 275 ? 41.675 -49.550 46.190 1.00 6.51 275 MET A O 1
ATOM 4520 N N . ARG A 1 276 ? 40.391 -48.344 47.582 1.00 5.85 276 ARG A N 1
ATOM 4521 C CA . ARG A 1 276 ? 41.412 -47.315 47.764 1.00 7.23 276 ARG A CA 1
ATOM 4522 C C . ARG A 1 276 ? 42.617 -47.857 48.515 1.00 5.64 276 ARG A C 1
ATOM 4523 O O . ARG A 1 276 ? 43.766 -47.503 48.202 1.00 6.07 276 ARG A O 1
ATOM 4544 N N . ARG A 1 277 ? 42.382 -48.703 49.515 1.00 5.94 277 ARG A N 1
ATOM 4545 C CA . ARG A 1 277 ? 43.495 -49.325 50.222 1.00 5.49 277 ARG A CA 1
ATOM 4546 C C . ARG A 1 277 ? 44.341 -50.168 49.266 1.00 5.23 277 ARG A C 1
ATOM 4547 O O . ARG A 1 277 ? 45.579 -50.079 49.239 1.00 5.23 277 ARG A O 1
ATOM 4568 N N . ILE A 1 278 ? 43.656 -50.998 48.481 1.00 5.13 278 ILE A N 1
ATOM 4569 C CA . ILE A 1 278 ? 44.312 -51.856 47.508 1.00 4.96 278 ILE A CA 1
ATOM 4570 C C . ILE A 1 278 ? 45.125 -51.035 46.504 1.00 4.99 278 ILE A C 1
ATOM 4571 O O . ILE A 1 278 ? 46.278 -51.353 46.204 1.00 5.09 278 ILE A O 1
ATOM 4587 N N . ALA A 1 279 ? 44.547 -49.960 45.982 1.00 5.00 279 ALA A N 1
ATOM 4588 C CA . ALA A 1 279 ? 45.235 -49.139 44.993 1.00 4.99 279 ALA A CA 1
ATOM 4589 C C . ALA A 1 279 ? 46.439 -48.433 45.580 1.00 5.04 279 ALA A C 1
ATOM 4590 O O . ALA A 1 279 ? 47.451 -48.279 44.887 1.00 4.97 279 ALA A O 1
ATOM 4597 N N . THR A 1 280 ? 46.348 -48.007 46.839 1.00 5.18 280 THR A N 1
ATOM 4598 C CA . THR A 1 280 ? 47.468 -47.362 47.514 1.00 5.27 280 THR A CA 1
ATOM 4599 C C . THR A 1 280 ? 48.633 -48.333 47.676 1.00 5.08 280 THR A C 1
ATOM 4600 O O . THR A 1 280 ? 49.784 -47.965 47.479 1.00 5.08 280 THR A O 1
ATOM 4611 N N . LEU A 1 281 ? 48.339 -49.571 48.053 1.00 4.96 281 LEU A N 1
ATOM 4612 C CA . LEU A 1 281 ? 49.383 -50.586 48.134 1.00 4.82 281 LEU A CA 1
ATOM 4613 C C . LEU A 1 281 ? 50.050 -50.760 46.774 1.00 4.68 281 LEU A C 1
ATOM 4614 O O . LEU A 1 281 ? 51.280 -50.733 46.653 1.00 4.78 281 LEU A O 1
ATOM 4630 N N . ALA A 1 282 ? 49.243 -50.941 45.742 1.00 4.62 282 ALA A N 1
ATOM 4631 C CA . ALA A 1 282 ? 49.798 -51.129 44.403 1.00 4.51 282 ALA A CA 1
ATOM 4632 C C . ALA A 1 282 ? 50.667 -49.936 43.991 1.00 4.59 282 ALA A C 1
ATOM 4633 O O . ALA A 1 282 ? 51.740 -50.108 43.403 1.00 4.53 282 ALA A O 1
ATOM 4640 N N . GLU A 1 283 ? 50.226 -48.724 44.301 1.00 4.77 283 GLU A N 1
ATOM 4641 C CA . GLU A 1 283 ? 50.962 -47.528 43.917 1.00 5.26 283 GLU A CA 1
ATOM 4642 C C . GLU A 1 283 ? 52.380 -47.529 44.483 1.00 4.92 283 GLU A C 1
ATOM 4643 O O . GLU A 1 283 ? 53.336 -47.193 43.784 1.00 4.93 283 GLU A O 1
ATOM 4655 N N . ALA A 1 284 ? 52.537 -47.914 45.748 1.00 4.93 284 ALA A N 1
ATOM 4656 C CA . ALA A 1 284 ? 53.846 -47.937 46.381 1.00 4.97 284 ALA A CA 1
ATOM 4657 C C . ALA A 1 284 ? 54.755 -49.001 45.766 1.00 4.80 284 ALA A C 1
ATOM 4658 O O . ALA A 1 284 ? 55.980 -48.863 45.759 1.00 4.85 284 ALA A O 1
ATOM 4665 N N . TYR A 1 285 ? 54.143 -50.065 45.258 1.00 4.19 285 TYR A N 1
ATOM 4666 C CA . TYR A 1 285 ? 54.841 -51.137 44.535 1.00 4.16 285 TYR A CA 1
ATOM 4667 C C . TYR A 1 285 ? 54.997 -50.849 43.031 1.00 4.13 285 TYR A C 1
ATOM 4668 O O . TYR A 1 285 ? 55.501 -51.688 42.291 1.00 4.83 285 TYR A O 1
ATOM 4686 N N . PHE A 1 286 ? 54.598 -49.664 42.576 1.00 4.14 286 PHE A N 1
ATOM 4687 C CA . PHE A 1 286 ? 54.714 -49.281 41.156 1.00 4.18 286 PHE A CA 1
ATOM 4688 C C . PHE A 1 286 ? 53.938 -50.215 40.226 1.00 4.32 286 PHE A C 1
ATOM 4689 O O . PHE A 1 286 ? 54.395 -50.617 39.149 1.00 4.85 286 PHE A O 1
ATOM 4706 N N . VAL A 1 287 ? 52.726 -50.511 40.674 1.00 4.18 287 VAL A N 1
ATOM 4707 C CA . VAL A 1 287 ? 51.764 -51.321 39.956 1.00 4.27 287 VAL A CA 1
ATOM 4708 C C . VAL A 1 287 ? 50.495 -50.500 39.699 1.00 4.65 287 VAL A C 1
ATOM 4709 O O . VAL A 1 287 ? 49.964 -49.856 40.604 1.00 4.97 287 VAL A O 1
ATOM 4722 N N . GLY A 1 288 ? 50.038 -50.496 38.440 1.00 4.98 288 GLY A N 1
ATOM 4723 C CA . GLY A 1 288 ? 48.831 -49.803 38.058 1.00 5.87 288 GLY A CA 1
ATOM 4724 C C . GLY A 1 288 ? 47.560 -50.548 38.369 1.00 4.74 288 GLY A C 1
ATOM 4725 O O . GLY A 1 288 ? 47.591 -51.719 38.717 1.00 4.82 288 GLY A O 1
ATOM 4729 N N . VAL A 1 289 ? 46.438 -49.860 38.208 1.00 5.04 289 VAL A N 1
ATOM 4730 C CA . VAL A 1 289 ? 45.119 -50.414 38.488 1.00 5.13 289 VAL A CA 1
ATOM 4731 C C . VAL A 1 289 ? 44.233 -50.311 37.250 1.00 5.01 289 VAL A C 1
ATOM 4732 O O . VAL A 1 289 ? 44.066 -49.225 36.672 1.00 6.52 289 VAL A O 1
ATOM 4745 N N . ALA A 1 290 ? 43.689 -51.450 36.832 1.00 5.43 290 ALA A N 1
ATOM 4746 C CA . ALA A 1 290 ? 42.714 -51.527 35.747 1.00 6.04 290 ALA A CA 1
ATOM 4747 C C . ALA A 1 290 ? 41.496 -52.228 36.335 1.00 5.70 290 ALA A C 1
ATOM 4748 O O . ALA A 1 290 ? 41.404 -53.454 36.310 1.00 6.62 290 ALA A O 1
ATOM 4755 N N . PRO A 1 291 ? 40.575 -51.475 36.928 1.00 5.40 291 PRO A N 1
ATOM 4756 C CA . PRO A 1 291 ? 39.462 -52.110 37.653 1.00 6.39 291 PRO A CA 1
ATOM 4757 C C . PRO A 1 291 ? 38.685 -53.110 36.807 1.00 6.55 291 PRO A C 1
ATOM 4758 O O . PRO A 1 291 ? 38.364 -52.850 35.644 1.00 7.50 291 PRO A O 1
ATOM 4769 N N . HIS A 1 292 ? 38.360 -54.239 37.414 1.00 6.56 292 HIS A N 1
ATOM 4770 C CA . HIS A 1 292 ? 37.472 -55.235 36.812 1.00 7.05 292 HIS A CA 1
ATOM 4771 C C . HIS A 1 292 ? 36.050 -54.706 36.846 1.00 6.38 292 HIS A C 1
ATOM 4772 O O . HIS A 1 292 ? 35.572 -54.245 37.883 1.00 6.25 292 HIS A O 1
ATOM 4787 N N . ASN A 1 293 ? 35.366 -54.737 35.708 1.00 6.56 293 ASN A N 1
ATOM 4788 C CA . ASN A 1 293 ? 34.019 -54.197 35.647 1.00 7.41 293 ASN A CA 1
ATOM 4789 C C . ASN A 1 293 ? 33.158 -54.742 34.505 1.00 7.37 293 ASN A C 1
ATOM 4790 O O . ASN A 1 293 ? 32.820 -54.015 33.571 1.00 7.56 293 ASN A O 1
ATOM 4801 N N . PRO A 1 294 ? 32.754 -56.023 34.610 1.00 7.70 294 PRO A N 1
ATOM 4802 C CA . PRO A 1 294 ? 31.724 -56.580 33.717 1.00 8.33 294 PRO A CA 1
ATOM 4803 C C . PRO A 1 294 ? 30.314 -56.333 34.264 1.00 8.55 294 PRO A C 1
ATOM 4804 O O . PRO A 1 294 ? 29.349 -56.936 33.786 1.00 9.19 294 PRO A O 1
ATOM 4815 N N . MET A 1 295 ? 30.198 -55.455 35.265 1.00 8.83 295 MET A N 1
ATOM 4816 C CA . MET A 1 295 ? 28.926 -55.158 35.916 1.00 8.94 295 MET A CA 1
ATOM 4817 C C . MET A 1 295 ? 28.232 -54.002 35.181 1.00 9.26 295 MET A C 1
ATOM 4818 O O . MET A 1 295 ? 28.573 -53.673 34.033 1.00 9.61 295 MET A O 1
ATOM 4832 N N . GLY A 1 296 ? 27.199 -53.441 35.794 1.00 8.63 296 GLY A N 1
ATOM 4833 C CA . GLY A 1 296 ? 26.268 -52.575 35.097 1.00 9.21 296 GLY A CA 1
ATOM 4834 C C . GLY A 1 296 ? 26.540 -51.097 35.245 1.00 8.64 296 GLY A C 1
ATOM 4835 O O . GLY A 1 296 ? 27.613 -50.693 35.678 1.00 8.33 296 GLY A O 1
ATOM 4839 N N . PRO A 1 297 ? 25.555 -50.267 34.863 1.00 8.96 297 PRO A N 1
ATOM 4840 C CA . PRO A 1 297 ? 25.831 -48.824 34.789 1.00 8.85 297 PRO A CA 1
ATOM 4841 C C . PRO A 1 297 ? 26.016 -48.124 36.139 1.00 8.82 297 PRO A C 1
ATOM 4842 O O . PRO A 1 297 ? 26.682 -47.091 36.190 1.00 8.49 297 PRO A O 1
ATOM 4853 N N . LEU A 1 298 ? 25.430 -48.641 37.209 1.00 8.79 298 LEU A N 1
ATOM 4854 C CA . LEU A 1 298 ? 25.673 -48.030 38.517 1.00 8.65 298 LEU A CA 1
ATOM 4855 C C . LEU A 1 298 ? 27.093 -48.357 38.977 1.00 8.14 298 LEU A C 1
ATOM 4856 O O . LEU A 1 298 ? 27.845 -47.463 39.376 1.00 8.04 298 LEU A O 1
ATOM 4872 N N . ALA A 1 299 ? 27.462 -49.627 38.895 1.00 8.05 299 ALA A N 1
ATOM 4873 C CA . ALA A 1 299 ? 28.848 -50.019 39.131 1.00 8.03 299 ALA A CA 1
ATOM 4874 C C . ALA A 1 299 ? 29.811 -49.183 38.285 1.00 7.59 299 ALA A C 1
ATOM 4875 O O . ALA A 1 299 ? 30.874 -48.785 38.764 1.00 6.98 299 ALA A O 1
ATOM 4882 N N . THR A 1 300 ? 29.458 -48.930 37.027 1.00 7.46 300 THR A N 1
ATOM 4883 C CA . THR A 1 300 ? 30.318 -48.129 36.176 1.00 7.58 300 THR A CA 1
ATOM 4884 C C . THR A 1 300 ? 30.484 -46.720 36.747 1.00 7.26 300 THR A C 1
ATOM 4885 O O . THR A 1 300 ? 31.598 -46.189 36.783 1.00 7.36 300 THR A O 1
ATOM 4896 N N . ALA A 1 301 ? 29.383 -46.117 37.203 1.00 7.59 301 ALA A N 1
ATOM 4897 C CA . ALA A 1 301 ? 29.444 -44.802 37.824 1.00 8.14 301 ALA A CA 1
ATOM 4898 C C . ALA A 1 301 ? 30.344 -44.783 39.062 1.00 7.35 301 ALA A C 1
ATOM 4899 O O . ALA A 1 301 ? 31.105 -43.837 39.263 1.00 8.05 301 ALA A O 1
ATOM 4906 N N . VAL A 1 302 ? 30.257 -45.809 39.897 1.00 7.28 302 VAL A N 1
ATOM 4907 C CA . VAL A 1 302 ? 31.105 -45.896 41.087 1.00 7.04 302 VAL A CA 1
ATOM 4908 C C . VAL A 1 302 ? 32.565 -45.918 40.625 1.00 6.65 302 VAL A C 1
ATOM 4909 O O . VAL A 1 302 ? 33.432 -45.232 41.171 1.00 6.97 302 VAL A O 1
ATOM 4922 N N . ASN A 1 303 ? 32.841 -46.752 39.632 1.00 6.53 303 ASN A N 1
ATOM 4923 C CA . ASN A 1 303 ? 34.178 -46.828 39.054 1.00 6.21 303 ASN A CA 1
ATOM 4924 C C . ASN A 1 303 ? 34.661 -45.495 38.482 1.00 6.57 303 ASN A C 1
ATOM 4925 O O . ASN A 1 303 ? 35.858 -45.198 38.566 1.00 7.08 303 ASN A O 1
ATOM 4936 N N . VAL A 1 304 ? 33.770 -44.702 37.882 1.00 6.59 304 VAL A N 1
ATOM 4937 C CA . VAL A 1 304 ? 34.191 -43.417 37.341 1.00 6.76 304 VAL A CA 1
ATOM 4938 C C . VAL A 1 304 ? 34.814 -42.569 38.447 1.00 7.12 304 VAL A C 1
ATOM 4939 O O . VAL A 1 304 ? 35.879 -41.966 38.253 1.00 7.27 304 VAL A O 1
ATOM 4952 N N . HIS A 1 305 ? 34.163 -42.510 39.606 1.00 6.71 305 HIS A N 1
ATOM 4953 C CA . HIS A 1 305 ? 34.638 -41.643 40.667 1.00 7.23 305 HIS A CA 1
ATOM 4954 C C . HIS A 1 305 ? 35.924 -42.157 41.291 1.00 7.12 305 HIS A C 1
ATOM 4955 O O . HIS A 1 305 ? 36.865 -41.390 41.544 1.00 7.73 305 HIS A O 1
ATOM 4970 N N . PHE A 1 306 ? 35.981 -43.457 41.557 1.00 6.38 306 PHE A N 1
ATOM 4971 C CA . PHE A 1 306 ? 37.206 -44.054 42.058 1.00 7.18 306 PHE A CA 1
ATOM 4972 C C . PHE A 1 306 ? 38.352 -43.808 41.075 1.00 6.20 306 PHE A C 1
ATOM 4973 O O . PHE A 1 306 ? 39.446 -43.383 41.459 1.00 6.98 306 PHE A O 1
ATOM 4990 N N . SER A 1 307 ? 38.107 -44.074 39.806 1.00 6.27 307 SER A N 1
ATOM 4991 C CA . SER A 1 307 ? 39.153 -43.964 38.796 1.00 6.29 307 SER A CA 1
ATOM 4992 C C . SER A 1 307 ? 39.628 -42.528 38.627 1.00 6.57 307 SER A C 1
ATOM 4993 O O . SER A 1 307 ? 40.829 -42.263 38.450 1.00 7.46 307 SER A O 1
ATOM 5001 N N . ALA A 1 308 ? 38.693 -41.589 38.704 1.00 6.43 308 ALA A N 1
ATOM 5002 C CA . ALA A 1 308 ? 39.041 -40.194 38.540 1.00 7.23 308 ALA A CA 1
ATOM 5003 C C . ALA A 1 308 ? 39.980 -39.692 39.627 1.00 7.57 308 ALA A C 1
ATOM 5004 O O . ALA A 1 308 ? 40.726 -38.737 39.392 1.00 8.25 308 ALA A O 1
ATOM 5011 N N . ALA A 1 309 ? 39.933 -40.315 40.804 1.00 7.05 309 ALA A N 1
ATOM 5012 C CA . ALA A 1 309 ? 40.669 -39.837 41.974 1.00 7.70 309 ALA A CA 1
ATOM 5013 C C . ALA A 1 309 ? 41.974 -40.584 42.245 1.00 7.15 309 ALA A C 1
ATOM 5014 O O . ALA A 1 309 ? 42.707 -40.204 43.136 1.00 9.58 309 ALA A O 1
ATOM 5021 N N . THR A 1 310 ? 42.262 -41.628 41.484 1.00 6.36 310 THR A N 1
ATOM 5022 C CA . THR A 1 310 ? 43.338 -42.562 41.834 1.00 6.81 310 THR A CA 1
ATOM 5023 C C . THR A 1 310 ? 44.490 -42.395 40.860 1.00 5.57 310 THR A C 1
ATOM 5024 O O . THR A 1 310 ? 44.328 -42.666 39.661 1.00 6.46 310 THR A O 1
ATOM 5035 N N . GLN A 1 311 ? 45.656 -41.967 41.331 1.00 6.01 311 GLN A N 1
ATOM 5036 C CA . GLN A 1 311 ? 46.738 -41.636 40.415 1.00 5.99 311 GLN A CA 1
ATOM 5037 C C . GLN A 1 311 ? 47.158 -42.812 39.541 1.00 5.51 311 GLN A C 1
ATOM 5038 O O . GLN A 1 311 ? 47.404 -42.636 38.341 1.00 6.19 311 GLN A O 1
ATOM 5052 N N . ASN A 1 312 ? 47.268 -43.997 40.144 1.00 5.53 312 ASN A N 1
ATOM 5053 C CA . ASN A 1 312 ? 47.744 -45.168 39.420 1.00 5.30 312 ASN A CA 1
ATOM 5054 C C . ASN A 1 312 ? 46.661 -45.958 38.677 1.00 5.51 312 ASN A C 1
ATOM 5055 O O . ASN A 1 312 ? 46.934 -47.024 38.143 1.00 5.84 312 ASN A O 1
ATOM 5066 N N . PHE A 1 313 ? 45.457 -45.402 38.580 1.00 6.23 313 PHE A N 1
ATOM 5067 C CA . PHE A 1 313 ? 44.456 -45.937 37.669 1.00 5.88 313 PHE A CA 1
ATOM 5068 C C . PHE A 1 313 ? 44.935 -45.739 36.248 1.00 6.42 313 PHE A C 1
ATOM 5069 O O . PHE A 1 313 ? 45.451 -44.665 35.908 1.00 8.73 313 PHE A O 1
ATOM 5086 N N . ARG A 1 314 ? 44.715 -46.731 35.402 1.00 6.12 314 ARG A N 1
ATOM 5087 C CA . ARG A 1 314 ? 45.091 -46.651 33.992 1.00 7.63 314 ARG A CA 1
ATOM 5088 C C . ARG A 1 314 ? 43.922 -46.747 33.018 1.00 8.33 314 ARG A C 1
ATOM 5089 O O . ARG A 1 314 ? 43.780 -45.887 32.136 1.00 9.95 314 ARG A O 1
ATOM 5110 N N . ILE A 1 315 ? 43.062 -47.749 33.155 1.00 6.63 315 ILE A N 1
ATOM 5111 C CA . ILE A 1 315 ? 41.990 -47.965 32.186 1.00 6.66 315 ILE A CA 1
ATOM 5112 C C . ILE A 1 315 ? 40.887 -48.783 32.848 1.00 6.11 315 ILE A C 1
ATOM 5113 O O . ILE A 1 315 ? 41.161 -49.616 33.717 1.00 6.51 315 ILE A O 1
ATOM 5129 N N . LEU A 1 316 ? 39.651 -48.555 32.412 1.00 6.81 316 LEU A N 1
ATOM 5130 C CA . LEU A 1 316 ? 38.465 -49.160 33.026 1.00 6.16 316 LEU A CA 1
ATOM 5131 C C . LEU A 1 316 ? 37.739 -50.067 32.03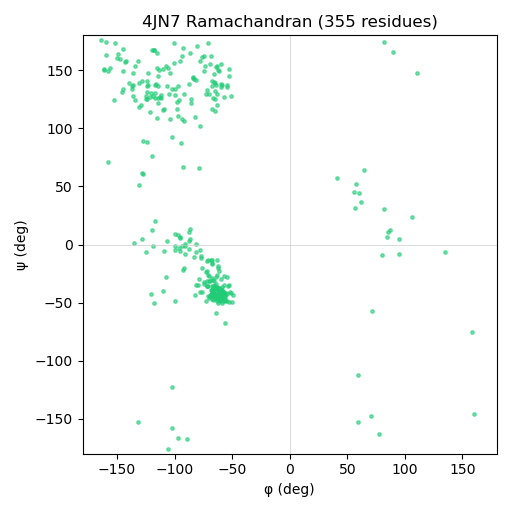8 1.00 7.04 316 LEU A C 1
ATOM 5132 O O . LEU A 1 316 ? 37.369 -49.642 30.948 1.00 7.70 316 LEU A O 1
ATOM 5148 N N . GLU A 1 317 ? 37.517 -51.308 32.447 1.00 6.46 317 GLU A N 1
ATOM 5149 C CA . GLU A 1 317 ? 36.677 -52.246 31.706 1.00 7.40 317 GLU A CA 1
ATOM 5150 C C . GLU A 1 317 ? 35.264 -51.687 31.561 1.00 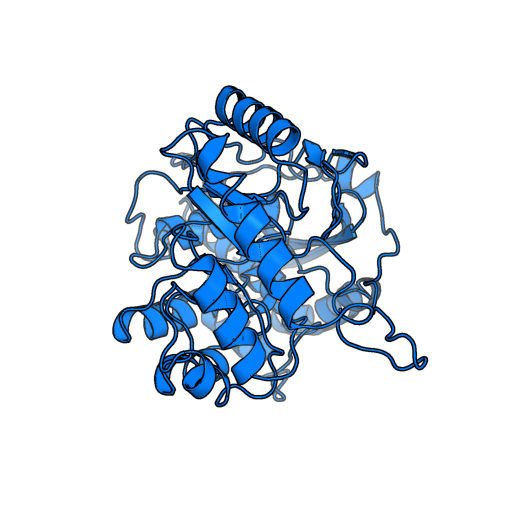7.25 317 GLU A C 1
ATOM 5151 O O . GLU A 1 317 ? 34.700 -51.173 32.523 1.00 7.21 317 GLU A O 1
ATOM 5163 N N . TYR A 1 318 ? 34.685 -51.827 30.374 1.00 7.70 318 TYR A N 1
ATOM 5164 C CA . TYR A 1 318 ? 33.390 -51.211 30.096 1.00 8.03 318 TYR A CA 1
ATOM 5165 C C . TYR A 1 318 ? 32.525 -52.041 29.162 1.00 8.67 318 TYR A C 1
ATOM 5166 O O . TYR A 1 318 ? 32.965 -52.498 28.103 1.00 9.00 318 TYR A O 1
ATOM 5184 N N . ARG A 1 319 ? 31.274 -52.219 29.585 1.00 8.89 319 ARG A N 1
ATOM 5185 C CA . ARG A 1 319 ? 30.240 -52.834 28.759 1.00 9.58 319 ARG A CA 1
ATOM 5186 C C . ARG A 1 319 ? 29.127 -51.810 28.514 1.00 9.84 319 ARG A C 1
ATOM 5187 O O . ARG A 1 319 ? 28.674 -51.145 29.445 1.00 9.86 319 ARG A O 1
ATOM 5208 N N . LEU A 1 320 ? 28.732 -51.634 27.261 1.00 10.41 320 LEU A N 1
ATOM 5209 C CA . LEU A 1 320 ? 27.609 -50.761 26.934 1.00 10.78 320 LEU A CA 1
ATOM 5210 C C . LEU A 1 320 ? 26.286 -51.167 27.579 1.00 11.02 320 LEU A C 1
ATOM 5211 O O . LEU A 1 320 ? 25.912 -52.334 27.568 1.00 11.34 320 LEU A O 1
ATOM 5227 N N . PRO A 1 321 ? 25.533 -50.176 28.083 1.00 11.79 321 PRO A N 1
ATOM 5228 C CA . PRO A 1 321 ? 24.208 -50.460 28.651 1.00 14.35 321 PRO A CA 1
ATOM 5229 C C . PRO A 1 321 ? 23.283 -51.116 27.639 1.00 13.40 321 PRO A C 1
ATOM 5230 O O .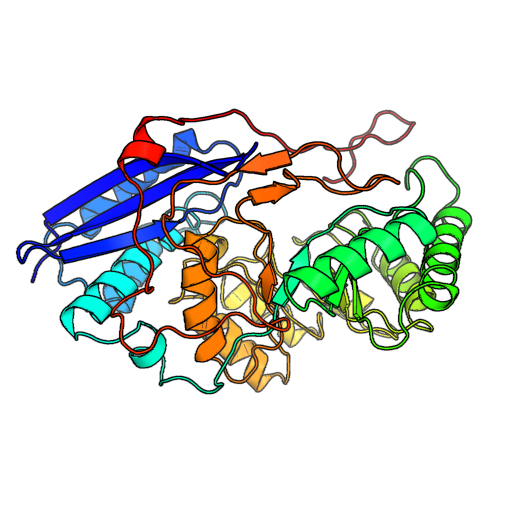 PRO A 1 321 ? 22.567 -52.062 27.968 1.00 14.40 321 PRO A O 1
ATOM 5241 N N . LYS A 1 322 ? 23.311 -50.626 26.412 1.00 13.86 322 LYS A N 1
ATOM 5242 C CA . LYS A 1 322 ? 22.572 -51.267 25.350 1.00 13.55 322 LYS A CA 1
ATOM 5243 C C . LYS A 1 322 ? 23.592 -51.910 24.448 1.00 15.39 322 LYS A C 1
ATOM 5244 O O . LYS A 1 322 ? 24.442 -51.234 23.870 1.00 16.61 322 LYS A O 1
ATOM 5263 N N . GLY A 1 323 ? 23.544 -53.227 24.359 1.00 15.48 323 GLY A N 1
ATOM 5264 C CA . GLY A 1 323 ? 24.527 -53.945 23.586 1.00 20.86 323 GLY A CA 1
ATOM 5265 C C . GLY A 1 323 ? 24.625 -55.406 23.955 1.00 17.38 323 GLY A C 1
ATOM 5266 O O . GLY A 1 323 ? 23.642 -56.051 24.307 1.00 19.57 323 GLY A O 1
ATOM 5270 N N . GLN A 1 324 ? 25.840 -55.917 23.857 1.00 19.36 324 GLN A N 1
ATOM 5271 C CA . GLN A 1 324 ? 26.123 -57.336 23.964 1.00 18.27 324 GLN A CA 1
ATOM 5272 C C . GLN A 1 324 ? 25.807 -57.897 25.354 1.00 15.14 324 GLN A C 1
ATOM 5273 O O . GLN A 1 324 ? 26.206 -57.321 26.366 1.00 17.21 324 GLN A O 1
ATOM 5287 N N . ALA A 1 325 ? 25.089 -59.021 25.380 1.00 16.06 325 ALA A N 1
ATOM 5288 C CA . ALA A 1 325 ? 24.835 -59.754 26.627 1.00 18.61 325 ALA A CA 1
ATOM 5289 C C . ALA A 1 325 ? 26.113 -60.435 27.118 1.00 17.53 325 ALA A C 1
ATOM 5290 O O . ALA A 1 325 ? 27.149 -60.419 26.431 1.00 16.12 325 ALA A O 1
ATOM 5297 N N . TYR A 1 326 ? 26.076 -61.027 28.311 1.00 16.74 326 TYR A N 1
ATOM 5298 C CA . TYR A 1 326 ? 27.301 -61.582 28.873 1.00 16.77 326 TYR A CA 1
ATOM 5299 C C . TYR A 1 326 ? 27.793 -62.791 28.085 1.00 15.33 326 TYR A C 1
ATOM 5300 O O . TYR A 1 326 ? 27.018 -63.665 27.708 1.00 17.33 326 TYR A O 1
ATOM 5318 N N . VAL A 1 327 ? 29.099 -62.829 27.847 1.00 14.21 327 VAL A N 1
ATOM 5319 C CA . VAL A 1 327 ? 29.719 -63.937 27.152 1.00 13.81 327 VAL A CA 1
ATOM 5320 C C . VAL A 1 327 ? 31.195 -64.034 27.526 1.00 13.09 327 VAL A C 1
ATOM 5321 O O . VAL A 1 327 ? 31.830 -63.039 27.878 1.00 14.23 327 VAL A O 1
ATOM 5334 N N . TYR A 1 328 ? 31.732 -65.244 27.467 1.00 15.18 328 TYR A N 1
ATOM 5335 C CA . TYR A 1 328 ? 33.181 -65.426 27.421 1.00 14.10 328 TYR A CA 1
ATOM 5336 C C . TYR A 1 328 ? 33.526 -66.445 26.355 1.00 14.59 328 TYR A C 1
ATOM 5337 O O . TYR A 1 328 ? 33.027 -67.574 26.367 1.00 16.96 328 TYR A O 1
ATOM 5355 N N . GLY A 1 329 ? 34.388 -66.036 25.429 1.00 15.99 329 GLY A N 1
ATOM 5356 C CA . GLY A 1 329 ? 34.923 -66.926 24.420 1.00 17.51 329 GLY A CA 1
ATOM 5357 C C . GLY A 1 329 ? 34.019 -67.167 23.220 1.00 18.74 329 GLY A C 1
ATOM 5358 O O . GLY A 1 329 ? 32.861 -66.722 23.172 1.00 21.05 329 GLY A O 1
ATOM 5362 N N . GLY A 1 330 ? 34.556 -67.882 22.239 1.00 22.47 330 GLY A N 1
ATOM 5363 C CA . GLY A 1 330 ? 33.810 -68.229 21.043 1.00 23.65 330 GLY A CA 1
ATOM 5364 C C . GLY A 1 330 ? 34.330 -67.486 19.829 1.00 23.03 330 GLY A C 1
ATOM 5365 O O . GLY A 1 330 ? 34.762 -66.342 19.928 1.00 21.82 330 GLY A O 1
ATOM 5369 N N . LYS A 1 331 ? 34.265 -68.110 18.662 1.00 25.88 331 LYS A N 1
ATOM 5370 C CA . LYS A 1 331 ? 34.883 -67.515 17.482 1.00 31.51 331 LYS A CA 1
ATOM 5371 C C . LYS A 1 331 ? 33.893 -66.667 16.678 1.00 32.25 331 LYS A C 1
ATOM 5372 O O . LYS A 1 331 ? 33.866 -66.719 15.447 1.00 36.19 331 LYS A O 1
ATOM 5391 N N A ASP A 1 332 ? 33.059 -65.914 17.399 0.37 33.04 332 ASP A N 1
ATOM 5392 N N B ASP A 1 332 ? 33.112 -65.863 17.387 0.63 32.92 332 ASP A N 1
ATOM 5393 C CA A ASP A 1 332 ? 32.047 -65.036 16.803 0.37 33.37 332 ASP A CA 1
ATOM 5394 C CA B ASP A 1 332 ? 32.177 -64.952 16.749 0.63 32.68 332 ASP A CA 1
ATOM 5395 C C A ASP A 1 332 ? 31.924 -63.727 17.585 0.37 31.63 332 ASP A C 1
ATOM 5396 C C B ASP A 1 332 ? 32.115 -63.627 17.495 0.63 31.65 332 ASP A C 1
ATOM 5397 O O A ASP A 1 332 ? 32.378 -63.635 18.725 0.37 31.60 332 ASP A O 1
ATOM 5398 O O B ASP A 1 332 ? 32.800 -63.425 18.498 0.63 30.54 332 ASP A O 1
ATOM 5415 N N . ILE A 1 333 ? 31.298 -62.722 16.975 1.00 28.93 333 ILE A N 1
ATOM 5416 C CA . ILE A 1 333 ? 30.887 -61.537 17.705 1.00 26.61 333 ILE A CA 1
ATOM 5417 C C . ILE A 1 333 ? 29.547 -61.936 18.311 1.00 28.26 333 ILE A C 1
ATOM 5418 O O . ILE A 1 333 ? 28.633 -62.330 17.585 1.00 28.74 333 ILE A O 1
ATOM 5435 N N . GLU A 1 334 ? 29.439 -61.869 19.633 1.00 26.49 334 GLU A N 1
ATOM 5436 C CA . GLU A 1 334 ? 28.261 -62.372 20.338 1.00 27.63 334 GLU A CA 1
ATOM 5437 C C . GLU A 1 334 ? 26.953 -61.825 19.765 1.00 21.87 334 GLU A C 1
ATOM 5438 O O . GLU A 1 334 ? 26.771 -60.612 19.650 1.00 19.63 334 GLU A O 1
ATOM 5450 N N . LYS A 1 335 ? 26.032 -62.725 19.439 1.00 19.63 335 LYS A N 1
ATOM 5451 C CA . LYS A 1 335 ? 24.763 -62.332 18.827 1.00 19.19 335 LYS A CA 1
ATOM 5452 C C . LYS A 1 335 ? 23.768 -61.820 19.860 1.00 21.69 335 LYS A C 1
ATOM 5453 O O . LYS A 1 335 ? 22.964 -60.930 19.566 1.00 24.81 335 LYS A O 1
ATOM 5472 N N . ARG A 1 336 ? 23.803 -62.400 21.056 1.00 23.14 336 ARG A N 1
ATOM 5473 C CA . ARG A 1 336 ? 22.847 -62.052 22.098 1.00 28.87 336 ARG A CA 1
ATOM 5474 C C . ARG A 1 336 ? 23.032 -60.605 22.529 1.00 21.56 336 ARG A C 1
ATOM 5475 O O . ARG A 1 336 ? 24.132 -60.188 22.907 1.00 25.09 336 ARG A O 1
ATOM 5496 N N . GLN A 1 337 ? 21.941 -59.851 22.461 1.00 27.65 337 GLN A N 1
ATOM 5497 C CA . GLN A 1 337 ? 21.958 -58.460 22.873 1.00 28.83 337 GLN A CA 1
ATOM 5498 C C . GLN A 1 337 ? 20.967 -58.270 24.008 1.00 28.44 337 GLN A C 1
ATOM 5499 O O . GLN A 1 337 ? 20.135 -59.136 24.282 1.00 33.23 337 GLN A O 1
ATOM 5513 N N . GLY A 1 338 ? 21.057 -57.124 24.662 1.00 23.00 338 GLY A N 1
ATOM 5514 C CA . GLY A 1 338 ? 20.121 -56.783 25.708 1.00 21.01 338 GLY A CA 1
ATOM 5515 C C . GLY A 1 338 ? 20.227 -55.308 25.981 1.00 19.56 338 GLY A C 1
ATOM 5516 O O . GLY A 1 338 ? 21.059 -54.612 25.396 1.00 18.95 338 GLY A O 1
ATOM 5520 N N . GLU A 1 339 ? 19.372 -54.822 26.865 1.00 16.63 339 GLU A N 1
ATOM 5521 C CA . GLU A 1 339 ? 19.450 -53.446 27.298 1.00 15.59 339 GLU A CA 1
ATOM 5522 C C . GLU A 1 339 ? 19.279 -53.392 28.799 1.00 15.51 339 GLU A C 1
ATOM 5523 O O . GLU A 1 339 ? 18.322 -53.930 29.356 1.00 16.80 339 GLU A O 1
ATOM 5535 N N . THR A 1 340 ? 20.224 -52.732 29.443 1.00 12.90 340 THR A N 1
ATOM 5536 C CA . THR A 1 340 ? 20.197 -52.545 30.879 1.00 12.77 340 THR A CA 1
ATOM 5537 C C . THR A 1 340 ? 19.594 -51.183 31.148 1.00 13.08 340 THR A C 1
ATOM 5538 O O . THR A 1 340 ? 20.050 -50.177 30.602 1.00 14.76 340 THR A O 1
ATOM 5549 N N . ARG A 1 341 ? 18.530 -51.168 31.948 1.00 14.34 341 ARG A N 1
ATOM 5550 C CA . ARG A 1 341 ? 17.642 -50.015 32.020 1.00 13.97 341 ARG A CA 1
ATOM 5551 C C . ARG A 1 341 ? 17.561 -49.364 33.401 1.00 14.19 341 ARG A C 1
ATOM 5552 O O . ARG A 1 341 ? 16.861 -48.365 33.570 1.00 14.70 341 ARG A O 1
ATOM 5573 N N . TYR A 1 342 ? 18.256 -49.886 34.400 1.00 12.00 342 TYR A N 1
ATOM 5574 C CA . TYR A 1 342 ? 18.031 -49.366 35.743 1.00 11.92 342 TYR A CA 1
ATOM 5575 C C . TYR A 1 342 ? 18.695 -48.013 36.013 1.00 11.58 342 TYR A C 1
ATOM 5576 O O . TYR A 1 342 ? 18.430 -47.391 37.042 1.00 12.01 342 TYR A O 1
ATOM 5594 N N . VAL A 1 343 ? 19.552 -47.564 35.099 1.00 11.31 343 VAL A N 1
ATOM 5595 C CA . VAL A 1 343 ? 20.061 -46.200 35.136 1.00 11.13 343 VAL A CA 1
ATOM 5596 C C . VAL A 1 343 ? 19.508 -45.409 33.935 1.00 11.94 343 VAL A C 1
ATOM 5597 O O . VAL A 1 343 ? 19.592 -45.855 32.795 1.00 11.68 343 VAL A O 1
ATOM 5610 N N . VAL A 1 344 ? 18.925 -44.241 34.189 1.00 11.84 344 VAL A N 1
ATOM 5611 C CA . VAL A 1 344 ? 18.303 -43.452 33.125 1.00 12.34 344 VAL A CA 1
ATOM 5612 C C . VAL A 1 344 ? 19.339 -42.885 32.143 1.00 12.12 344 VAL A C 1
ATOM 5613 O O . VAL A 1 344 ? 19.141 -42.900 30.915 1.00 12.47 344 VAL A O 1
ATOM 5626 N N . ASP A 1 345 ? 20.429 -42.377 32.714 1.00 11.61 345 ASP A N 1
ATOM 5627 C CA . ASP A 1 345 ? 21.420 -41.568 32.018 1.00 11.44 345 ASP A CA 1
ATOM 5628 C C . ASP A 1 345 ? 22.836 -42.119 32.209 1.00 10.97 345 ASP A C 1
ATOM 5629 O O . ASP A 1 345 ? 23.709 -41.454 32.768 1.00 10.45 345 ASP A O 1
ATOM 5638 N N . PRO A 1 346 ? 23.067 -43.354 31.761 1.00 10.65 346 PRO A N 1
ATOM 5639 C CA . PRO A 1 346 ? 24.366 -43.983 32.045 1.00 10.05 346 PRO A CA 1
ATOM 5640 C C . PRO A 1 346 ? 25.543 -43.246 31.410 1.00 9.82 346 PRO A C 1
ATOM 5641 O O . PRO A 1 346 ? 25.383 -42.554 30.386 1.00 10.17 346 PRO A O 1
ATOM 5652 N N . TYR A 1 347 ? 26.713 -43.379 32.023 1.00 9.30 347 TYR A N 1
ATOM 5653 C CA . TYR A 1 347 ? 27.952 -42.891 31.425 1.00 9.06 347 TYR A CA 1
ATOM 5654 C C . TYR A 1 347 ? 28.230 -43.645 30.133 1.00 9.14 347 TYR A C 1
ATOM 5655 O O . TYR A 1 347 ? 28.359 -44.880 30.149 1.00 9.64 347 TYR A O 1
ATOM 5673 N N . LEU A 1 348 ? 28.306 -42.894 29.034 1.00 9.49 348 LEU A N 1
ATOM 5674 C CA . LEU A 1 348 ? 28.641 -43.415 27.708 1.00 9.81 348 LEU A CA 1
ATOM 5675 C C . LEU A 1 348 ? 29.969 -42.810 27.280 1.00 9.62 348 LEU A C 1
ATOM 5676 O O . LEU A 1 348 ? 30.245 -41.647 27.563 1.00 9.53 348 LEU A O 1
ATOM 5692 N N . PRO A 1 349 ? 30.804 -43.573 26.557 1.00 9.63 349 PRO A N 1
ATOM 5693 C CA . PRO A 1 349 ? 32.101 -42.992 26.197 1.00 9.47 349 PRO A CA 1
ATOM 5694 C C . PRO A 1 349 ? 31.980 -41.957 25.093 1.00 10.00 349 PRO A C 1
ATOM 5695 O O . PRO A 1 349 ? 31.118 -42.051 24.222 1.00 10.57 349 PRO A O 1
ATOM 5706 N N . LYS A 1 350 ? 32.882 -40.987 25.143 1.00 9.84 350 LYS A N 1
ATOM 5707 C CA . LYS A 1 350 ? 33.078 -40.011 24.095 1.00 10.45 350 LYS A CA 1
ATOM 5708 C C . LYS A 1 350 ? 34.564 -40.021 23.803 1.00 10.13 350 LYS A C 1
ATOM 5709 O O . LYS A 1 350 ? 35.384 -39.796 24.687 1.00 10.65 350 LYS A O 1
ATOM 5728 N N . ASP A 1 351 ? 34.908 -40.347 22.566 1.00 11.39 351 ASP A N 1
ATOM 5729 C CA . ASP A 1 351 ? 36.288 -40.406 22.153 1.00 12.20 351 ASP A CA 1
ATOM 5730 C C . ASP A 1 351 ? 37.109 -41.383 23.027 1.00 11.88 351 ASP A C 1
ATOM 5731 O O . ASP A 1 351 ? 38.294 -41.190 23.253 1.00 14.20 351 ASP A O 1
ATOM 5740 N N . GLY A 1 352 ? 36.461 -42.435 23.524 1.00 10.70 352 GLY A N 1
ATOM 5741 C CA . GLY A 1 352 ? 37.154 -43.485 24.257 1.00 11.60 352 GLY A CA 1
ATOM 5742 C C . GLY A 1 352 ? 37.326 -43.248 25.751 1.00 9.03 352 GLY A C 1
ATOM 5743 O O . GLY A 1 352 ? 38.071 -43.970 26.406 1.00 9.67 352 GLY A O 1
ATOM 5747 N N . TYR A 1 353 ? 36.618 -42.256 26.290 1.00 9.05 353 TYR A N 1
ATOM 5748 C CA . TYR A 1 353 ? 36.677 -41.919 27.713 1.00 8.99 353 TYR A CA 1
ATOM 5749 C C . TYR A 1 353 ? 35.299 -41.674 28.265 1.00 8.32 353 TYR A C 1
ATOM 5750 O O . TYR A 1 353 ? 34.427 -41.146 27.572 1.00 9.24 353 TYR A O 1
ATOM 5768 N N . LEU A 1 354 ? 35.110 -42.016 29.527 1.00 7.79 354 LEU A N 1
ATOM 5769 C CA . LEU A 1 354 ? 33.940 -41.540 30.246 1.00 8.09 354 LEU A CA 1
ATOM 5770 C C . LEU A 1 354 ? 34.240 -40.144 30.780 1.00 7.90 354 LEU A C 1
ATOM 5771 O O . LEU A 1 354 ? 35.363 -39.856 31.214 1.00 9.20 354 LEU A O 1
ATOM 5787 N N . GLU A 1 355 ? 33.217 -39.295 30.757 1.00 8.60 355 GLU A N 1
ATOM 5788 C CA . GLU A 1 355 ? 33.360 -37.891 31.120 1.00 9.98 355 GLU A CA 1
ATOM 5789 C C . GLU A 1 355 ? 32.741 -37.573 32.463 1.00 9.04 355 GLU A C 1
ATOM 5790 O O . GLU A 1 355 ? 31.662 -38.042 32.795 1.00 10.09 355 GLU A O 1
ATOM 5802 N N . LEU A 1 356 ? 33.463 -36.799 33.261 1.00 9.50 356 LEU A N 1
ATOM 5803 C CA . LEU A 1 356 ? 32.951 -36.371 34.556 1.00 9.52 356 LEU A CA 1
ATOM 5804 C C . LEU A 1 356 ? 31.729 -35.481 34.402 1.00 9.64 356 LEU A C 1
ATOM 5805 O O . LEU A 1 356 ? 31.549 -34.813 33.379 1.00 10.33 356 LEU A O 1
ATOM 5821 N N . ARG A 1 357 ? 30.884 -35.503 35.431 1.00 9.67 357 ARG A N 1
ATOM 5822 C CA . ARG A 1 357 ? 29.692 -34.666 35.516 1.00 11.19 357 ARG A CA 1
ATOM 5823 C C . ARG A 1 357 ? 29.834 -33.793 36.767 1.00 11.90 357 ARG A C 1
ATOM 5824 O O . ARG A 1 357 ? 29.231 -34.057 37.805 1.00 10.88 357 ARG A O 1
ATOM 5845 N N . PRO A 1 358 ? 30.677 -32.756 36.676 1.00 10.56 358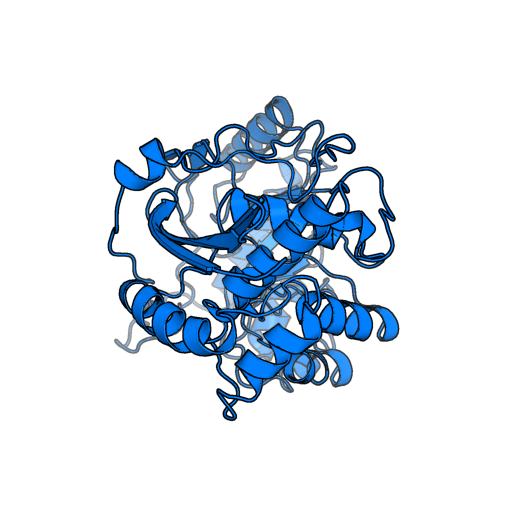 PRO A N 1
ATOM 5846 C CA . PRO A 1 358 ? 31.112 -32.041 37.885 1.00 11.34 358 PRO A CA 1
ATOM 5847 C C . PRO A 1 358 ? 30.042 -31.250 38.612 1.00 11.46 358 PRO A C 1
ATOM 5848 O O . PRO A 1 358 ? 30.253 -30.876 39.764 1.00 12.02 358 PRO A O 1
ATOM 5859 N N . ASP A 1 359 ? 28.923 -30.991 37.955 1.00 12.73 359 ASP A N 1
ATOM 5860 C CA . ASP A 1 359 ? 27.850 -30.219 38.570 1.00 12.24 359 ASP A CA 1
ATOM 5861 C C . ASP A 1 359 ? 26.790 -31.097 39.204 1.00 13.67 359 ASP A C 1
ATOM 5862 O O . ASP A 1 359 ? 25.769 -30.592 39.670 1.00 17.07 359 ASP A O 1
ATOM 5871 N N . ARG A 1 360 ? 27.016 -32.402 39.242 1.00 11.13 360 ARG A N 1
ATOM 5872 C CA . ARG A 1 360 ? 26.075 -33.322 39.852 1.00 10.71 360 ARG A CA 1
ATOM 5873 C C . ARG A 1 360 ? 26.697 -33.929 41.091 1.00 11.50 360 ARG A C 1
ATOM 5874 O O . ARG A 1 360 ? 27.806 -34.479 41.044 1.00 11.33 360 ARG A O 1
ATOM 5895 N N . PRO A 1 361 ? 25.998 -33.845 42.219 1.00 10.95 361 PRO A N 1
ATOM 5896 C CA . PRO A 1 361 ? 26.543 -34.442 43.436 1.00 11.79 361 PRO A CA 1
ATOM 5897 C C . PRO A 1 361 ? 26.382 -35.955 43.420 1.00 10.32 361 PRO A C 1
ATOM 5898 O O . PRO A 1 361 ? 25.583 -36.485 42.641 1.00 13.09 361 PRO A O 1
ATOM 5909 N N . GLY A 1 362 ? 27.136 -36.659 44.249 1.00 9.62 362 GLY A N 1
ATOM 5910 C CA . GLY A 1 362 ? 27.035 -38.105 44.269 1.00 9.55 362 GLY A CA 1
ATOM 5911 C C . GLY A 1 362 ? 27.622 -38.738 43.018 1.00 8.99 362 GLY A C 1
ATOM 5912 O O . GLY A 1 362 ? 28.594 -38.227 42.461 1.00 9.43 362 GLY A O 1
ATOM 5916 N N . TRP A 1 363 ? 27.050 -39.862 42.583 1.00 9.42 363 TRP A N 1
ATOM 5917 C CA . TRP A 1 363 ? 27.560 -40.575 41.411 1.00 8.73 363 TRP A CA 1
ATOM 5918 C C . TRP A 1 363 ? 27.314 -39.819 40.125 1.00 9.96 363 TRP A C 1
ATOM 5919 O O . TRP A 1 363 ? 28.048 -40.006 39.166 1.00 9.34 363 TRP A O 1
ATOM 5940 N N . GLY A 1 364 ? 26.271 -38.990 40.088 1.00 9.98 364 GLY A N 1
ATOM 5941 C CA . GLY A 1 364 ? 25.893 -38.280 38.878 1.00 11.78 364 GLY A CA 1
ATOM 5942 C C . GLY A 1 364 ? 25.070 -39.084 37.888 1.00 10.50 364 GLY A C 1
ATOM 5943 O O . GLY A 1 364 ? 25.170 -38.837 36.687 1.00 10.59 364 GLY A O 1
ATOM 5947 N N . VAL A 1 365 ? 24.261 -40.021 38.377 1.00 11.53 365 VAL A N 1
ATOM 5948 C CA . VAL A 1 365 ? 23.298 -40.736 37.544 1.00 11.42 365 VAL A CA 1
ATOM 5949 C C . VAL A 1 365 ? 21.957 -40.800 38.257 1.00 12.71 365 VAL A C 1
ATOM 5950 O O . VAL A 1 365 ? 21.896 -40.757 39.496 1.00 15.92 365 VAL A O 1
ATOM 5963 N N . GLU A 1 366 ? 20.888 -40.910 37.480 1.00 12.73 366 GLU A N 1
ATOM 5964 C CA . GLU A 1 366 ? 19.537 -41.097 38.007 1.00 12.24 366 GLU A CA 1
ATOM 5965 C C . GLU A 1 366 ? 19.123 -42.548 37.861 1.00 12.76 366 GLU A C 1
ATOM 5966 O O . GLU A 1 366 ? 19.267 -43.131 36.781 1.00 13.32 366 GLU A O 1
ATOM 5978 N N . MET A 1 367 ? 18.567 -43.119 38.924 1.00 12.09 367 MET A N 1
ATOM 5979 C CA . MET A 1 367 ? 18.081 -44.491 38.885 1.00 12.94 367 MET A CA 1
ATOM 5980 C C . MET A 1 367 ? 16.663 -44.545 38.319 1.00 13.66 367 MET A C 1
ATOM 5981 O O . MET A 1 367 ? 15.847 -43.640 38.555 1.00 18.26 367 MET A O 1
ATOM 5995 N N . ASP A 1 368 ? 16.362 -45.591 37.559 1.00 14.07 368 ASP A N 1
ATOM 5996 C CA . ASP A 1 368 ? 15.021 -45.792 37.034 1.00 14.67 368 ASP A CA 1
ATOM 5997 C C . ASP A 1 368 ? 14.340 -46.850 37.875 1.00 14.39 368 ASP A C 1
ATOM 5998 O O . ASP A 1 368 ? 14.462 -48.045 37.610 1.00 15.04 368 ASP A O 1
ATOM 6007 N N . GLU A 1 369 ? 13.623 -46.417 38.910 1.00 16.77 369 GLU A N 1
ATOM 6008 C CA . GLU A 1 369 ? 13.006 -47.357 39.834 1.00 16.54 369 GLU A CA 1
ATOM 6009 C C . GLU A 1 369 ? 11.864 -48.121 39.182 1.00 16.98 369 GLU A C 1
ATOM 6010 O O . GLU A 1 369 ? 11.635 -49.284 39.514 1.00 19.44 369 GLU A O 1
ATOM 6022 N N . LYS A 1 370 ? 11.171 -47.489 38.242 1.00 18.07 370 LYS A N 1
ATOM 6023 C CA . LYS A 1 370 ? 10.121 -48.192 37.521 1.00 20.45 370 LYS A CA 1
ATOM 6024 C C . LYS A 1 370 ? 10.723 -49.336 36.691 1.00 18.12 370 LYS A C 1
ATOM 6025 O O . LYS A 1 370 ? 10.221 -50.460 36.706 1.00 21.21 370 LYS A O 1
ATOM 6044 N N . ALA A 1 371 ? 11.845 -49.074 36.022 1.00 17.82 371 ALA A N 1
ATOM 6045 C CA . ALA A 1 371 ? 12.533 -50.118 35.266 1.00 19.61 371 ALA A CA 1
ATOM 6046 C C . ALA A 1 371 ? 12.955 -51.276 36.172 1.00 17.56 371 ALA A C 1
ATOM 6047 O O . ALA A 1 371 ? 12.925 -52.439 35.769 1.00 20.85 371 ALA A O 1
ATOM 6054 N N . MET A 1 372 ? 13.387 -50.968 37.393 1.00 16.43 372 MET A N 1
ATOM 6055 C CA . MET A 1 372 ? 13.805 -52.016 38.316 1.00 16.41 372 MET A CA 1
ATOM 6056 C C . MET A 1 372 ? 12.641 -52.895 38.768 1.00 19.22 372 MET A C 1
ATOM 6057 O O . MET A 1 372 ? 12.809 -54.104 38.943 1.00 22.91 372 MET A O 1
ATOM 6071 N N . GLU A 1 373 ? 11.469 -52.295 38.943 1.00 18.85 373 GLU A N 1
ATOM 6072 C CA . GLU A 1 373 ? 10.272 -53.056 39.275 1.00 22.40 373 GLU A CA 1
ATOM 6073 C C . GLU A 1 373 ? 9.809 -53.907 38.087 1.00 24.12 373 GLU A C 1
ATOM 6074 O O . GLU A 1 373 ? 9.250 -54.990 38.279 1.00 32.23 373 GLU A O 1
ATOM 6086 N N . GLU A 1 374 ? 10.049 -53.423 36.868 1.00 20.53 374 GLU A N 1
ATOM 6087 C CA . GLU A 1 374 ? 9.598 -54.107 35.653 1.00 22.14 374 GLU A CA 1
ATOM 6088 C C . GLU A 1 374 ? 10.380 -55.384 35.340 1.00 20.61 374 GLU A C 1
ATOM 6089 O O . GLU A 1 374 ? 9.821 -56.346 34.816 1.00 24.90 374 GLU A O 1
ATOM 6101 N N . GLU A 1 375 ? 11.678 -55.385 35.625 1.00 17.89 375 GLU A N 1
ATOM 6102 C CA . GLU A 1 375 ? 12.511 -56.534 35.298 1.00 18.24 375 GLU A CA 1
ATOM 6103 C C . GLU A 1 375 ? 13.169 -57.096 36.548 1.00 16.34 375 GLU A C 1
ATOM 6104 O O . GLU A 1 375 ? 14.020 -56.446 37.162 1.00 19.14 375 GLU A O 1
ATOM 6116 N N . GLY A 1 376 ? 12.785 -58.314 36.916 1.00 18.09 376 GLY A N 1
ATOM 6117 C CA . GLY A 1 376 ? 13.282 -58.936 38.127 1.00 16.27 376 GLY A CA 1
ATOM 6118 C C . GLY A 1 376 ? 14.358 -59.985 37.904 1.00 15.37 376 GLY A C 1
ATOM 6119 O O . GLY A 1 376 ? 15.060 -59.994 36.891 1.00 16.49 376 GLY A O 1
ATOM 6123 N N . TYR A 1 377 ? 14.496 -60.869 38.885 1.00 15.27 377 TYR A N 1
ATOM 6124 C CA . TYR A 1 377 ? 15.517 -61.906 38.881 1.00 13.82 377 TYR A CA 1
ATOM 6125 C C . TYR A 1 377 ? 15.500 -62.720 37.595 1.00 14.14 377 TYR A C 1
ATOM 6126 O O . TYR A 1 377 ? 14.454 -62.987 37.016 1.00 14.83 377 TYR A O 1
ATOM 6144 N N . ILE A 1 378 ? 16.691 -63.120 37.175 1.00 13.68 378 ILE A N 1
ATOM 6145 C CA . ILE A 1 378 ? 16.871 -64.115 36.140 1.00 13.90 378 ILE A CA 1
ATOM 6146 C C . ILE A 1 378 ? 17.997 -65.034 36.614 1.00 13.21 378 ILE A C 1
ATOM 6147 O O . ILE A 1 378 ? 19.004 -64.567 37.157 1.00 12.62 378 ILE A O 1
ATOM 6163 N N . HIS A 1 379 ? 17.829 -66.338 36.453 1.00 13.33 379 HIS A N 1
ATOM 6164 C CA . HIS A 1 379 ? 18.865 -67.296 36.836 1.00 12.74 379 HIS A CA 1
ATOM 6165 C C . HIS A 1 379 ? 20.047 -67.228 35.880 1.00 12.51 379 HIS A C 1
ATOM 6166 O O . HIS A 1 379 ? 19.866 -67.241 34.659 1.00 13.01 379 HIS A O 1
ATOM 6181 N N . TRP A 1 380 ? 21.255 -67.188 36.441 1.00 11.85 380 TRP A N 1
ATOM 6182 C CA . TRP A 1 380 ? 22.474 -67.203 35.646 1.00 11.64 380 TRP A CA 1
ATOM 6183 C C . TRP A 1 380 ? 23.492 -68.091 36.325 1.00 11.04 380 TRP A C 1
ATOM 6184 O O . TRP A 1 380 ? 23.617 -68.062 37.558 1.00 10.66 380 TRP A O 1
ATOM 6205 N N . GLN A 1 381 ? 24.216 -68.877 35.531 1.00 11.01 381 GLN A N 1
ATOM 6206 C CA . GLN A 1 381 ? 25.299 -69.703 36.055 1.00 10.47 381 GLN A CA 1
ATOM 6207 C C . GLN A 1 381 ? 26.444 -69.758 35.068 1.00 10.44 381 GLN A C 1
ATOM 6208 O O . GLN A 1 381 ? 26.275 -69.541 33.863 1.00 11.48 381 GLN A O 1
ATOM 6222 N N . ARG A 1 382 ? 27.623 -70.053 35.604 1.00 9.93 382 ARG A N 1
ATOM 6223 C CA . ARG A 1 382 ? 28.822 -70.212 34.801 1.00 9.89 382 ARG A CA 1
ATOM 6224 C C . ARG A 1 382 ? 28.846 -71.551 34.116 1.00 11.65 382 ARG A C 1
ATOM 6225 O O . ARG A 1 382 ? 28.206 -72.493 34.545 1.00 13.34 382 ARG A O 1
ATOM 6246 N N . ARG A 1 383 ? 29.614 -71.619 33.042 1.00 14.01 383 ARG A N 1
ATOM 6247 C CA . ARG A 1 383 ? 29.896 -72.880 32.393 1.00 12.92 383 ARG A CA 1
ATOM 6248 C C . ARG A 1 383 ? 31.259 -73.419 32.850 1.00 11.75 383 ARG A C 1
ATOM 6249 O O . ARG A 1 383 ? 32.300 -72.793 32.597 1.00 16.31 383 ARG A O 1
ATOM 6270 N N . VAL A 1 384 ? 31.251 -74.573 33.505 1.00 11.92 384 VAL A N 1
ATOM 6271 C CA . VAL A 1 384 ? 32.496 -75.227 33.899 1.00 10.59 384 VAL A CA 1
ATOM 6272 C C . VAL A 1 384 ? 32.800 -76.275 32.837 1.00 10.47 384 VAL A C 1
ATOM 6273 O O . VAL A 1 384 ? 32.075 -77.261 32.711 1.00 12.53 384 VAL A O 1
ATOM 6286 N N . PRO A 1 385 ? 33.848 -76.050 32.044 1.00 10.91 385 PRO A N 1
ATOM 6287 C CA . PRO A 1 385 ? 34.143 -76.976 30.954 1.00 12.11 385 PRO A CA 1
ATOM 6288 C C . PRO A 1 385 ? 34.627 -78.328 31.458 1.00 10.65 385 PRO A C 1
ATOM 6289 O O . PRO A 1 385 ? 35.168 -78.440 32.565 1.00 11.10 385 PRO A O 1
ATOM 6300 N N . LYS A 1 386 ? 34.429 -79.352 30.639 1.00 12.90 386 LYS A N 1
ATOM 6301 C CA . LYS A 1 386 ? 34.964 -80.680 30.912 1.00 11.93 386 LYS A CA 1
ATOM 6302 C C . LYS A 1 386 ? 36.123 -80.994 29.983 1.00 11.37 386 LYS A C 1
ATOM 6303 O O . LYS A 1 386 ? 36.225 -80.454 28.863 1.00 13.40 386 LYS A O 1
ATOM 6322 N N . ARG A 1 387 ? 37.000 -81.865 30.465 1.00 9.84 387 ARG A N 1
ATOM 6323 C CA . ARG A 1 387 ? 38.041 -82.451 29.642 1.00 9.88 387 ARG A CA 1
ATOM 6324 C C . ARG A 1 387 ? 37.466 -83.685 28.958 1.00 10.42 387 ARG A C 1
ATOM 6325 O O . ARG A 1 387 ? 36.421 -84.199 29.373 1.00 11.18 387 ARG A O 1
ATOM 6346 N N . PRO A 1 388 ? 38.149 -84.196 27.929 1.00 10.76 388 PRO A N 1
ATOM 6347 C CA . PRO A 1 388 ? 37.615 -85.377 27.238 1.00 11.28 388 PRO A CA 1
ATOM 6348 C C . PRO A 1 388 ? 37.501 -86.614 28.132 1.00 10.90 388 PRO A C 1
ATOM 6349 O O . PRO A 1 388 ? 36.735 -87.523 27.776 1.00 12.27 388 PRO A O 1
ATOM 6360 N N . ASP A 1 389 ? 38.228 -86.667 29.246 1.00 10.20 389 ASP A N 1
ATOM 6361 C CA . ASP A 1 389 ? 38.121 -87.799 30.172 1.00 10.11 389 ASP A CA 1
ATOM 6362 C C . ASP A 1 389 ? 36.932 -87.697 31.125 1.00 10.16 389 ASP A C 1
ATOM 6363 O O . ASP A 1 389 ? 36.736 -88.587 31.953 1.00 10.01 389 ASP A O 1
ATOM 6372 N N . GLY A 1 390 ? 36.140 -86.630 31.015 1.00 10.50 390 GLY A N 1
ATOM 6373 C CA . GLY A 1 390 ? 34.972 -86.456 31.861 1.00 10.58 390 GLY A CA 1
ATOM 6374 C C . GLY A 1 390 ? 35.182 -85.618 33.113 1.00 10.45 390 GLY A C 1
ATOM 6375 O O . GLY A 1 390 ? 34.222 -85.303 33.820 1.00 11.16 390 GLY A O 1
ATOM 6379 N N . SER A 1 391 ? 36.425 -85.256 33.418 1.00 8.96 391 SER A N 1
ATOM 6380 C CA . SER A 1 391 ? 36.689 -84.401 34.566 1.00 8.82 391 SER A CA 1
ATOM 6381 C C . SER A 1 391 ? 36.266 -82.954 34.312 1.00 8.94 391 SER A C 1
ATOM 6382 O O . SER A 1 391 ? 36.202 -82.493 33.156 1.00 10.01 391 SER A O 1
ATOM 6390 N N . TYR A 1 392 ? 35.957 -82.239 35.383 1.00 8.06 392 TYR A N 1
ATOM 6391 C CA . TYR A 1 392 ? 35.705 -80.804 35.307 1.00 8.09 392 TYR A CA 1
ATOM 6392 C C . TYR A 1 392 ? 36.999 -80.018 35.440 1.00 7.86 392 TYR A C 1
ATOM 6393 O O . TYR A 1 392 ? 37.851 -80.317 36.289 1.00 7.77 392 TYR A O 1
ATOM 6411 N N . ALA A 1 393 ? 37.121 -78.989 34.610 1.00 8.10 393 ALA A N 1
ATOM 6412 C CA . ALA A 1 393 ? 38.246 -78.059 34.670 1.00 8.02 393 ALA A CA 1
ATOM 6413 C C . ALA A 1 393 ? 37.793 -76.770 35.359 1.00 7.93 393 ALA A C 1
ATOM 6414 O O . ALA A 1 393 ? 37.308 -76.838 36.490 1.00 7.67 393 ALA A O 1
ATOM 6421 N N . PHE A 1 394 ? 37.915 -75.613 34.701 1.00 8.24 394 PHE A N 1
ATOM 6422 C CA . PHE A 1 394 ? 37.791 -74.320 35.382 1.00 9.14 394 PHE A CA 1
ATOM 6423 C C . PHE A 1 394 ? 36.946 -73.343 34.571 1.00 8.89 394 PHE A C 1
ATOM 6424 O O . PHE A 1 394 ? 37.095 -73.259 33.347 1.00 11.24 394 PHE A O 1
ATOM 6441 N N . ALA A 1 395 ? 36.060 -72.616 35.238 1.00 8.92 395 ALA A N 1
ATOM 6442 C CA . ALA A 1 395 ? 35.162 -71.694 34.544 1.00 10.62 395 ALA A CA 1
ATOM 6443 C C . ALA A 1 395 ? 35.903 -70.433 34.125 1.00 12.77 395 ALA A C 1
ATOM 6444 O O . ALA A 1 395 ? 36.738 -69.902 34.841 1.00 10.41 395 ALA A O 1
#

Nearest PDB structures (foldseek):
  4jn7-assembly1_A  TM=1.003E+00  e=5.617E-92  Rhizobium rhizogenes K84
  4e5t-assembly1_D  TM=8.640E-01  e=2.867E-34  Roseibium alexandrii DFL-11
  3sjn-assembly1_A  TM=8.670E-01  e=2.553E-30  Shewanella pealeana ATCC 700345
  3dip-assembly1_A  TM=8.847E-01  e=9.354E-29  unidentified
  3mkc-assembly1_A  TM=8.735E-01  e=2.731E-26  Pseudovibrio sp. JE062

Solvent-accessible surface area: 15961 Å² total; per-residue (Å²): 74,118,1,82,131,30,56,48,37,45,2,67,4,22,36,4,0,0,0,0,0,0,0,10,7,83,77,69,45,29,0,19,0,0,0,19,0,31,10,77,0,135,34,0,35,78,44,0,92,152,7,38,52,49,0,49,37,66,54,0,67,118,19,59,114,0,2,61,59,0,38,107,86,41,198,154,113,41,16,32,53,17,8,0,0,1,0,0,0,0,0,0,0,29,1,0,6,0,57,44,59,114,29,5,0,14,124,62,6,72,19,49,54,57,105,117,0,57,1,2,5,12,3,11,2,0,0,74,8,74,42,0,84,82,23,0,58,106,7,30,85,92,60,15,0,43,0,0,1,0,0,0,21,48,51,77,25,45,50,96,168,73,37,70,1,18,121,26,1,19,42,7,0,105,34,0,60,132,45,11,106,140,79,3,54,0,0,0,6,0,37,6,18,6,133,82,38,81,10,0,57,89,0,0,44,25,0,19,103,57,102,6,46,1,0,1,7,0,0,75,22,132,77,24,69,29,5,6,79,0,50,136,58,22,115,13,66,0,0,7,1,31,40,11,52,37,83,93,54,0,46,105,1,5,80,32,138,0,5,49,16,0,2,0,1,0,0,4,2,2,0,0,8,7,0,102,80,0,4,77,47,0,76,80,90,192,15,10,0,1,1,13,1,7,3,4,7,0,0,5,0,0,0,0,5,2,0,0,7,10,110,10,4,133,8,0,3,3,24,27,14,149,11,34,5,40,16,55,15,44,112,93,47,27,178,110,116,23,94,7,93,2,5,78,39,24,7,80,7,124,104,5,77,0,76,32,57,83,140,85,51,0,4,5,21,98,15,36,75,148,3,4,144,90,56,28,65,54,122,31,133,110,185,66,15,109,73,107,118,45,44,140,10,45,36